Protein AF-A0A965JWW6-F1 (afdb_monomer)

Radius of gyration: 30.24 Å; Cα contacts (8 Å, |Δi|>4): 817; chains: 1; bounding box: 86×71×93 Å

Sequence (518 aa):
MTYRETTKTPTVNTSEEGRAIFPELVESARADYRGAGTWTVETGAPSRGEAWTNLDERTIRVPRRVDHAADVNGAVASIIRAHELTHVRLSPVITEADELGAICKHHGLDPALVHAVEEVRINRALKDLGFDLKDLTDGTEKDTGAKAFGDGSPERWNAVLTFFVALSGTPAQGLFARALRKSSPEWGEVLKGVEKRIKKAIKESSHNYRTSTDPAFEFTEEETFTIPYGFRWTLETSKVLQRYVMPEGATTDGMGEKQGVGKEFPQGRAEGQWTPLVFDSSVVPTVPVRGALLKRRVTPSNTGASVRYAGRMLSDPQRRVFGGSRKDVGGVVVVDVSGSMSLTEHDLVRILDAAPMATVFAYSGAMTRRKATGFTVPNAWLLSWNGKRIQDLKAVQTRWEENGGNGVDGPAVAHAVAVAGRRSSPGTVSPVEWRASKGAKGVPVVWVTDGAVTDSHDYIPPASLMGPLADLVHRAGVIITPTPESAVAVLRAPSLSRARVDHHRLASVIRKSHGGAL

Secondary structure (DSSP, 8-state):
----------------------GGGG-S--TT-----PPEEEEE-SSTTT-EEETTTTEEEEEPPPS-TTSHHHHHHHHHHHHHHHHHHHS----STTHHHHHHHHHT--HHHHHHHHHHHHHHHHHHTT--GGG---STHHHHHHH---S--HHHHHHHHHHHHHTTTSHHHHHHHHHHHHH-HHHHHHHHHHHHHHHHHHHHS-HHHHH---EEEEE-SS-EEEEETTHHHHHHHHHHHHTTSPPTT---TTSSS-S-TT----S---TT-PPPP-B-TT----EEPTT--SS-PEEEES--SSB--TTHHHH-TT---EEEEPPPP--EEEEE-STT----HHHHHHHHHH-TT-EEEEE-B----TT--SS-S--EEEEEETTEE-S-SHHHHHHHHT--B-TTHHHHHHHHHHHHHSSS-GGG--TT-TT-----TT--EEEE--S----TTSSPPPHHHHHHHHHHHHHHTPEEESSHHHHHHHHH-TTTTT----HHHHHHHHHHHS-S--

Mean predicted aligned error: 19.08 Å

Foldseek 3Di:
DDDDDDDDDDPDPDDDDADDDPLVVVQDDLQLDDDDDDAAEAAFQLDPPRWAAQLQNNYTYAHGQDVDCPDLRNLSRVLSSQLRSLCNQAPWNDHDPCPLVLLCVQLVFDSLLLVLLLLLLSLVLSVVVVRDLASVDPPCLLVCLLPLPDPQALVSQQVLLSVLSNCQNYCSNVSSLVSNCVVPVLSSVVSVVLNVLSVVLSVPDDSCQLNASNWDWDDGPVDIDTTGSNSVSSSVSRSVCRVSRDDPPDGSPCSPPPPDPDPPPPPDDDAQAFQAAAEDPVFDFDAFQPPQDLDFDFDQAPDDDDFDQCVCCPVPPSSSRDTDGDDFQEAEEEEEPAAPGDDDPVLVNLLCVLGLAYWYKYFFAQQDDPPDPDSHQHGMYGQDHSRTGTDDVVVVSVSRVNGHAQSNVQVRLLLRQVVQQDVDDSNPDDRPPSPDRQRPQPHAAEYAALPQHAHNNRHRRPCVRLVVSLVSCVRNVYAYDPHSVRSSVLSNDPCVNDPDHPVVSSCVVVCSNDVDDD

Structure (mmCIF, N/CA/C/O backbone):
data_AF-A0A965JWW6-F1
#
_entry.id   AF-A0A965JWW6-F1
#
loop_
_atom_site.group_PDB
_atom_site.id
_atom_site.type_symbol
_atom_site.label_atom_id
_atom_site.label_alt_id
_atom_site.label_comp_id
_atom_site.label_asym_id
_atom_site.label_entity_id
_atom_site.label_seq_id
_atom_site.pdbx_PDB_ins_code
_atom_site.Cartn_x
_atom_site.Cartn_y
_atom_site.Cartn_z
_atom_site.occupancy
_atom_site.B_iso_or_equiv
_atom_site.auth_seq_id
_atom_site.auth_comp_id
_atom_site.auth_asym_id
_atom_site.auth_atom_id
_atom_site.pdbx_PDB_model_num
ATOM 1 N N . MET A 1 1 ? -26.489 47.331 -39.960 1.00 35.47 1 MET A N 1
ATOM 2 C CA . MET A 1 1 ? -25.828 46.965 -38.692 1.00 35.47 1 MET A CA 1
ATOM 3 C C . MET A 1 1 ? -25.057 45.686 -38.963 1.00 35.47 1 MET A C 1
ATOM 5 O O . MET A 1 1 ? -25.647 44.691 -39.350 1.00 35.47 1 MET A O 1
ATOM 9 N N . THR A 1 2 ? -23.740 45.813 -38.966 1.00 35.75 2 THR A N 1
ATOM 10 C CA . THR A 1 2 ? -22.714 44.850 -39.392 1.00 35.75 2 THR A CA 1
ATOM 11 C C . THR A 1 2 ? -22.613 43.627 -38.485 1.00 35.75 2 THR A C 1
ATOM 13 O O . THR A 1 2 ? -22.666 43.810 -37.277 1.00 35.75 2 THR A O 1
ATOM 16 N N . TYR A 1 3 ? -22.298 42.451 -39.041 1.00 23.83 3 TYR A N 1
ATOM 17 C CA . TYR A 1 3 ? -21.084 41.709 -38.663 1.00 23.83 3 TYR A CA 1
ATOM 18 C C . TYR A 1 3 ? -20.655 40.739 -39.780 1.00 23.83 3 TYR A C 1
ATOM 20 O O . TYR A 1 3 ? -21.484 40.170 -40.479 1.00 23.83 3 TYR A O 1
ATOM 28 N N . ARG A 1 4 ? -19.335 40.673 -39.990 1.00 27.97 4 ARG A N 1
ATOM 29 C CA . ARG A 1 4 ? -18.612 40.082 -41.125 1.00 27.97 4 ARG A CA 1
ATOM 30 C C . ARG A 1 4 ? -18.588 38.549 -41.078 1.00 27.97 4 ARG A C 1
ATOM 32 O O . ARG A 1 4 ? -18.116 37.992 -40.094 1.00 27.97 4 ARG A O 1
ATOM 39 N N . GLU A 1 5 ? -18.931 37.902 -42.189 1.00 31.08 5 GLU A N 1
ATOM 40 C CA . GLU A 1 5 ? -18.381 36.594 -42.556 1.00 31.08 5 GLU A CA 1
ATOM 41 C C . GLU A 1 5 ? -17.034 36.819 -43.253 1.00 31.08 5 GLU A C 1
ATOM 43 O O . GLU A 1 5 ? -16.956 37.480 -44.288 1.00 31.08 5 GLU A O 1
ATOM 48 N N . THR A 1 6 ? -15.957 36.281 -42.687 1.00 28.25 6 THR A N 1
ATOM 49 C CA . THR A 1 6 ? -14.708 36.067 -43.422 1.00 28.25 6 THR A CA 1
ATOM 50 C C . THR A 1 6 ? -14.512 34.574 -43.596 1.00 28.25 6 THR A C 1
ATOM 52 O O . THR A 1 6 ? -14.062 33.878 -42.690 1.00 28.25 6 THR A O 1
ATOM 55 N N . THR A 1 7 ? -14.842 34.108 -44.794 1.00 35.00 7 THR A N 1
ATOM 56 C CA . THR A 1 7 ? -14.348 32.874 -45.393 1.00 35.00 7 THR A CA 1
ATOM 57 C C . THR A 1 7 ? -12.819 32.847 -45.365 1.00 35.00 7 THR A C 1
ATOM 59 O O . THR A 1 7 ? -12.170 33.697 -45.980 1.00 35.00 7 THR A O 1
ATOM 62 N N . LYS A 1 8 ? -12.236 31.843 -44.708 1.00 27.62 8 LYS A N 1
ATOM 63 C CA . LYS A 1 8 ? -10.911 31.327 -45.061 1.00 27.62 8 LYS A CA 1
ATOM 64 C C . LYS A 1 8 ? -11.051 29.852 -45.410 1.00 27.62 8 LYS A C 1
ATOM 66 O O . LYS A 1 8 ? -11.373 29.019 -44.572 1.00 27.62 8 LYS A O 1
ATOM 71 N N . THR A 1 9 ? -10.852 29.595 -46.692 1.00 26.45 9 THR A N 1
ATOM 72 C CA . THR A 1 9 ? -10.728 28.299 -47.349 1.00 26.45 9 THR A CA 1
ATOM 73 C C . THR A 1 9 ? -9.690 27.431 -46.626 1.00 26.45 9 THR A C 1
ATOM 75 O O . THR A 1 9 ? -8.640 27.957 -46.248 1.00 26.45 9 THR A O 1
ATOM 78 N N . PRO A 1 10 ? -9.936 26.123 -46.441 1.00 28.88 10 PRO A N 1
ATOM 79 C CA . PRO A 1 10 ? -8.948 25.224 -45.868 1.00 28.88 10 PRO A CA 1
ATOM 80 C C . PRO A 1 10 ? -7.790 25.073 -46.856 1.00 28.88 10 PRO A C 1
ATOM 82 O O . PRO A 1 10 ? -7.971 24.586 -47.972 1.00 28.88 10 PRO A O 1
ATOM 85 N N . THR A 1 11 ? -6.588 25.490 -46.461 1.00 26.23 11 THR A N 1
ATOM 86 C CA . THR A 1 11 ? -5.365 25.078 -47.151 1.00 26.23 11 THR A CA 1
ATOM 87 C C . THR A 1 11 ? -5.152 23.596 -46.890 1.00 26.23 11 THR A C 1
ATOM 89 O O . THR A 1 11 ? -4.624 23.187 -45.859 1.00 26.23 11 THR A O 1
ATOM 92 N N . VAL A 1 12 ? -5.615 22.801 -47.847 1.00 32.16 12 VAL A N 1
ATOM 93 C CA . VAL A 1 12 ? -5.228 21.412 -48.046 1.00 32.16 12 VAL A CA 1
ATOM 94 C C . VAL A 1 12 ? -3.749 21.407 -48.426 1.00 32.16 12 VAL A C 1
ATOM 96 O O . VAL A 1 12 ? -3.387 21.855 -49.510 1.00 32.16 12 VAL A O 1
ATOM 99 N N . ASN A 1 13 ? -2.900 20.919 -47.524 1.00 29.06 13 ASN A N 1
ATOM 100 C CA . ASN A 1 13 ? -1.547 20.494 -47.862 1.00 29.06 13 ASN A CA 1
ATOM 101 C C . ASN A 1 13 ? -1.600 18.978 -48.085 1.00 29.06 13 ASN A C 1
ATOM 103 O O . ASN A 1 13 ? -1.613 18.194 -47.139 1.00 29.06 13 ASN A O 1
ATOM 107 N N . THR A 1 14 ? -1.719 18.581 -49.349 1.00 39.16 14 THR A N 1
ATOM 108 C CA . THR A 1 14 ? -1.666 17.190 -49.815 1.00 39.16 14 THR A CA 1
ATOM 109 C C . THR A 1 14 ? -0.281 16.868 -50.358 1.00 39.16 14 THR A C 1
ATOM 111 O O . THR A 1 14 ? 0.082 17.340 -51.430 1.00 39.16 14 THR A O 1
ATOM 114 N N . SER A 1 15 ? 0.459 16.051 -49.613 1.00 32.00 15 SER A N 1
ATOM 115 C CA . SER A 1 15 ? 1.425 15.023 -50.052 1.00 32.00 15 SER A CA 1
ATOM 116 C C . SER A 1 15 ? 1.876 14.317 -48.763 1.00 32.00 15 SER A C 1
ATOM 118 O O . SER A 1 15 ? 2.089 14.998 -47.767 1.00 32.00 15 SER A O 1
ATOM 120 N N . GLU A 1 16 ? 1.973 13.009 -48.581 1.00 33.19 16 GLU A N 1
ATOM 121 C CA . GLU A 1 16 ? 1.671 11.786 -49.325 1.00 33.19 16 GLU A CA 1
ATOM 122 C C . GLU A 1 16 ? 1.379 10.710 -48.240 1.00 33.19 16 GLU A C 1
ATOM 124 O O . GLU A 1 16 ? 1.562 10.949 -47.044 1.00 33.19 16 GLU A O 1
ATOM 129 N N . GLU A 1 17 ? 0.834 9.562 -48.629 1.00 42.12 17 GLU A N 1
ATOM 130 C CA . GLU A 1 17 ? 0.224 8.527 -47.778 1.00 42.12 17 GLU A CA 1
ATOM 131 C C . GLU A 1 17 ? 1.097 8.034 -46.603 1.00 42.12 17 GLU A C 1
ATOM 133 O O . GLU A 1 17 ? 2.086 7.337 -46.781 1.00 42.12 17 GLU A O 1
ATOM 138 N N . GLY A 1 18 ? 0.673 8.334 -45.369 1.00 37.03 18 GLY A N 1
ATOM 139 C CA . GLY A 1 18 ? 1.359 7.925 -44.139 1.00 37.03 18 GLY A CA 1
ATOM 140 C C . GLY A 1 18 ? 0.470 8.112 -42.910 1.00 37.03 18 GLY A C 1
ATOM 141 O O . GLY A 1 18 ? 0.736 8.962 -42.061 1.00 37.03 18 GLY A O 1
ATOM 142 N N . ARG A 1 19 ? -0.646 7.371 -42.829 1.00 38.22 19 ARG A N 1
ATOM 143 C CA . ARG A 1 19 ? -1.597 7.469 -41.704 1.00 38.22 19 ARG A CA 1
ATOM 144 C C . ARG A 1 19 ? -0.943 7.044 -40.375 1.00 38.22 19 ARG A C 1
ATOM 146 O O . ARG A 1 19 ? -0.815 5.858 -40.083 1.00 38.22 19 ARG A O 1
ATOM 153 N N . ALA A 1 20 ? -0.499 8.089 -39.675 1.00 40.75 20 ALA A N 1
ATOM 154 C CA . ALA A 1 20 ? -0.461 8.418 -38.249 1.00 40.75 20 ALA A CA 1
ATOM 155 C C . ALA A 1 20 ? -0.278 7.299 -37.207 1.00 40.75 20 ALA A C 1
ATOM 157 O O . ALA A 1 20 ? -1.027 6.332 -37.121 1.00 40.75 20 ALA A O 1
ATOM 158 N N . ILE A 1 21 ? 0.702 7.521 -36.327 1.00 46.66 21 ILE A N 1
ATOM 159 C CA . ILE A 1 21 ? 0.676 7.051 -34.938 1.00 46.66 21 ILE A CA 1
ATOM 160 C C . ILE A 1 21 ? -0.571 7.702 -34.333 1.00 46.66 21 ILE A C 1
ATOM 162 O O . ILE A 1 21 ? -0.683 8.916 -34.447 1.00 46.66 21 ILE A O 1
ATOM 166 N N . PHE A 1 22 ? -1.497 6.929 -33.763 1.00 54.00 22 PHE A N 1
ATOM 167 C CA . PHE A 1 22 ? -2.790 7.440 -33.289 1.00 54.00 22 PHE A CA 1
ATOM 168 C C . PHE A 1 22 ? -2.825 7.585 -31.752 1.00 54.00 22 PHE A C 1
ATOM 170 O O . PHE A 1 22 ? -3.459 6.761 -31.087 1.00 54.00 22 PHE A O 1
ATOM 177 N N . PRO A 1 23 ? -2.170 8.581 -31.131 1.00 47.59 23 PRO A N 1
ATOM 178 C CA . PRO A 1 23 ? -2.424 8.895 -29.729 1.00 47.59 23 PRO A CA 1
ATOM 179 C C . PRO A 1 23 ? -3.868 9.369 -29.499 1.00 47.59 23 PRO A C 1
ATOM 181 O O . PRO A 1 23 ? -4.399 9.162 -28.415 1.00 47.59 23 PRO A O 1
ATOM 184 N N . GLU A 1 24 ? -4.565 9.858 -30.529 1.00 38.47 24 GLU A N 1
ATOM 185 C CA . GLU A 1 24 ? -6.024 10.036 -30.527 1.00 38.47 24 GLU A CA 1
ATOM 186 C C . GLU A 1 24 ? -6.835 8.727 -30.375 1.00 38.47 24 GLU A C 1
ATOM 188 O O . GLU A 1 24 ? -7.973 8.771 -29.927 1.00 38.47 24 GLU A O 1
ATOM 193 N N . LEU A 1 25 ? -6.285 7.527 -30.629 1.00 44.62 25 LEU A N 1
ATOM 194 C CA . LEU A 1 25 ? -6.952 6.269 -30.222 1.00 44.62 25 LEU A CA 1
ATOM 195 C C . LEU A 1 25 ? -6.843 6.004 -28.710 1.00 44.62 25 LEU A C 1
ATOM 197 O O . LEU A 1 25 ? -7.503 5.102 -28.193 1.00 44.62 25 LEU A O 1
ATOM 201 N N . VAL A 1 26 ? -6.051 6.800 -27.986 1.00 50.47 26 VAL A N 1
ATOM 202 C CA . VAL A 1 26 ? -6.018 6.834 -26.517 1.00 50.47 26 VAL A CA 1
ATOM 203 C C . VAL A 1 26 ? -7.060 7.826 -25.962 1.00 50.47 26 VAL A C 1
ATOM 205 O O . VAL A 1 26 ? -7.052 8.131 -24.773 1.00 50.47 26 VAL A O 1
ATOM 208 N N . GLU A 1 27 ? -8.011 8.297 -26.784 1.00 44.31 27 GLU A N 1
ATOM 209 C CA . GLU A 1 27 ? -9.081 9.224 -26.370 1.00 44.31 27 GLU A CA 1
ATOM 210 C C . GLU A 1 27 ? -10.081 8.659 -25.345 1.00 44.31 27 GLU A C 1
ATOM 212 O O . GLU A 1 27 ? -10.921 9.404 -24.844 1.00 44.31 27 GLU A O 1
ATOM 217 N N . SER A 1 28 ? -10.023 7.382 -24.961 1.00 46.69 28 SER A N 1
ATOM 218 C CA . SER A 1 28 ? -11.052 6.813 -24.083 1.00 46.69 28 SER A CA 1
ATOM 219 C C . SER A 1 28 ? -10.522 6.157 -22.806 1.00 46.69 28 SER A C 1
ATOM 221 O O . SER A 1 28 ? -9.811 5.152 -22.843 1.00 46.69 28 SER A O 1
ATOM 223 N N . ALA A 1 29 ? -11.035 6.658 -21.675 1.00 52.75 29 ALA A N 1
ATOM 224 C CA . ALA A 1 29 ? -11.263 5.923 -20.428 1.00 52.75 29 ALA A CA 1
ATOM 225 C C . ALA A 1 29 ? -10.054 5.679 -19.510 1.00 52.75 29 ALA A C 1
ATOM 227 O O . ALA A 1 29 ? -9.798 4.543 -19.099 1.00 52.75 29 ALA A O 1
ATOM 228 N N . ARG A 1 30 ? -9.312 6.727 -19.138 1.00 62.78 30 ARG A N 1
ATOM 229 C CA . ARG A 1 30 ? -8.572 6.724 -17.864 1.00 62.78 30 ARG A CA 1
ATOM 230 C C . ARG A 1 30 ? -9.452 7.355 -16.792 1.00 62.78 30 ARG A C 1
ATOM 232 O O . ARG A 1 30 ? -9.906 8.479 -16.961 1.00 62.78 30 ARG A O 1
ATOM 239 N N . ALA A 1 31 ? -9.752 6.611 -15.733 1.00 61.44 31 ALA A N 1
ATOM 240 C CA . ALA A 1 31 ? -10.671 7.062 -14.688 1.00 61.44 31 ALA A CA 1
ATOM 241 C C . ALA A 1 31 ? -10.026 8.089 -13.736 1.00 61.44 31 ALA A C 1
ATOM 243 O O . ALA A 1 31 ? -10.733 8.838 -13.064 1.00 61.44 31 ALA A O 1
ATOM 244 N N . ASP A 1 32 ? -8.695 8.142 -13.717 1.00 62.53 32 ASP A N 1
ATOM 245 C CA . ASP A 1 32 ? -7.877 9.114 -12.995 1.00 62.53 32 ASP A CA 1
ATOM 246 C C . ASP A 1 32 ? -7.606 10.406 -13.795 1.00 62.53 32 ASP A C 1
ATOM 248 O O . ASP A 1 32 ? -7.130 11.384 -13.231 1.00 62.53 32 ASP A O 1
ATOM 252 N N . TYR A 1 33 ? -7.954 10.449 -15.088 1.00 64.38 33 TYR A N 1
ATOM 253 C CA . TYR A 1 33 ? -7.662 11.574 -15.981 1.00 64.38 33 TYR A CA 1
ATOM 254 C C . TYR A 1 33 ? -8.933 12.358 -16.342 1.00 64.38 33 TYR A C 1
ATOM 256 O O . TYR A 1 33 ? -9.877 11.796 -16.897 1.00 64.38 33 TYR A O 1
ATOM 264 N N . ARG A 1 34 ? -8.981 13.664 -16.036 1.00 53.62 34 ARG A N 1
ATOM 265 C CA . ARG A 1 34 ? -10.179 14.517 -16.240 1.00 53.62 34 ARG A CA 1
ATOM 266 C C . ARG A 1 34 ? -10.073 15.555 -17.360 1.00 53.62 34 ARG A C 1
ATOM 268 O O . ARG A 1 34 ? -11.009 16.327 -17.554 1.00 53.62 34 ARG A O 1
ATOM 275 N N . GLY A 1 35 ? -8.975 15.589 -18.106 1.00 55.50 35 GLY A N 1
ATOM 276 C CA . GLY A 1 35 ? -8.803 16.554 -19.188 1.00 55.50 35 GLY A CA 1
ATOM 277 C C . GLY A 1 35 ? -9.224 15.996 -20.551 1.00 55.50 35 GLY A C 1
ATOM 278 O O . GLY A 1 35 ? -8.774 14.926 -20.949 1.00 55.50 35 GLY A O 1
ATOM 279 N N . ALA A 1 36 ? -10.032 16.753 -21.295 1.00 54.50 36 ALA A N 1
ATOM 280 C CA . ALA A 1 36 ? -10.269 16.532 -22.723 1.00 54.50 36 ALA A CA 1
ATOM 281 C C . ALA A 1 36 ? -9.240 17.317 -23.557 1.00 54.50 36 ALA A C 1
ATOM 283 O O . ALA A 1 36 ? -8.836 18.412 -23.156 1.00 54.50 36 ALA A O 1
ATOM 284 N N . GLY A 1 37 ? -8.792 16.777 -24.692 1.00 63.22 37 GLY A N 1
ATOM 285 C CA . GLY A 1 37 ? -7.981 17.501 -25.682 1.00 63.22 37 GLY A CA 1
ATOM 286 C C . GLY A 1 37 ? -6.975 16.623 -26.429 1.00 63.22 37 GLY A C 1
ATOM 287 O O . GLY A 1 37 ? -6.722 15.483 -26.055 1.00 63.22 37 GLY A O 1
ATOM 288 N N . THR A 1 38 ? -6.433 17.177 -27.508 1.00 71.38 38 THR A N 1
ATOM 289 C CA . THR A 1 38 ? -5.594 16.481 -28.490 1.00 71.38 38 THR A CA 1
ATOM 290 C C . THR A 1 38 ? -4.155 16.303 -28.012 1.00 71.38 38 THR A C 1
ATOM 292 O O . THR A 1 38 ? -3.620 17.184 -27.341 1.00 71.38 38 THR A O 1
ATOM 295 N N . TRP A 1 39 ? -3.523 15.196 -28.401 1.00 79.00 39 TRP A N 1
ATOM 296 C CA . TRP A 1 39 ? -2.090 14.960 -28.203 1.00 79.00 39 TRP A CA 1
ATOM 297 C C . TRP A 1 39 ? -1.259 15.612 -29.311 1.00 79.00 39 TRP A C 1
ATOM 299 O O . TRP A 1 39 ? -1.627 15.554 -30.485 1.00 79.00 39 TRP A O 1
ATOM 309 N N . THR A 1 40 ? -0.111 16.177 -28.945 1.00 82.75 40 THR A N 1
ATOM 310 C CA . THR A 1 40 ? 0.908 16.662 -29.882 1.00 82.75 40 THR A CA 1
ATOM 311 C C . THR A 1 40 ? 1.945 15.566 -30.106 1.00 82.75 40 THR A C 1
ATOM 313 O O . THR A 1 40 ? 2.535 15.062 -29.153 1.00 82.75 40 THR A O 1
ATOM 316 N N . VAL A 1 41 ? 2.183 15.186 -31.366 1.00 82.38 41 VAL A N 1
ATOM 317 C CA . VAL A 1 41 ? 3.165 14.148 -31.723 1.00 82.38 41 VAL A CA 1
ATOM 318 C C . VAL A 1 41 ? 4.379 14.769 -32.391 1.00 82.38 41 VAL A C 1
ATOM 320 O O . VAL A 1 41 ? 4.298 15.275 -33.512 1.00 82.38 41 VAL A O 1
ATOM 323 N N . GLU A 1 42 ? 5.526 14.659 -31.735 1.00 84.50 42 GLU A N 1
ATOM 324 C CA . GLU A 1 42 ? 6.817 15.050 -32.282 1.00 84.50 42 GLU A CA 1
ATOM 325 C C . GLU A 1 42 ? 7.552 13.850 -32.879 1.00 84.50 42 GLU A C 1
ATOM 327 O O . GLU A 1 42 ? 7.446 12.712 -32.420 1.00 84.50 42 GLU A O 1
ATOM 332 N N . THR A 1 43 ? 8.329 14.103 -33.932 1.00 82.00 43 THR A N 1
ATOM 333 C CA . THR A 1 43 ? 9.132 13.055 -34.572 1.00 82.00 43 THR A CA 1
ATOM 334 C C . THR A 1 43 ? 10.493 12.947 -33.888 1.00 82.00 43 THR A C 1
ATOM 336 O O . THR A 1 43 ? 11.267 13.902 -33.867 1.00 82.00 43 THR A O 1
ATOM 339 N N . GLY A 1 44 ? 10.779 11.775 -33.325 1.00 77.62 44 GLY A N 1
ATOM 340 C CA . GLY A 1 44 ? 12.070 11.411 -32.735 1.00 77.62 44 GLY A CA 1
ATOM 341 C C . GLY A 1 44 ? 12.881 10.453 -33.613 1.00 77.62 44 GLY A C 1
ATOM 342 O O . GLY A 1 44 ? 12.373 9.901 -34.591 1.00 77.62 44 GLY A O 1
ATOM 343 N N . ALA A 1 45 ? 14.145 10.237 -33.250 1.00 74.38 45 ALA A N 1
ATOM 344 C CA . ALA A 1 45 ? 14.962 9.165 -33.817 1.00 74.38 45 ALA A CA 1
ATOM 345 C C . ALA A 1 45 ? 14.630 7.817 -33.139 1.00 74.38 45 ALA A C 1
ATOM 347 O O . ALA A 1 45 ? 14.218 7.817 -31.978 1.00 74.38 45 ALA A O 1
ATOM 348 N N . PRO A 1 46 ? 14.803 6.663 -33.818 1.00 70.56 46 PRO A N 1
ATOM 349 C CA . PRO A 1 46 ? 14.615 5.328 -33.240 1.00 70.56 46 PRO A CA 1
ATOM 350 C C . PRO A 1 46 ? 15.780 4.934 -32.318 1.00 70.56 46 PRO A C 1
ATOM 352 O O . PRO A 1 46 ? 16.427 3.911 -32.512 1.00 70.56 46 PRO A O 1
ATOM 355 N N . SER A 1 47 ? 16.059 5.769 -31.322 1.00 68.19 47 SER A N 1
ATOM 356 C CA . SER A 1 47 ? 17.112 5.581 -30.326 1.00 68.19 47 SER A CA 1
ATOM 357 C C . SER A 1 47 ? 16.565 5.818 -28.924 1.00 68.19 47 SER A C 1
ATOM 359 O O . SER A 1 47 ? 15.630 6.599 -28.719 1.00 68.19 47 SER A O 1
ATOM 361 N N . ARG A 1 48 ? 17.145 5.135 -27.936 1.00 60.56 48 ARG A N 1
ATOM 362 C CA . ARG A 1 48 ? 16.716 5.258 -26.544 1.00 60.56 48 ARG A CA 1
ATOM 363 C C . ARG A 1 48 ? 17.127 6.632 -26.006 1.00 60.56 48 ARG A C 1
ATOM 365 O O . ARG A 1 48 ? 18.224 7.102 -26.282 1.00 60.56 48 ARG A O 1
ATOM 372 N N . GLY A 1 49 ? 16.236 7.289 -25.266 1.00 63.97 49 GLY A N 1
ATOM 373 C CA . GLY A 1 49 ? 16.456 8.645 -24.740 1.00 63.97 49 GLY A CA 1
ATOM 374 C C . GLY A 1 49 ? 16.091 9.792 -25.694 1.00 63.97 49 GLY A C 1
ATOM 375 O O . GLY A 1 49 ? 15.986 10.924 -25.239 1.00 63.97 49 GLY A O 1
ATOM 376 N N . GLU A 1 50 ? 15.839 9.522 -26.981 1.00 71.50 50 GLU A N 1
ATOM 377 C CA . GLU A 1 50 ? 15.253 10.512 -27.909 1.00 71.50 50 GLU A CA 1
ATOM 378 C C . GLU A 1 50 ? 13.720 10.497 -27.891 1.00 71.50 50 GLU A C 1
ATOM 380 O O . GLU A 1 50 ? 13.082 11.488 -28.255 1.00 71.50 50 GLU A O 1
ATOM 385 N N . ALA A 1 51 ? 13.135 9.367 -27.487 1.00 77.56 51 ALA A N 1
ATOM 386 C CA . ALA A 1 51 ? 11.705 9.230 -27.273 1.00 77.56 51 ALA A CA 1
ATOM 387 C C . ALA A 1 51 ? 11.339 9.539 -25.820 1.00 77.56 51 ALA A C 1
ATOM 389 O O . ALA A 1 51 ? 12.081 9.178 -24.905 1.00 77.56 51 ALA A O 1
ATOM 390 N N . TRP A 1 52 ? 10.214 10.225 -25.638 1.00 81.25 52 TRP A N 1
ATOM 391 C CA . TRP A 1 52 ? 9.682 10.590 -24.330 1.00 81.25 52 TRP A CA 1
ATOM 392 C C . TRP A 1 52 ? 8.195 10.928 -24.421 1.00 81.25 52 TRP A C 1
ATOM 394 O O . TRP A 1 52 ? 7.672 11.280 -25.485 1.00 81.25 52 TRP A O 1
ATOM 404 N N . THR A 1 53 ? 7.534 10.882 -23.268 1.00 83.81 53 THR A N 1
ATOM 405 C CA . THR A 1 53 ? 6.125 11.234 -23.103 1.00 83.81 53 THR A CA 1
ATOM 406 C C . THR A 1 53 ? 5.974 12.262 -21.986 1.00 83.81 53 THR A C 1
ATOM 408 O O . THR A 1 53 ? 6.344 11.997 -20.845 1.00 83.81 53 THR A O 1
ATOM 411 N N . ASN A 1 54 ? 5.381 13.415 -22.297 1.00 81.69 54 ASN A N 1
ATOM 412 C CA . ASN A 1 54 ? 4.917 14.394 -21.320 1.00 81.69 54 ASN A CA 1
ATOM 413 C C . ASN A 1 54 ? 3.389 14.298 -21.202 1.00 81.69 54 ASN A C 1
ATOM 415 O O . ASN A 1 54 ? 2.650 14.678 -22.112 1.00 81.69 54 ASN A O 1
ATOM 419 N N . LEU A 1 55 ? 2.921 13.747 -20.080 1.00 79.94 55 LEU A N 1
ATOM 420 C CA . LEU A 1 55 ? 1.499 13.500 -19.828 1.00 79.94 55 LEU A CA 1
ATOM 421 C C . LEU A 1 55 ? 0.710 14.774 -19.502 1.00 79.94 55 LEU A C 1
ATOM 423 O O . LEU A 1 55 ? -0.501 14.804 -19.735 1.00 79.94 55 LEU A O 1
ATOM 427 N N . ASP A 1 56 ? 1.387 15.789 -18.964 1.00 77.75 56 ASP A N 1
ATOM 428 C CA . ASP A 1 56 ? 0.786 17.066 -18.583 1.00 77.75 56 ASP A CA 1
ATOM 429 C C . ASP A 1 56 ? 0.529 17.926 -19.828 1.00 77.75 56 ASP A C 1
ATOM 431 O O . ASP A 1 56 ? -0.613 18.241 -20.165 1.00 77.75 56 ASP A O 1
ATOM 435 N N . GLU A 1 57 ? 1.578 18.158 -20.622 1.00 80.62 57 GLU A N 1
ATOM 436 C CA . GLU A 1 57 ? 1.492 18.913 -21.882 1.00 80.62 57 GLU A CA 1
ATOM 437 C C . GLU A 1 57 ? 0.801 18.140 -23.017 1.00 80.62 57 GLU A C 1
ATOM 439 O O . GLU A 1 57 ? 0.493 18.709 -24.065 1.00 80.62 57 GLU A O 1
ATOM 444 N N . ARG A 1 58 ? 0.565 16.835 -22.825 1.00 79.56 58 ARG A N 1
ATOM 445 C CA . ARG A 1 58 ? 0.096 15.895 -23.857 1.00 79.56 58 ARG A CA 1
ATOM 446 C C . ARG A 1 58 ? 0.977 15.877 -25.095 1.00 79.56 58 ARG A C 1
ATOM 448 O O . ARG A 1 58 ? 0.487 15.809 -26.227 1.00 79.56 58 ARG A O 1
ATOM 455 N N . THR A 1 59 ? 2.280 15.897 -24.877 1.00 82.69 59 THR A N 1
ATOM 456 C CA . THR A 1 59 ? 3.263 15.826 -25.952 1.00 82.69 59 THR A CA 1
ATOM 457 C C . THR A 1 59 ? 3.966 14.482 -25.892 1.00 82.69 59 THR A C 1
ATOM 459 O O . THR A 1 59 ? 4.394 14.035 -24.832 1.00 82.69 59 THR A O 1
ATOM 462 N N . ILE A 1 60 ? 4.073 13.811 -27.031 1.00 83.69 60 ILE A N 1
ATOM 463 C CA . ILE A 1 60 ? 4.792 12.548 -27.167 1.00 83.69 60 ILE A CA 1
ATOM 464 C C . ILE A 1 60 ? 5.782 12.675 -28.317 1.00 83.69 60 ILE A C 1
ATOM 466 O O . ILE A 1 60 ? 5.398 12.974 -29.450 1.00 83.69 60 ILE A O 1
ATOM 470 N N . ARG A 1 61 ? 7.064 12.436 -28.044 1.00 83.00 61 ARG A N 1
ATOM 471 C CA . ARG A 1 61 ? 8.108 12.392 -29.066 1.00 83.00 61 ARG A CA 1
ATOM 472 C C . ARG A 1 61 ? 8.476 10.947 -29.328 1.00 83.00 61 ARG A C 1
ATOM 474 O O . ARG A 1 61 ? 8.971 10.256 -28.447 1.00 83.00 61 ARG A O 1
ATOM 481 N N . VAL A 1 62 ? 8.230 10.479 -30.547 1.00 82.81 62 VAL A N 1
ATOM 482 C CA . VAL A 1 62 ? 8.447 9.078 -30.927 1.00 82.81 62 VAL A CA 1
ATOM 483 C C . VAL A 1 62 ? 8.915 8.943 -32.376 1.00 82.81 62 VAL A C 1
ATOM 485 O O . VAL A 1 62 ? 8.653 9.819 -33.205 1.00 82.81 62 VAL A O 1
ATOM 488 N N . PRO A 1 63 ? 9.578 7.832 -32.739 1.00 77.94 63 PRO A N 1
ATOM 489 C CA . PRO A 1 63 ? 9.977 7.581 -34.117 1.00 77.94 63 PRO A CA 1
ATOM 490 C C . PRO A 1 63 ? 8.762 7.456 -35.034 1.00 77.94 63 PRO A C 1
ATOM 492 O O . PRO A 1 63 ? 7.830 6.694 -34.741 1.00 77.94 63 PRO A O 1
ATOM 495 N N . ARG A 1 64 ? 8.785 8.141 -36.184 1.00 73.94 64 ARG A N 1
ATOM 496 C CA . ARG A 1 64 ? 7.755 7.963 -37.218 1.00 73.94 64 ARG A CA 1
ATOM 497 C C . ARG A 1 64 ? 7.723 6.519 -37.713 1.00 73.94 64 ARG A C 1
ATOM 499 O O . ARG A 1 64 ? 8.715 5.789 -37.664 1.00 73.94 64 ARG A O 1
ATOM 506 N N . ARG A 1 65 ? 6.543 6.082 -38.160 1.00 60.94 65 ARG A N 1
ATOM 507 C CA . ARG A 1 65 ? 6.397 4.786 -38.822 1.00 60.94 65 ARG A CA 1
ATOM 508 C C . ARG A 1 65 ? 7.247 4.820 -40.091 1.00 60.94 65 ARG A C 1
ATOM 510 O O . ARG A 1 65 ? 7.061 5.702 -40.917 1.00 60.94 65 ARG A O 1
ATOM 517 N N . VAL A 1 66 ? 8.195 3.896 -40.191 1.00 57.19 66 VAL A N 1
ATOM 518 C CA . VAL A 1 66 ? 8.899 3.605 -41.440 1.00 57.19 66 VAL A CA 1
ATOM 519 C C . VAL A 1 66 ? 8.112 2.472 -42.089 1.00 57.19 66 VAL A C 1
ATOM 521 O O . VAL A 1 66 ? 7.773 1.503 -41.405 1.00 57.19 66 VAL A O 1
ATOM 524 N N . ASP A 1 67 ? 7.766 2.593 -43.367 1.00 47.72 67 ASP A N 1
ATOM 525 C CA . ASP A 1 67 ? 6.758 1.750 -44.035 1.00 47.72 67 ASP A CA 1
ATOM 526 C C . ASP A 1 67 ? 7.170 0.276 -44.225 1.00 47.72 67 ASP A C 1
ATOM 528 O O . ASP A 1 67 ? 6.438 -0.537 -44.793 1.00 47.72 67 ASP A O 1
ATOM 532 N N . HIS A 1 68 ? 8.320 -0.119 -43.679 1.00 50.47 68 HIS A N 1
ATOM 533 C CA . HIS A 1 68 ? 8.847 -1.472 -43.740 1.00 50.47 68 HIS A CA 1
ATOM 534 C C . HIS A 1 68 ? 9.113 -2.011 -42.330 1.00 50.47 68 HIS A C 1
ATOM 536 O O . HIS A 1 68 ? 10.212 -1.908 -41.795 1.00 50.47 68 HIS A O 1
ATOM 542 N N . ALA A 1 69 ? 8.105 -2.669 -41.746 1.00 49.84 69 ALA A N 1
ATOM 543 C CA . ALA A 1 69 ? 8.238 -3.435 -40.498 1.00 49.84 69 ALA A CA 1
ATOM 544 C C . ALA A 1 69 ? 9.274 -4.583 -40.578 1.00 49.84 69 ALA A C 1
ATOM 546 O O . ALA A 1 69 ? 9.575 -5.203 -39.565 1.00 49.84 69 ALA A O 1
ATOM 547 N N . ALA A 1 70 ? 9.797 -4.870 -41.777 1.00 48.41 70 ALA A N 1
ATOM 548 C CA . ALA A 1 70 ? 10.849 -5.850 -42.026 1.00 48.41 70 ALA A CA 1
ATOM 549 C C . ALA A 1 70 ? 12.279 -5.297 -41.844 1.00 48.41 70 ALA A C 1
ATOM 551 O O . ALA A 1 70 ? 13.219 -6.088 -41.825 1.00 48.41 70 ALA A O 1
ATOM 552 N N . ASP A 1 71 ? 12.461 -3.976 -41.716 1.00 58.38 71 ASP A N 1
ATOM 553 C CA . ASP A 1 71 ? 13.754 -3.386 -41.349 1.00 58.38 71 ASP A CA 1
ATOM 554 C C . ASP A 1 71 ? 13.927 -3.409 -39.819 1.00 58.38 71 ASP A C 1
ATOM 556 O O . ASP A 1 71 ? 12.976 -3.163 -39.071 1.00 58.38 71 ASP A O 1
ATOM 560 N N . VAL A 1 72 ? 15.149 -3.665 -39.347 1.00 56.66 72 VAL A N 1
ATOM 561 C CA . VAL A 1 72 ? 15.526 -3.652 -37.921 1.00 56.66 72 VAL A CA 1
ATOM 562 C C . VAL A 1 72 ? 15.149 -2.310 -37.287 1.00 56.66 72 VAL A C 1
ATOM 564 O O . VAL A 1 72 ? 14.612 -2.267 -36.181 1.00 56.66 72 VAL A O 1
ATOM 567 N N . ASN A 1 73 ? 15.309 -1.212 -38.033 1.00 63.44 73 ASN A N 1
ATOM 568 C CA . ASN A 1 73 ? 14.896 0.120 -37.588 1.00 63.44 73 ASN A CA 1
ATOM 569 C C . ASN A 1 73 ? 13.370 0.257 -37.449 1.00 63.44 73 ASN A C 1
ATOM 571 O O . ASN A 1 73 ? 12.893 1.014 -36.607 1.00 63.44 73 ASN A O 1
ATOM 575 N N . GLY A 1 74 ? 12.593 -0.487 -38.242 1.00 68.69 74 GLY A N 1
ATOM 576 C CA . GLY A 1 74 ? 11.133 -0.514 -38.178 1.00 68.69 74 GLY A CA 1
ATOM 577 C C . GLY A 1 74 ? 10.609 -1.213 -36.920 1.00 68.69 74 GLY A C 1
ATOM 578 O O . GLY A 1 74 ? 9.668 -0.712 -36.294 1.00 68.69 74 GLY A O 1
ATOM 579 N N . ALA A 1 75 ? 11.240 -2.321 -36.518 1.00 73.19 75 ALA A N 1
ATOM 580 C CA . ALA A 1 75 ? 10.916 -3.049 -35.287 1.00 73.19 75 ALA A CA 1
ATOM 581 C C . ALA A 1 75 ? 11.261 -2.228 -34.032 1.00 73.19 75 ALA A C 1
ATOM 583 O O . ALA A 1 75 ? 10.395 -2.023 -33.175 1.00 73.19 75 ALA A O 1
ATOM 584 N N . VAL A 1 76 ? 12.467 -1.646 -33.989 1.00 76.62 76 VAL A N 1
ATOM 585 C CA . VAL A 1 76 ? 12.919 -0.741 -32.914 1.00 76.62 76 VAL A CA 1
ATOM 586 C C . VAL A 1 76 ? 11.999 0.482 -32.801 1.00 76.62 76 VAL A C 1
ATOM 588 O O . VAL A 1 76 ? 11.494 0.805 -31.727 1.00 76.62 76 VAL A O 1
ATOM 591 N N . ALA A 1 77 ? 11.681 1.132 -33.923 1.00 77.19 77 ALA A N 1
ATOM 592 C CA . ALA A 1 77 ? 10.746 2.253 -33.944 1.00 77.19 77 ALA A CA 1
ATOM 593 C C . ALA A 1 77 ? 9.351 1.861 -33.423 1.00 77.19 77 ALA A C 1
ATOM 595 O O . ALA A 1 77 ? 8.684 2.654 -32.758 1.00 77.19 77 ALA A O 1
ATOM 596 N N . SER A 1 78 ? 8.894 0.642 -33.724 1.00 79.62 78 SER A N 1
ATOM 597 C CA . SER A 1 78 ? 7.597 0.143 -33.269 1.00 79.62 78 SER A CA 1
ATOM 598 C C . SER A 1 78 ? 7.556 -0.119 -31.771 1.00 79.62 78 SER A C 1
ATOM 600 O O . SER A 1 78 ? 6.567 0.246 -31.135 1.00 79.62 78 SER A O 1
ATOM 602 N N . ILE A 1 79 ? 8.600 -0.726 -31.205 1.00 82.75 79 ILE A N 1
ATOM 603 C CA . ILE A 1 79 ? 8.630 -1.019 -29.772 1.00 82.75 79 ILE A CA 1
ATOM 604 C C . ILE A 1 79 ? 8.780 0.255 -28.940 1.00 82.75 79 ILE A C 1
ATOM 606 O O . ILE A 1 79 ? 8.089 0.393 -27.936 1.00 82.75 79 ILE A O 1
ATOM 610 N N . ILE A 1 80 ? 9.583 1.221 -29.404 1.00 81.75 80 ILE A N 1
ATOM 611 C CA . ILE A 1 80 ? 9.721 2.532 -28.757 1.00 81.75 80 ILE A CA 1
ATOM 612 C C . ILE A 1 80 ? 8.369 3.249 -28.729 1.00 81.75 80 ILE A C 1
ATOM 614 O O . ILE A 1 80 ? 7.928 3.699 -27.678 1.00 81.75 80 ILE A O 1
ATOM 618 N N . ARG A 1 81 ? 7.643 3.288 -29.856 1.00 82.25 81 ARG A N 1
ATOM 619 C CA . ARG A 1 81 ? 6.284 3.856 -29.880 1.00 82.25 81 ARG A CA 1
ATOM 620 C C . ARG A 1 81 ? 5.348 3.172 -28.894 1.00 82.25 81 ARG A C 1
ATOM 622 O O . ARG A 1 81 ? 4.571 3.842 -28.224 1.00 82.25 81 ARG A O 1
ATOM 629 N N . ALA A 1 82 ? 5.382 1.844 -28.845 1.00 85.25 82 ALA A N 1
ATOM 630 C CA . ALA A 1 82 ? 4.510 1.083 -27.965 1.00 85.25 82 ALA A CA 1
ATOM 631 C C . ALA A 1 82 ? 4.846 1.317 -26.482 1.00 85.25 82 ALA A C 1
ATOM 633 O O . ALA A 1 82 ? 3.929 1.397 -25.666 1.00 85.25 82 ALA A O 1
ATOM 634 N N . HIS A 1 83 ? 6.128 1.482 -26.145 1.00 87.25 83 HIS A N 1
ATOM 635 C CA . HIS A 1 83 ? 6.597 1.866 -24.810 1.00 87.25 83 HIS A CA 1
ATOM 636 C C . HIS A 1 83 ? 6.013 3.211 -24.377 1.00 87.25 83 HIS A C 1
ATOM 638 O O . HIS A 1 83 ? 5.295 3.277 -23.381 1.00 87.25 83 HIS A O 1
ATOM 644 N N . GLU A 1 84 ? 6.203 4.249 -25.189 1.00 85.81 84 GLU A N 1
ATOM 645 C CA . GLU A 1 84 ? 5.696 5.596 -24.899 1.00 85.81 84 GLU A CA 1
ATOM 646 C C . GLU A 1 84 ? 4.158 5.644 -24.833 1.00 85.81 84 GLU A C 1
ATOM 648 O O . GLU A 1 84 ? 3.572 6.190 -23.901 1.00 85.81 84 GLU A O 1
ATOM 653 N N . LEU A 1 85 ? 3.455 4.967 -25.748 1.00 84.94 85 LEU A N 1
ATOM 654 C CA . LEU A 1 85 ? 1.990 4.859 -25.679 1.00 84.94 85 LEU A CA 1
ATOM 655 C C . LEU A 1 85 ? 1.508 4.094 -24.433 1.00 84.94 85 LEU A C 1
ATOM 657 O O . LEU A 1 85 ? 0.405 4.337 -23.937 1.00 84.94 85 LEU A O 1
ATOM 661 N N . THR A 1 86 ? 2.323 3.184 -23.896 1.00 88.00 86 THR A N 1
ATOM 662 C CA . THR A 1 86 ? 2.013 2.496 -22.638 1.00 88.00 86 THR A CA 1
ATOM 663 C C . THR A 1 86 ? 2.143 3.449 -21.447 1.00 88.00 86 THR A C 1
ATOM 665 O O . THR A 1 86 ? 1.294 3.389 -20.555 1.00 88.00 86 THR A O 1
ATOM 668 N N . HIS A 1 87 ? 3.107 4.380 -21.456 1.00 87.50 87 HIS A N 1
ATOM 669 C CA . HIS A 1 87 ? 3.160 5.473 -20.475 1.00 87.50 87 HIS A CA 1
ATOM 670 C C . HIS A 1 87 ? 1.893 6.325 -20.522 1.00 87.50 87 HIS A C 1
ATOM 672 O O . HIS A 1 87 ? 1.247 6.506 -19.488 1.00 87.50 87 HIS A O 1
ATOM 678 N N . VAL A 1 88 ? 1.469 6.752 -21.719 1.00 84.69 88 VAL A N 1
ATOM 679 C CA . VAL A 1 88 ? 0.204 7.488 -21.906 1.00 84.69 88 VAL A CA 1
ATOM 680 C C . VAL A 1 88 ? -0.968 6.751 -21.252 1.00 84.69 88 VAL A C 1
ATOM 682 O O . VAL A 1 88 ? -1.820 7.353 -20.588 1.00 84.69 88 VAL A O 1
ATOM 685 N N . ARG A 1 89 ? -1.005 5.423 -21.392 1.00 84.19 89 ARG A N 1
ATOM 686 C CA . ARG A 1 89 ? -2.099 4.612 -20.865 1.00 84.19 89 ARG A CA 1
ATOM 687 C C . ARG A 1 89 ? -2.031 4.379 -19.358 1.00 84.19 89 ARG A C 1
ATOM 689 O O . ARG A 1 89 ? -3.093 4.294 -18.749 1.00 84.19 89 ARG A O 1
ATOM 696 N N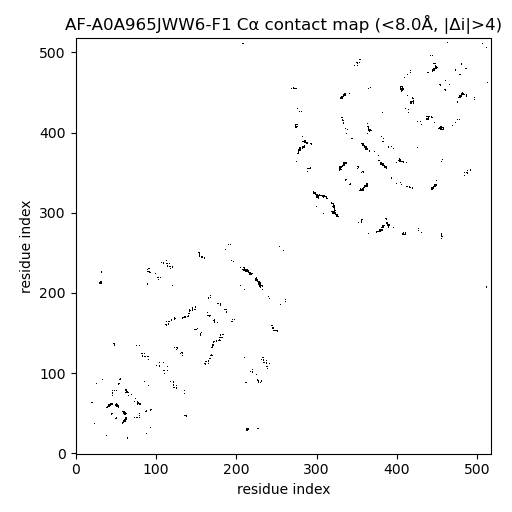 . LEU A 1 90 ? -0.845 4.221 -18.772 1.00 87.06 90 LEU A N 1
ATOM 697 C CA . LEU A 1 90 ? -0.698 3.658 -17.426 1.00 87.06 90 LEU A CA 1
ATOM 698 C C . LEU A 1 90 ? -0.033 4.583 -16.408 1.00 87.06 90 LEU A C 1
ATOM 700 O O . LEU A 1 90 ? -0.339 4.452 -15.220 1.00 87.06 90 LEU A O 1
ATOM 704 N N . SER A 1 91 ? 0.895 5.444 -16.820 1.00 88.50 91 SER A N 1
ATOM 705 C CA . SER A 1 91 ? 1.703 6.250 -15.897 1.00 88.50 91 SER A CA 1
ATOM 706 C C . SER A 1 91 ? 0.878 7.367 -15.258 1.00 88.50 91 SER A C 1
ATOM 708 O O . SER A 1 91 ? -0.023 7.895 -15.912 1.00 88.50 91 SER A O 1
ATOM 710 N N . PRO A 1 92 ? 1.113 7.706 -13.979 1.00 86.81 92 PRO A N 1
ATOM 711 C CA . PRO A 1 92 ? 0.349 8.742 -13.288 1.00 86.81 92 PRO A CA 1
ATOM 712 C C . PRO A 1 92 ? 0.492 10.082 -14.005 1.00 86.81 92 PRO A C 1
ATOM 714 O O . PRO A 1 92 ? 1.577 10.420 -14.472 1.00 86.81 92 PRO A O 1
ATOM 717 N N . VAL A 1 93 ? -0.601 10.838 -14.080 1.00 79.31 93 VAL A N 1
ATOM 718 C CA . VAL A 1 93 ? -0.531 12.231 -14.520 1.00 79.31 93 VAL A CA 1
ATOM 719 C C . VAL A 1 93 ? -0.335 13.070 -13.276 1.00 79.31 93 VAL A C 1
ATOM 721 O O . VAL A 1 93 ? -1.194 13.088 -12.402 1.00 79.31 93 VAL A O 1
ATOM 724 N N . ILE A 1 94 ? 0.837 13.676 -13.203 1.00 72.44 94 ILE A N 1
ATOM 725 C CA . ILE A 1 94 ? 1.308 14.478 -12.086 1.00 72.44 94 ILE A CA 1
ATOM 726 C C . ILE A 1 94 ? 1.456 15.873 -12.688 1.00 72.44 94 ILE A C 1
ATOM 728 O O . ILE A 1 94 ? 2.370 16.096 -13.479 1.00 72.44 94 ILE A O 1
ATOM 732 N N . THR A 1 95 ? 0.446 16.713 -12.472 1.00 59.25 95 THR A N 1
ATOM 733 C CA . THR A 1 95 ? 0.200 17.956 -13.223 1.00 59.25 95 THR A CA 1
ATOM 734 C C . THR A 1 95 ? 0.814 19.184 -12.565 1.00 59.25 95 THR A C 1
ATOM 736 O O . THR A 1 95 ? 1.111 20.156 -13.250 1.00 59.25 95 THR A O 1
ATOM 739 N N . GLU A 1 96 ? 1.032 19.162 -11.249 1.00 59.28 96 GLU A N 1
ATOM 740 C CA . GLU A 1 96 ? 1.762 20.242 -10.574 1.00 59.28 96 GLU A CA 1
ATOM 741 C C . GLU A 1 96 ? 3.241 19.862 -10.433 1.00 59.28 96 GLU A C 1
ATOM 743 O O . GLU A 1 96 ? 3.592 18.700 -10.202 1.00 59.28 96 GLU A O 1
ATOM 748 N N . ALA A 1 97 ? 4.121 20.860 -10.549 1.00 55.94 97 ALA A N 1
ATOM 749 C CA . ALA A 1 97 ? 5.573 20.684 -10.642 1.00 55.94 97 ALA A CA 1
ATOM 750 C C . ALA A 1 97 ? 6.229 19.956 -9.444 1.00 55.94 97 ALA A C 1
ATOM 752 O O . ALA A 1 97 ? 7.402 19.596 -9.539 1.00 55.94 97 ALA A O 1
ATOM 753 N N . ASP A 1 98 ? 5.500 19.718 -8.345 1.00 66.94 98 ASP A N 1
ATOM 754 C CA . ASP A 1 98 ? 6.005 19.043 -7.142 1.00 66.94 98 ASP A CA 1
ATOM 755 C C . ASP A 1 98 ? 5.060 17.965 -6.558 1.00 66.94 98 ASP A C 1
ATOM 757 O O . ASP A 1 98 ? 5.313 17.475 -5.461 1.00 66.94 98 ASP A O 1
ATOM 761 N N . GLU A 1 99 ? 3.991 17.515 -7.245 1.00 79.19 99 GLU A N 1
ATOM 762 C CA . GLU A 1 99 ? 3.105 16.483 -6.640 1.00 79.19 99 GLU A CA 1
ATOM 763 C C . GLU A 1 99 ? 3.848 15.155 -6.455 1.00 79.19 99 GLU A C 1
ATOM 765 O O . GLU A 1 99 ? 3.726 14.492 -5.424 1.00 79.19 99 GLU A O 1
ATOM 770 N N . LEU A 1 100 ? 4.678 14.765 -7.431 1.00 82.56 100 LEU A N 1
ATOM 771 C CA . LEU A 1 100 ? 5.511 13.574 -7.290 1.00 82.56 100 LEU A CA 1
ATOM 772 C C . LEU A 1 100 ? 6.522 13.754 -6.160 1.00 82.56 100 LEU A C 1
ATOM 774 O O . LEU A 1 100 ? 6.772 12.801 -5.424 1.00 82.56 100 LEU A O 1
ATOM 778 N N . GLY A 1 101 ? 7.085 14.954 -6.010 1.00 84.12 101 GLY A N 1
ATOM 779 C CA . GLY A 1 101 ? 8.000 15.283 -4.924 1.00 84.12 101 GLY A CA 1
ATOM 780 C C . GLY A 1 101 ? 7.318 15.185 -3.562 1.00 84.12 101 GLY A C 1
ATOM 781 O O . GLY A 1 101 ? 7.865 14.548 -2.665 1.00 84.12 101 GLY A O 1
ATOM 782 N N . ALA A 1 102 ? 6.089 15.684 -3.425 1.00 84.62 102 ALA A N 1
ATOM 783 C CA . ALA A 1 102 ? 5.280 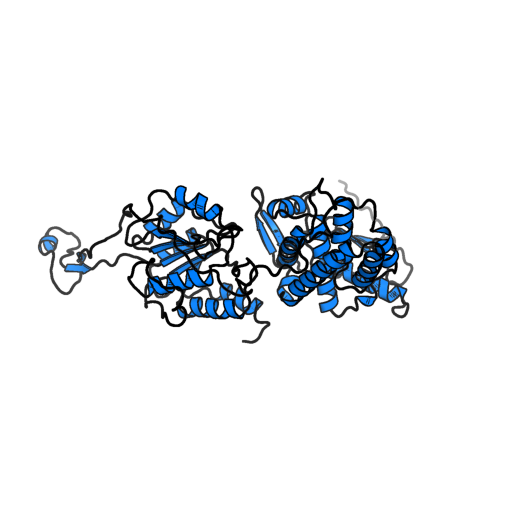15.569 -2.214 1.00 84.62 102 ALA A CA 1
ATOM 784 C C . ALA A 1 102 ? 4.943 14.109 -1.869 1.00 84.62 102 ALA A C 1
ATOM 786 O O . ALA A 1 102 ? 5.129 13.685 -0.724 1.00 84.62 102 ALA A O 1
ATOM 787 N N . ILE A 1 103 ? 4.517 13.310 -2.856 1.00 85.44 103 ILE A N 1
ATOM 788 C CA . ILE A 1 103 ? 4.268 11.869 -2.684 1.00 85.44 103 ILE A CA 1
ATOM 789 C C . ILE A 1 103 ? 5.563 11.157 -2.275 1.00 85.44 103 ILE A C 1
ATOM 791 O O . ILE A 1 103 ? 5.581 10.393 -1.310 1.00 85.44 103 ILE A O 1
ATOM 795 N N . CYS A 1 104 ? 6.670 11.423 -2.971 1.00 87.44 104 CYS A N 1
ATOM 796 C CA . CYS A 1 104 ? 7.961 10.817 -2.664 1.00 87.44 104 CYS A CA 1
ATOM 797 C C . CYS A 1 104 ? 8.442 11.204 -1.263 1.00 87.44 104 CYS A C 1
ATOM 799 O O . CYS A 1 104 ? 8.828 10.326 -0.497 1.00 87.44 104 CYS A O 1
ATOM 801 N N . LYS A 1 105 ? 8.345 12.481 -0.885 1.00 84.12 105 LYS A N 1
ATOM 802 C CA . LYS A 1 105 ? 8.693 12.991 0.446 1.00 84.12 105 LYS A CA 1
ATOM 803 C C . LYS A 1 105 ? 7.879 12.302 1.538 1.00 84.12 105 LYS A C 1
ATOM 805 O O . LYS A 1 105 ? 8.463 11.858 2.523 1.00 84.12 105 LYS A O 1
ATOM 810 N N . HIS A 1 106 ? 6.567 12.160 1.346 1.00 84.62 106 HIS A N 1
ATOM 811 C CA . HIS A 1 106 ? 5.692 11.461 2.288 1.00 84.62 106 HIS A CA 1
ATOM 812 C C . HIS A 1 106 ? 6.113 9.998 2.497 1.00 84.62 106 HIS A C 1
ATOM 814 O O . HIS A 1 106 ? 6.145 9.516 3.626 1.00 84.62 106 HIS A O 1
ATOM 820 N N . HIS A 1 107 ? 6.510 9.306 1.426 1.00 79.94 107 HIS A N 1
ATOM 821 C CA . HIS A 1 107 ? 6.968 7.913 1.496 1.00 79.94 107 HIS A CA 1
ATOM 822 C C . HIS A 1 107 ? 8.466 7.748 1.803 1.00 79.94 107 HIS A C 1
ATOM 824 O O . HIS A 1 107 ? 8.945 6.615 1.881 1.00 79.94 107 HIS A O 1
ATOM 830 N N . GLY A 1 108 ? 9.222 8.840 1.956 1.00 85.25 108 GLY A N 1
ATOM 831 C CA . GLY A 1 108 ? 10.680 8.801 2.118 1.00 85.25 108 GLY A CA 1
ATOM 832 C C . GLY A 1 108 ? 11.415 8.200 0.911 1.00 85.25 108 GLY A C 1
ATOM 833 O O . GLY A 1 108 ? 12.388 7.463 1.084 1.00 85.25 108 GLY A O 1
ATOM 834 N N . LEU A 1 109 ? 10.923 8.461 -0.301 1.00 88.69 109 LEU A N 1
ATOM 835 C CA . LEU A 1 109 ? 11.424 7.908 -1.557 1.00 88.69 109 LEU A CA 1
ATOM 836 C C . LEU A 1 109 ? 12.243 8.920 -2.357 1.00 88.69 109 LEU A C 1
ATOM 838 O O . LEU A 1 109 ? 11.973 10.117 -2.346 1.00 88.69 109 LEU A O 1
ATOM 842 N N . ASP A 1 110 ? 13.212 8.402 -3.106 1.00 86.00 110 ASP A N 1
ATOM 843 C CA . ASP A 1 110 ? 13.928 9.143 -4.138 1.00 86.00 110 ASP A CA 1
ATOM 844 C C . ASP A 1 110 ? 13.073 9.214 -5.424 1.00 86.00 110 ASP A C 1
ATOM 846 O O . ASP A 1 110 ? 12.689 8.162 -5.956 1.00 86.00 110 ASP A O 1
ATOM 850 N N . PRO A 1 111 ? 12.765 10.415 -5.953 1.00 89.12 111 PRO A N 1
ATOM 851 C CA . PRO A 1 111 ? 11.930 10.552 -7.147 1.00 89.12 111 PRO A CA 1
ATOM 852 C C . PRO A 1 111 ? 12.503 9.856 -8.387 1.00 89.12 111 PRO A C 1
ATOM 854 O O . PRO A 1 111 ? 11.756 9.237 -9.149 1.00 89.12 111 PRO A O 1
ATOM 857 N N . ALA A 1 112 ? 13.825 9.889 -8.587 1.00 85.94 112 ALA A N 1
ATOM 858 C CA . ALA A 1 112 ? 14.460 9.250 -9.736 1.00 85.94 112 ALA A CA 1
ATOM 859 C C . ALA A 1 112 ? 14.358 7.719 -9.655 1.00 85.94 112 ALA A C 1
ATOM 861 O O . ALA A 1 112 ? 14.196 7.051 -10.681 1.00 85.94 112 ALA A O 1
ATOM 862 N N . LEU A 1 113 ? 14.383 7.147 -8.446 1.00 93.94 113 LEU A N 1
ATOM 863 C CA . LEU A 1 113 ? 14.076 5.732 -8.246 1.00 93.94 113 LEU A CA 1
ATOM 864 C C . LEU A 1 113 ? 12.616 5.412 -8.578 1.00 93.94 113 LEU A C 1
ATOM 866 O O . LEU A 1 113 ? 12.366 4.405 -9.238 1.00 93.94 113 LEU A O 1
ATOM 870 N N . VAL A 1 114 ? 11.661 6.251 -8.166 1.00 94.44 114 VAL A N 1
ATOM 871 C CA . VAL A 1 114 ? 10.238 6.043 -8.485 1.00 94.44 114 VAL A CA 1
ATOM 872 C C . VAL A 1 114 ? 10.005 6.047 -9.995 1.00 94.44 114 VAL A C 1
ATOM 874 O O . VAL A 1 114 ? 9.364 5.126 -10.504 1.00 94.44 114 VAL A O 1
ATOM 877 N N . HIS A 1 115 ? 10.598 6.996 -10.724 1.00 90.56 115 HIS A N 1
ATOM 878 C CA . HIS A 1 115 ? 10.588 6.993 -12.189 1.00 90.56 115 HIS A CA 1
ATOM 879 C C . HIS A 1 115 ? 11.217 5.723 -12.770 1.00 90.56 115 HIS A C 1
ATOM 881 O O . HIS A 1 115 ? 10.638 5.081 -13.642 1.00 90.56 115 HIS A O 1
ATOM 887 N N . ALA A 1 116 ? 12.372 5.298 -12.258 1.00 93.75 116 ALA A N 1
ATOM 888 C CA . ALA A 1 116 ? 13.026 4.091 -12.747 1.00 93.75 116 ALA A CA 1
ATOM 889 C C . ALA A 1 116 ? 12.190 2.822 -12.520 1.00 93.75 116 ALA A C 1
ATOM 891 O O . ALA A 1 116 ? 12.178 1.927 -13.363 1.00 93.75 116 ALA A O 1
ATOM 892 N N . VAL A 1 117 ? 11.491 2.715 -11.389 1.00 96.75 117 VAL A N 1
ATOM 893 C CA . VAL A 1 117 ? 10.584 1.593 -11.113 1.00 96.75 117 VAL A CA 1
ATOM 894 C C . VAL A 1 117 ? 9.340 1.660 -12.000 1.00 96.75 117 VAL A C 1
ATOM 896 O O . VAL A 1 117 ? 8.830 0.616 -12.417 1.00 96.75 117 VAL A O 1
ATOM 899 N N . GLU A 1 118 ? 8.879 2.860 -12.345 1.00 94.62 118 GLU A N 1
ATOM 900 C CA . GLU A 1 118 ? 7.777 3.042 -13.284 1.00 94.62 118 GLU A CA 1
ATOM 901 C C . GLU A 1 118 ? 8.123 2.468 -14.664 1.00 94.62 118 GLU A C 1
ATOM 903 O O . GLU A 1 118 ? 7.335 1.695 -15.208 1.00 94.62 118 GLU A O 1
ATOM 908 N N . GLU A 1 119 ? 9.341 2.693 -15.166 1.00 92.31 119 GLU A N 1
ATOM 909 C CA . GLU A 1 119 ? 9.835 2.046 -16.394 1.00 92.31 119 GLU A CA 1
ATOM 910 C C . GLU A 1 119 ? 9.752 0.513 -16.319 1.00 92.31 119 GLU A C 1
ATOM 912 O O . GLU A 1 119 ? 9.393 -0.155 -17.290 1.00 92.31 119 GLU A O 1
ATOM 917 N N . VAL A 1 120 ? 10.018 -0.082 -15.149 1.00 96.00 120 VAL A N 1
ATOM 918 C CA . VAL A 1 120 ? 9.875 -1.535 -14.951 1.00 96.00 120 VAL A CA 1
ATOM 919 C C . VAL A 1 120 ? 8.424 -1.975 -15.115 1.00 96.00 120 VAL A C 1
ATOM 921 O O . VAL A 1 120 ? 8.155 -3.014 -15.733 1.00 96.00 120 VAL A O 1
ATOM 924 N N . ARG A 1 121 ? 7.482 -1.201 -14.564 1.00 95.44 121 ARG A N 1
ATOM 925 C CA . ARG A 1 121 ? 6.047 -1.477 -14.688 1.00 95.44 121 ARG A CA 1
ATOM 926 C C . ARG A 1 121 ? 5.617 -1.425 -16.149 1.00 95.44 121 ARG A C 1
ATOM 928 O O . ARG A 1 121 ? 4.913 -2.335 -16.596 1.00 95.44 121 ARG A O 1
ATOM 935 N N . ILE A 1 122 ? 6.083 -0.415 -16.880 1.00 94.00 122 ILE A N 1
ATOM 936 C CA . ILE A 1 122 ? 5.776 -0.186 -18.294 1.00 94.00 122 ILE A CA 1
ATOM 937 C C . ILE A 1 122 ? 6.374 -1.276 -19.178 1.00 94.00 122 ILE A C 1
ATOM 939 O O . ILE A 1 122 ? 5.625 -1.938 -19.897 1.00 94.00 122 ILE A O 1
ATOM 943 N N . ASN A 1 123 ? 7.666 -1.583 -19.029 1.00 94.12 123 ASN A N 1
ATOM 944 C CA . ASN A 1 123 ? 8.316 -2.701 -19.718 1.00 94.12 123 ASN A CA 1
ATOM 945 C C . ASN A 1 123 ? 7.538 -4.002 -19.496 1.00 94.12 123 ASN A C 1
ATOM 947 O O . ASN A 1 123 ? 7.270 -4.773 -20.422 1.00 94.12 123 ASN A O 1
ATOM 951 N N . ARG A 1 124 ? 7.129 -4.268 -18.251 1.00 94.12 124 ARG A N 1
ATOM 952 C CA . ARG A 1 124 ? 6.381 -5.484 -17.943 1.00 94.12 124 ARG A CA 1
ATOM 953 C C . ARG A 1 124 ? 4.979 -5.481 -18.561 1.00 94.12 124 ARG A C 1
ATOM 955 O O . ARG A 1 124 ? 4.562 -6.531 -19.046 1.00 94.12 124 ARG A O 1
ATOM 962 N N . ALA A 1 125 ? 4.263 -4.359 -18.542 1.00 91.19 125 ALA A N 1
ATOM 963 C CA . ALA A 1 125 ? 2.957 -4.235 -19.186 1.00 91.19 125 ALA A CA 1
ATOM 964 C C . ALA A 1 125 ? 3.063 -4.449 -20.703 1.00 91.19 125 ALA A C 1
ATOM 966 O O . ALA A 1 125 ? 2.297 -5.226 -21.267 1.00 91.19 125 ALA A O 1
ATOM 967 N N . LEU A 1 126 ? 4.078 -3.861 -21.336 1.00 89.81 126 LEU A N 1
ATOM 968 C CA . LEU A 1 126 ? 4.360 -4.016 -22.759 1.00 89.81 126 LEU A CA 1
ATOM 969 C C . LEU A 1 126 ? 4.646 -5.483 -23.127 1.00 89.81 126 LEU A C 1
ATOM 971 O O . LEU A 1 126 ? 4.103 -6.012 -24.096 1.00 89.81 126 LEU A O 1
ATOM 975 N N . LYS A 1 127 ? 5.413 -6.190 -22.289 1.00 90.31 127 LYS A N 1
ATOM 976 C CA . LYS A 1 127 ? 5.631 -7.637 -22.434 1.00 90.31 127 LYS A CA 1
ATOM 977 C C . LYS A 1 127 ? 4.349 -8.456 -22.266 1.00 90.31 127 LYS A C 1
ATOM 979 O O . LYS A 1 127 ? 4.156 -9.427 -22.993 1.00 90.31 127 LYS A O 1
ATOM 984 N N . ASP A 1 128 ? 3.492 -8.099 -21.308 1.00 87.00 128 ASP A N 1
ATOM 985 C CA . ASP A 1 128 ? 2.199 -8.769 -21.096 1.00 87.00 128 ASP A CA 1
ATOM 986 C C . ASP A 1 128 ? 1.258 -8.573 -22.309 1.00 87.00 128 ASP A C 1
ATOM 988 O O . ASP A 1 128 ? 0.443 -9.449 -22.590 1.00 87.00 128 ASP A O 1
ATOM 992 N N . LEU A 1 129 ? 1.418 -7.480 -23.069 1.00 85.12 129 LEU A N 1
ATOM 993 C CA . LEU A 1 129 ? 0.718 -7.215 -24.337 1.00 85.12 129 LEU A CA 1
ATOM 994 C C . LEU A 1 129 ? 1.296 -7.982 -25.545 1.00 85.12 129 LEU A C 1
ATOM 996 O O . LEU A 1 129 ? 0.781 -7.853 -26.653 1.00 85.12 129 LEU A O 1
ATOM 1000 N N . GLY A 1 130 ? 2.343 -8.790 -25.349 1.00 86.06 130 GLY A N 1
ATOM 1001 C CA . GLY A 1 130 ? 2.919 -9.651 -26.388 1.00 86.06 130 GLY A CA 1
ATOM 1002 C C . GLY A 1 130 ? 4.015 -9.006 -27.237 1.00 86.06 130 GLY A C 1
ATOM 1003 O O . GLY A 1 130 ? 4.464 -9.618 -28.205 1.00 86.06 130 GLY A O 1
ATOM 1004 N N . PHE A 1 131 ? 4.478 -7.808 -26.883 1.00 86.44 131 PHE A N 1
ATOM 1005 C CA . PHE A 1 131 ? 5.600 -7.174 -27.567 1.00 86.44 131 PHE A CA 1
ATOM 1006 C C . PHE A 1 131 ? 6.944 -7.828 -27.199 1.00 86.44 131 PHE A C 1
ATOM 1008 O O . PHE A 1 131 ? 7.192 -8.172 -26.037 1.00 86.44 131 PHE A O 1
ATOM 1015 N N . ASP A 1 132 ? 7.840 -7.967 -28.183 1.00 85.81 132 ASP A N 1
ATOM 1016 C CA . ASP A 1 132 ? 9.208 -8.436 -27.949 1.00 85.81 132 ASP A CA 1
ATOM 1017 C C . ASP A 1 132 ? 10.103 -7.263 -27.528 1.00 85.81 132 ASP A C 1
ATOM 1019 O O . ASP A 1 132 ? 10.435 -6.385 -28.319 1.00 85.81 132 ASP A O 1
ATOM 1023 N N . LEU A 1 133 ? 10.512 -7.252 -26.259 1.00 88.12 133 LEU A N 1
ATOM 1024 C CA . LEU A 1 133 ? 11.376 -6.205 -25.703 1.00 88.12 133 LEU A CA 1
ATOM 1025 C C . LEU A 1 133 ? 12.848 -6.357 -26.108 1.00 88.12 133 LEU A C 1
ATOM 1027 O O . LEU A 1 133 ? 13.694 -5.619 -25.600 1.00 88.12 133 LEU A O 1
ATOM 1031 N N . LYS A 1 134 ? 13.194 -7.338 -26.951 1.00 85.00 134 LYS A N 1
ATOM 1032 C CA . LYS A 1 134 ? 14.579 -7.522 -27.403 1.00 85.00 134 LYS A CA 1
ATOM 1033 C C . LYS A 1 134 ? 15.133 -6.312 -28.140 1.00 85.00 134 LYS A C 1
ATOM 1035 O O . LYS A 1 134 ? 16.323 -6.050 -28.018 1.00 85.00 134 LYS A O 1
ATOM 1040 N N . ASP A 1 135 ? 14.258 -5.586 -28.823 1.00 78.25 135 ASP A N 1
ATOM 1041 C CA . ASP A 1 135 ? 14.614 -4.433 -29.644 1.00 78.25 135 ASP A CA 1
ATOM 1042 C C . ASP A 1 135 ? 14.678 -3.125 -28.832 1.00 78.25 135 ASP A C 1
ATOM 1044 O O . ASP A 1 135 ? 15.083 -2.093 -29.357 1.00 78.25 135 ASP A O 1
ATOM 1048 N N . LEU A 1 136 ? 14.357 -3.153 -27.527 1.00 76.31 136 LEU A N 1
ATOM 1049 C CA . LEU A 1 136 ? 14.630 -2.051 -26.586 1.00 76.31 136 LEU A CA 1
ATOM 1050 C C . LEU A 1 136 ? 16.084 -2.089 -26.096 1.00 76.31 136 LEU A C 1
ATOM 1052 O O . LEU A 1 136 ? 16.363 -2.038 -24.895 1.00 76.31 136 LEU A O 1
ATOM 1056 N N . THR A 1 137 ? 17.012 -2.220 -27.037 1.00 74.88 137 THR A N 1
ATOM 1057 C CA . THR A 1 137 ? 18.445 -2.060 -26.804 1.00 74.88 137 THR A CA 1
ATOM 1058 C C . THR A 1 137 ? 19.029 -1.274 -27.966 1.00 74.88 137 THR A C 1
ATOM 1060 O O . THR A 1 137 ? 18.851 -1.691 -29.109 1.00 74.88 137 THR A O 1
ATOM 1063 N N . ASP A 1 138 ? 19.732 -0.178 -27.704 1.00 68.19 138 ASP A N 1
ATOM 1064 C CA . ASP A 1 138 ? 20.381 0.616 -28.762 1.00 68.19 138 ASP A CA 1
ATOM 1065 C C . ASP A 1 138 ? 21.892 0.347 -28.868 1.00 68.19 138 ASP A C 1
ATOM 1067 O O . ASP A 1 138 ? 22.579 0.893 -29.731 1.00 68.19 138 ASP A O 1
ATOM 1071 N N . GLY A 1 139 ? 22.417 -0.535 -28.011 1.00 70.00 139 GLY A N 1
ATOM 1072 C CA . GLY A 1 139 ? 23.811 -0.967 -28.006 1.00 70.00 139 GLY A CA 1
ATOM 1073 C C . GLY A 1 139 ? 24.733 -0.065 -27.188 1.00 70.00 139 GLY A C 1
ATOM 1074 O O . GLY A 1 139 ? 25.861 -0.476 -26.890 1.00 70.00 139 GLY A O 1
ATOM 1075 N N . THR A 1 140 ? 24.264 1.110 -26.758 1.00 71.38 140 THR A N 1
ATOM 1076 C CA . THR A 1 140 ? 25.047 2.053 -25.949 1.00 71.38 140 THR A CA 1
ATOM 1077 C C . THR A 1 140 ? 25.226 1.575 -24.510 1.00 71.38 140 THR A C 1
ATOM 1079 O O . THR A 1 140 ? 26.118 2.035 -23.800 1.00 71.38 140 THR A O 1
ATOM 1082 N N . GLU A 1 141 ? 24.443 0.597 -24.051 1.00 78.69 141 GLU A N 1
ATOM 1083 C CA . GLU A 1 141 ? 24.371 0.226 -22.636 1.00 78.69 141 GLU A CA 1
ATOM 1084 C C . GLU A 1 141 ? 25.651 -0.441 -22.134 1.00 78.69 141 GLU A C 1
ATOM 1086 O O . GLU A 1 141 ? 25.969 -0.372 -20.944 1.00 78.69 141 GLU A O 1
ATOM 1091 N N . LYS A 1 142 ? 26.429 -1.046 -23.039 1.00 77.81 142 LYS A N 1
ATOM 1092 C CA . LYS A 1 142 ? 27.775 -1.538 -22.721 1.00 77.81 142 LYS A CA 1
ATOM 1093 C C . LYS A 1 142 ? 28.729 -0.387 -22.421 1.00 77.81 142 LYS A C 1
ATOM 1095 O O . LYS A 1 142 ? 29.453 -0.456 -21.432 1.00 77.81 142 LYS A O 1
ATOM 1100 N N . ASP A 1 143 ? 28.714 0.653 -23.245 1.00 72.69 143 ASP A N 1
ATOM 1101 C CA . ASP A 1 143 ? 29.598 1.808 -23.091 1.00 72.69 143 ASP A CA 1
ATOM 1102 C C . ASP A 1 143 ? 29.187 2.639 -21.880 1.00 72.69 143 ASP A C 1
ATOM 1104 O O . ASP A 1 143 ? 30.037 3.026 -21.077 1.00 72.69 143 ASP A O 1
ATOM 1108 N N . THR A 1 144 ? 27.881 2.831 -21.690 1.00 75.38 144 THR A N 1
ATOM 1109 C CA . THR A 1 144 ? 27.310 3.472 -20.504 1.00 75.38 144 THR A CA 1
ATOM 1110 C C . THR A 1 144 ? 27.670 2.690 -19.246 1.00 75.38 144 THR A C 1
ATOM 1112 O O . THR A 1 144 ? 28.118 3.293 -18.281 1.00 75.38 144 THR A O 1
ATOM 1115 N N . GLY A 1 145 ? 27.578 1.355 -19.250 1.00 70.94 145 GLY A N 1
ATOM 1116 C CA . GLY A 1 145 ? 27.990 0.518 -18.116 1.00 70.94 145 GLY A CA 1
ATOM 1117 C C . GLY A 1 145 ? 29.501 0.517 -17.859 1.00 70.94 145 GLY A C 1
ATOM 1118 O O . GLY A 1 145 ? 29.928 0.467 -16.709 1.00 70.94 145 GLY A O 1
ATOM 1119 N N . ALA A 1 146 ? 30.327 0.622 -18.902 1.00 71.50 146 ALA A N 1
ATOM 1120 C CA . ALA A 1 146 ? 31.779 0.720 -18.758 1.00 71.50 146 ALA A CA 1
ATOM 1121 C C . ALA A 1 146 ? 32.212 2.081 -18.183 1.00 71.50 146 ALA A C 1
ATOM 1123 O O . ALA A 1 146 ? 33.088 2.128 -17.324 1.00 71.50 146 ALA A O 1
ATOM 1124 N N . LYS A 1 147 ? 31.564 3.171 -18.619 1.00 72.56 147 LYS A N 1
ATOM 1125 C CA . LYS A 1 147 ? 31.810 4.557 -18.170 1.00 72.56 147 LYS A CA 1
ATOM 1126 C C . LYS A 1 147 ? 31.014 4.943 -16.916 1.00 72.56 147 LYS A C 1
ATOM 1128 O O . LYS A 1 147 ? 31.200 6.026 -16.366 1.00 72.56 147 LYS A O 1
ATOM 1133 N N . ALA A 1 148 ? 30.093 4.088 -16.476 1.00 71.50 148 ALA A N 1
ATOM 1134 C CA . ALA A 1 148 ? 29.268 4.287 -15.287 1.00 71.50 148 ALA A CA 1
ATOM 1135 C C . ALA A 1 148 ? 30.118 4.382 -14.016 1.00 71.50 148 ALA A C 1
ATOM 1137 O O . ALA A 1 148 ? 29.772 5.135 -13.109 1.00 71.50 148 ALA A O 1
ATOM 1138 N N . PHE A 1 149 ? 31.255 3.685 -13.984 1.00 65.56 149 PHE A N 1
ATOM 1139 C CA . PHE A 1 149 ? 32.239 3.835 -12.921 1.00 65.56 149 PHE A CA 1
ATOM 1140 C C . PHE A 1 149 ? 32.968 5.176 -13.083 1.00 65.56 149 PHE A C 1
ATOM 1142 O O . PHE A 1 149 ? 33.878 5.309 -13.899 1.00 65.56 149 PHE A O 1
ATOM 1149 N N . GLY A 1 150 ? 32.466 6.190 -12.378 1.00 63.88 150 GLY A N 1
ATOM 1150 C CA . GLY A 1 150 ? 33.063 7.521 -12.299 1.00 63.88 150 GLY A CA 1
ATOM 1151 C C . GLY A 1 150 ? 33.982 7.651 -11.086 1.00 63.88 150 GLY A C 1
ATOM 1152 O O . GLY A 1 150 ? 34.724 6.734 -10.753 1.00 63.88 150 GLY A O 1
ATOM 1153 N N . ASP A 1 151 ? 33.873 8.777 -10.392 1.00 68.12 151 ASP A N 1
ATOM 1154 C CA . ASP A 1 151 ? 34.570 9.102 -9.138 1.00 68.12 151 ASP A CA 1
ATOM 1155 C C . ASP A 1 151 ? 34.130 8.268 -7.918 1.00 68.12 151 ASP A C 1
ATOM 1157 O O . ASP A 1 151 ? 34.627 8.478 -6.815 1.00 68.12 151 ASP A O 1
ATOM 1161 N N . GLY A 1 152 ? 33.198 7.328 -8.100 1.00 68.25 152 GLY A N 1
ATOM 1162 C CA . GLY A 1 152 ? 32.641 6.537 -7.008 1.00 68.25 152 GLY A CA 1
ATOM 1163 C C . GLY A 1 152 ? 31.803 7.370 -6.040 1.00 68.25 152 GLY A C 1
ATOM 1164 O O . GLY A 1 152 ? 31.680 6.977 -4.888 1.00 68.25 152 GLY A O 1
ATOM 1165 N N . SER A 1 153 ? 31.243 8.502 -6.465 1.00 73.31 153 SER A N 1
ATOM 1166 C CA . SER A 1 153 ? 30.356 9.321 -5.634 1.00 73.31 153 SER A CA 1
ATOM 1167 C C . SER A 1 153 ? 28.982 8.661 -5.391 1.00 73.31 153 SER A C 1
ATOM 1169 O O . SER A 1 153 ? 28.521 7.862 -6.221 1.00 73.31 153 SER A O 1
ATOM 1171 N N . PRO A 1 154 ? 28.294 8.983 -4.276 1.00 73.00 154 PRO A N 1
ATOM 1172 C CA . PRO A 1 154 ? 26.899 8.595 -4.034 1.00 73.00 154 PRO A CA 1
ATOM 1173 C C . PRO A 1 154 ? 25.960 8.970 -5.177 1.00 73.00 154 PRO A C 1
ATOM 1175 O O . PRO A 1 154 ? 25.108 8.176 -5.574 1.00 73.00 154 PRO A O 1
ATOM 1178 N N . GLU A 1 155 ? 26.148 10.154 -5.751 1.00 77.44 155 GLU A N 1
ATOM 1179 C CA . GLU A 1 155 ? 25.354 10.676 -6.858 1.00 77.44 155 GLU A CA 1
ATOM 1180 C C . GLU A 1 155 ? 25.542 9.792 -8.092 1.00 77.44 155 GLU A C 1
ATOM 1182 O O . GLU A 1 155 ? 24.577 9.410 -8.763 1.00 77.44 155 GLU A O 1
ATOM 1187 N N . ARG A 1 156 ? 26.788 9.378 -8.358 1.00 82.44 156 ARG A N 1
ATOM 1188 C CA . ARG A 1 156 ? 27.084 8.459 -9.454 1.00 82.44 156 ARG A CA 1
ATOM 1189 C C . ARG A 1 156 ? 26.490 7.077 -9.216 1.00 82.44 156 ARG A C 1
ATOM 1191 O O . ARG A 1 156 ? 25.958 6.488 -10.157 1.00 82.44 156 ARG A O 1
ATOM 1198 N N . TRP A 1 157 ? 26.556 6.564 -7.989 1.00 85.44 157 TRP A N 1
ATOM 1199 C CA . TRP A 1 157 ? 25.912 5.301 -7.628 1.00 85.44 157 TRP A CA 1
ATOM 1200 C C . TRP A 1 157 ? 24.397 5.364 -7.833 1.00 85.44 157 TRP A C 1
ATOM 1202 O O . TRP A 1 157 ? 23.841 4.487 -8.494 1.00 85.44 157 TRP A O 1
ATOM 1212 N N . ASN A 1 158 ? 23.739 6.411 -7.334 1.00 85.12 158 ASN A N 1
ATOM 1213 C CA . ASN A 1 158 ? 22.295 6.581 -7.470 1.00 85.12 158 ASN A CA 1
ATOM 1214 C C . ASN A 1 158 ? 21.889 6.650 -8.946 1.00 85.12 158 ASN A C 1
ATOM 1216 O O . ASN A 1 158 ? 20.969 5.942 -9.347 1.00 85.12 158 ASN A O 1
ATOM 1220 N N . ALA A 1 159 ? 22.631 7.384 -9.782 1.00 82.50 159 ALA A N 1
ATOM 1221 C CA . ALA A 1 159 ? 22.406 7.415 -11.229 1.00 82.50 159 ALA A CA 1
ATOM 1222 C C . ALA A 1 159 ? 22.567 6.031 -11.892 1.00 82.50 159 ALA A C 1
ATOM 1224 O O . ALA A 1 159 ? 21.816 5.669 -12.797 1.00 82.50 159 ALA A O 1
ATOM 1225 N N . VAL A 1 160 ? 23.536 5.229 -11.443 1.00 86.88 160 VAL A N 1
ATOM 1226 C CA . VAL A 1 160 ? 23.741 3.858 -11.936 1.00 86.88 160 VAL A CA 1
ATOM 1227 C C . VAL A 1 160 ? 22.621 2.924 -11.492 1.00 86.88 160 VAL A C 1
ATOM 1229 O O . VAL A 1 160 ? 22.152 2.112 -12.292 1.00 86.88 160 VAL A O 1
ATOM 1232 N N . LEU A 1 161 ? 22.186 3.035 -10.239 1.00 91.38 161 LEU A N 1
ATOM 1233 C CA . LEU A 1 161 ? 21.088 2.259 -9.683 1.00 91.38 161 LEU A CA 1
ATOM 1234 C C . LEU A 1 161 ? 19.788 2.555 -10.432 1.00 91.38 161 LEU A C 1
ATOM 1236 O O . LEU A 1 161 ? 19.155 1.619 -10.917 1.00 91.38 161 LEU A O 1
ATOM 1240 N N . THR A 1 162 ? 19.403 3.825 -10.560 1.00 90.25 162 THR A N 1
ATOM 1241 C CA . THR A 1 162 ? 18.162 4.224 -11.237 1.00 90.25 162 THR A CA 1
ATOM 1242 C C . THR A 1 162 ? 18.187 3.814 -12.705 1.00 90.25 162 THR A C 1
ATOM 1244 O O . THR A 1 162 ? 17.245 3.177 -13.175 1.00 90.25 162 THR A O 1
ATOM 1247 N N . PHE A 1 163 ? 19.301 4.027 -13.411 1.00 85.94 163 PHE A N 1
ATOM 1248 C CA . PHE A 1 163 ? 19.441 3.564 -14.791 1.00 85.94 163 PHE A CA 1
ATOM 1249 C C . PHE A 1 163 ? 19.327 2.036 -14.902 1.00 85.94 163 PHE A C 1
ATOM 1251 O O . PHE A 1 163 ? 18.580 1.527 -15.737 1.00 85.94 163 PHE A O 1
ATOM 1258 N N . PHE A 1 164 ? 20.000 1.276 -14.032 1.00 93.44 164 PHE A N 1
ATOM 1259 C CA . PHE A 1 164 ? 19.904 -0.186 -14.014 1.00 93.44 164 PHE A CA 1
ATOM 1260 C C . PHE A 1 164 ? 18.482 -0.688 -13.737 1.00 93.44 164 PHE A C 1
ATOM 1262 O O . PHE A 1 164 ? 18.039 -1.659 -14.359 1.00 93.44 164 PHE A O 1
ATOM 1269 N N . VAL A 1 165 ? 17.776 -0.049 -12.801 1.00 95.94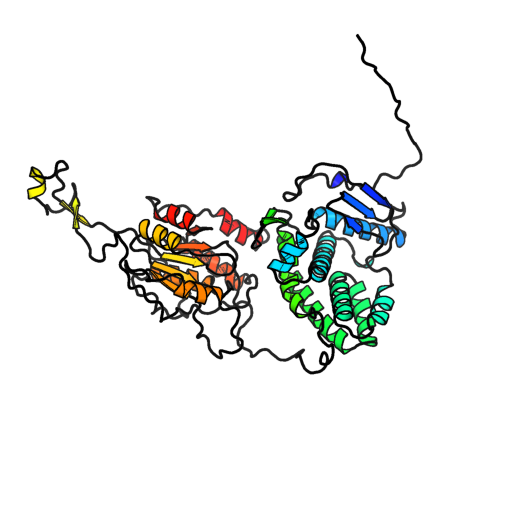 165 VAL A N 1
ATOM 1270 C CA . VAL A 1 165 ? 16.386 -0.372 -12.469 1.00 95.94 165 VAL A CA 1
ATOM 1271 C C . VAL A 1 165 ? 15.498 -0.105 -13.682 1.00 95.94 165 VAL A C 1
ATOM 1273 O O . VAL A 1 165 ? 14.792 -1.026 -14.087 1.00 95.94 165 VAL A O 1
ATOM 1276 N N . ALA A 1 166 ? 15.623 1.055 -14.333 1.00 89.06 166 ALA A N 1
ATOM 1277 C CA . ALA A 1 166 ? 14.841 1.430 -15.514 1.00 89.06 166 ALA A CA 1
ATOM 1278 C C . ALA A 1 166 ? 15.014 0.469 -16.705 1.00 89.06 166 ALA A C 1
ATOM 1280 O O . ALA A 1 166 ? 14.110 0.284 -17.518 1.00 89.06 166 ALA A O 1
ATOM 1281 N N . LEU A 1 167 ? 16.169 -0.195 -16.808 1.00 89.94 167 LEU A N 1
ATOM 1282 C CA . LEU A 1 167 ? 16.421 -1.218 -17.825 1.00 89.94 167 LEU A CA 1
ATOM 1283 C C . LEU A 1 167 ? 15.695 -2.549 -17.564 1.00 89.94 167 LEU A C 1
ATOM 1285 O O . LEU A 1 167 ? 15.692 -3.429 -18.432 1.00 89.94 167 LEU A O 1
ATOM 1289 N N . SER A 1 168 ? 15.123 -2.755 -16.377 1.00 94.25 168 SER A N 1
ATOM 1290 C CA . SER A 1 168 ? 14.627 -4.071 -15.970 1.00 94.25 168 SER A CA 1
ATOM 1291 C C . SER A 1 168 ? 13.513 -4.583 -16.873 1.00 94.25 168 SER A C 1
ATOM 1293 O O . SER A 1 168 ? 12.548 -3.887 -17.174 1.00 94.25 168 SER A O 1
ATOM 1295 N N . GLY A 1 169 ? 13.632 -5.853 -17.265 1.00 89.19 169 GLY A N 1
ATOM 1296 C CA . GLY A 1 169 ? 12.703 -6.502 -18.194 1.00 89.19 169 GLY A CA 1
ATOM 1297 C C . GLY A 1 169 ? 13.171 -6.502 -19.652 1.00 89.19 169 GLY A C 1
ATOM 1298 O O . GLY A 1 169 ? 12.640 -7.292 -20.433 1.00 89.19 169 GLY A O 1
ATOM 1299 N N . THR A 1 170 ? 14.205 -5.726 -19.989 1.00 90.75 170 THR A N 1
ATOM 1300 C CA . THR A 1 170 ? 14.839 -5.682 -21.319 1.00 90.75 170 THR A CA 1
ATOM 1301 C C . THR A 1 170 ? 16.198 -6.410 -21.320 1.00 90.75 170 THR A C 1
ATOM 1303 O O . THR A 1 170 ? 16.797 -6.612 -20.254 1.00 90.75 170 THR A O 1
ATOM 1306 N N . PRO A 1 171 ? 16.751 -6.811 -22.483 1.00 89.25 171 PRO A N 1
ATOM 1307 C CA . PRO A 1 171 ? 18.105 -7.370 -22.538 1.00 89.25 171 PRO A CA 1
ATOM 1308 C C . PRO A 1 171 ? 19.206 -6.361 -22.177 1.00 89.25 171 PRO A C 1
ATOM 1310 O O . PRO A 1 171 ? 20.287 -6.774 -21.734 1.00 89.25 171 PRO A O 1
ATOM 1313 N N . ALA A 1 172 ? 18.936 -5.059 -22.325 1.00 87.31 172 ALA A N 1
ATOM 1314 C CA . ALA A 1 172 ? 19.867 -3.978 -22.021 1.00 87.31 172 ALA A CA 1
ATOM 1315 C C . ALA A 1 172 ? 20.336 -4.000 -20.559 1.00 87.31 172 ALA A C 1
ATOM 1317 O O . ALA A 1 172 ? 21.520 -3.783 -20.298 1.00 87.31 172 ALA A O 1
ATOM 1318 N N . GLN A 1 173 ? 19.471 -4.392 -19.614 1.00 92.88 173 GLN A N 1
ATOM 1319 C CA . GLN A 1 173 ? 19.843 -4.550 -18.201 1.00 92.88 173 GLN A CA 1
ATOM 1320 C C . GLN A 1 173 ? 21.046 -5.484 -18.021 1.00 92.88 173 GLN A C 1
ATOM 1322 O O . GLN A 1 173 ? 21.999 -5.180 -17.300 1.00 92.88 173 GLN A O 1
ATOM 1327 N N . GLY A 1 174 ? 21.015 -6.635 -18.698 1.00 90.06 174 GLY A N 1
ATOM 1328 C CA . GLY A 1 174 ? 22.085 -7.621 -18.622 1.00 90.06 174 GLY A CA 1
ATOM 1329 C C . GLY A 1 174 ? 23.367 -7.144 -19.302 1.00 90.06 174 GLY A C 1
ATOM 1330 O O . GLY A 1 174 ? 24.458 -7.471 -18.836 1.00 90.06 174 GLY A O 1
ATOM 1331 N N . LEU A 1 175 ? 23.255 -6.385 -20.398 1.00 89.38 175 LEU A N 1
ATOM 1332 C CA . LEU A 1 175 ? 24.406 -5.800 -21.094 1.00 89.38 175 LEU A CA 1
ATOM 1333 C C . LEU A 1 175 ? 25.101 -4.757 -20.216 1.00 89.38 175 LEU A C 1
ATOM 1335 O O . LEU A 1 175 ? 26.312 -4.863 -20.010 1.00 89.38 175 LEU A O 1
ATOM 1339 N N . PHE A 1 176 ? 24.323 -3.845 -19.634 1.00 87.56 176 PHE A N 1
ATOM 1340 C CA . PHE A 1 176 ? 24.797 -2.825 -18.706 1.00 87.56 176 PHE A CA 1
ATOM 1341 C C . PHE A 1 176 ? 25.478 -3.442 -17.479 1.00 87.56 176 PHE A C 1
ATOM 1343 O O . PHE A 1 176 ? 26.639 -3.149 -17.203 1.00 87.56 176 PHE A O 1
ATOM 1350 N N . ALA A 1 177 ? 24.816 -4.374 -16.781 1.00 89.12 177 ALA A N 1
ATOM 1351 C CA . ALA A 1 177 ? 25.383 -4.991 -15.580 1.00 89.12 177 ALA A CA 1
ATOM 1352 C C . ALA A 1 177 ? 26.641 -5.821 -15.857 1.00 89.12 177 ALA A C 1
ATOM 1354 O O . ALA A 1 177 ? 27.553 -5.848 -15.032 1.00 89.12 177 ALA A O 1
ATOM 1355 N N . ARG A 1 178 ? 26.723 -6.499 -17.011 1.00 90.00 178 ARG A N 1
ATOM 1356 C CA . ARG A 1 178 ? 27.950 -7.208 -17.409 1.00 90.00 178 ARG A CA 1
ATOM 1357 C C . ARG A 1 178 ? 29.099 -6.245 -17.679 1.00 90.00 178 ARG A C 1
ATOM 1359 O O . ARG A 1 178 ? 30.228 -6.585 -17.342 1.00 90.00 178 ARG A O 1
ATOM 1366 N N . ALA A 1 179 ? 28.832 -5.095 -18.298 1.00 85.31 179 ALA A N 1
ATOM 1367 C CA . ALA A 1 179 ? 29.848 -4.077 -18.531 1.00 85.31 179 ALA A CA 1
ATOM 1368 C C . ALA A 1 179 ? 30.309 -3.444 -17.211 1.00 85.31 179 ALA A C 1
ATOM 1370 O O . ALA A 1 179 ? 31.508 -3.426 -16.948 1.00 85.31 179 ALA A O 1
ATOM 1371 N N . LEU A 1 180 ? 29.371 -3.062 -16.339 1.00 85.00 180 LEU A N 1
ATOM 1372 C CA . LEU A 1 180 ? 29.685 -2.501 -15.026 1.00 85.00 180 LEU A CA 1
ATOM 1373 C C . LEU A 1 180 ? 30.464 -3.485 -14.151 1.00 85.00 180 LEU A C 1
ATOM 1375 O O . LEU A 1 180 ? 31.432 -3.099 -13.519 1.00 85.00 180 LEU A O 1
ATOM 1379 N N . ARG A 1 181 ? 30.117 -4.778 -14.141 1.00 87.19 181 ARG A N 1
ATOM 1380 C CA . ARG A 1 181 ? 30.850 -5.775 -13.338 1.00 87.19 181 ARG A CA 1
ATOM 1381 C C . ARG A 1 181 ? 32.322 -5.906 -13.749 1.00 87.19 181 ARG A C 1
ATOM 1383 O O . ARG A 1 181 ? 33.132 -6.329 -12.932 1.00 87.19 181 ARG A O 1
ATOM 1390 N N . LYS A 1 182 ? 32.676 -5.573 -14.997 1.00 85.81 182 LYS A N 1
ATOM 1391 C CA . LYS A 1 182 ? 34.078 -5.574 -15.444 1.00 85.81 182 LYS A CA 1
ATOM 1392 C C . LYS A 1 182 ? 34.871 -4.411 -14.851 1.00 85.81 182 LYS A C 1
ATOM 1394 O O . LYS A 1 182 ? 36.043 -4.605 -14.558 1.00 85.81 182 LYS A O 1
ATOM 1399 N N . SER A 1 183 ? 34.256 -3.236 -14.706 1.00 82.62 183 SER A N 1
ATOM 1400 C CA . SER A 1 183 ? 34.899 -2.051 -14.123 1.00 82.62 183 SER A CA 1
ATOM 1401 C C . SER A 1 183 ? 34.780 -2.009 -12.596 1.00 82.62 183 SER A C 1
ATOM 1403 O O . SER A 1 183 ? 35.727 -1.614 -11.929 1.00 82.62 183 SER A O 1
ATOM 1405 N N . SER A 1 184 ? 33.659 -2.473 -12.039 1.00 81.75 184 SER A N 1
ATOM 1406 C CA . SER A 1 184 ? 33.377 -2.558 -10.603 1.00 81.75 184 SER A CA 1
ATOM 1407 C C . SER A 1 184 ? 32.611 -3.846 -10.251 1.00 81.75 184 SER A C 1
ATOM 1409 O O . SER A 1 184 ? 31.374 -3.902 -10.319 1.00 81.75 184 SER A O 1
ATOM 1411 N N . PRO A 1 185 ? 33.329 -4.920 -9.868 1.00 83.25 185 PRO A N 1
ATOM 1412 C CA . PRO A 1 185 ? 32.714 -6.181 -9.459 1.00 83.25 185 PRO A CA 1
ATOM 1413 C C . PRO A 1 185 ? 31.781 -6.048 -8.248 1.00 83.25 185 PRO A C 1
ATOM 1415 O O . PRO A 1 185 ? 30.739 -6.704 -8.212 1.00 83.25 185 PRO A O 1
ATOM 1418 N N . GLU A 1 186 ? 32.126 -5.181 -7.291 1.00 80.31 186 GLU A N 1
ATOM 1419 C CA . GLU A 1 186 ? 31.361 -4.961 -6.056 1.00 80.31 186 GLU A CA 1
ATOM 1420 C C . GLU A 1 186 ? 29.964 -4.406 -6.353 1.00 80.31 186 GLU A C 1
ATOM 1422 O O . GLU A 1 186 ? 28.956 -4.978 -5.930 1.00 80.31 186 GLU A O 1
ATOM 1427 N N . TRP A 1 187 ? 29.886 -3.364 -7.187 1.00 83.56 187 TRP A N 1
ATOM 1428 C CA . TRP A 1 187 ? 28.616 -2.780 -7.629 1.00 83.56 187 TRP A CA 1
ATOM 1429 C C . TRP A 1 187 ? 27.789 -3.811 -8.402 1.00 83.56 187 TRP A C 1
ATOM 1431 O O . TRP A 1 187 ? 26.576 -3.933 -8.217 1.00 83.56 187 TRP A O 1
ATOM 1441 N N . GLY A 1 188 ? 28.457 -4.624 -9.226 1.00 85.06 188 GLY A N 1
ATOM 1442 C CA . GLY A 1 188 ? 27.828 -5.696 -9.990 1.00 85.06 188 GLY A CA 1
ATOM 1443 C C . GLY A 1 188 ? 27.154 -6.786 -9.142 1.00 85.06 188 GLY A C 1
ATOM 1444 O O . GLY A 1 188 ? 26.189 -7.396 -9.617 1.00 85.06 188 GLY A O 1
ATOM 1445 N N . GLU A 1 189 ? 27.622 -7.053 -7.918 1.00 84.44 189 GLU A N 1
ATOM 1446 C CA . GLU A 1 189 ? 26.954 -7.986 -6.995 1.00 84.44 189 GLU A CA 1
ATOM 1447 C C . GLU A 1 189 ? 25.781 -7.330 -6.255 1.00 84.44 189 GLU A C 1
ATOM 1449 O O . GLU A 1 189 ? 24.741 -7.974 -6.081 1.00 84.44 189 GLU A O 1
ATOM 1454 N N . VAL A 1 190 ? 25.876 -6.041 -5.909 1.00 84.50 190 VAL A N 1
ATOM 1455 C CA . VAL A 1 190 ? 24.740 -5.291 -5.343 1.00 84.50 190 VAL A CA 1
ATOM 1456 C C . VAL A 1 190 ? 23.583 -5.234 -6.347 1.00 84.50 190 VAL A C 1
ATOM 1458 O O . VAL A 1 190 ? 22.454 -5.605 -6.009 1.00 84.50 190 VAL A O 1
ATOM 1461 N N . LEU A 1 191 ? 23.858 -4.882 -7.610 1.00 88.56 191 LEU A N 1
ATOM 1462 C CA . LEU A 1 191 ? 22.838 -4.811 -8.666 1.00 88.56 191 LEU A CA 1
ATOM 1463 C C . LEU A 1 191 ? 22.182 -6.166 -8.962 1.00 88.56 191 LEU A C 1
ATOM 1465 O O . LEU A 1 191 ? 20.991 -6.237 -9.249 1.00 88.56 191 LEU A O 1
ATOM 1469 N N . LYS A 1 192 ? 22.910 -7.275 -8.818 1.00 89.31 192 LYS A N 1
ATOM 1470 C CA . LYS A 1 192 ? 22.333 -8.628 -8.913 1.00 89.31 192 LYS A CA 1
ATOM 1471 C C . LYS A 1 192 ? 21.339 -8.905 -7.779 1.00 89.31 192 LYS A C 1
ATOM 1473 O O . LYS A 1 192 ? 20.354 -9.618 -7.974 1.00 89.31 192 LYS A O 1
ATOM 1478 N N . GLY A 1 193 ? 21.580 -8.351 -6.590 1.00 87.12 193 GLY A N 1
ATOM 1479 C CA . GLY A 1 193 ? 20.618 -8.345 -5.488 1.00 87.12 193 GLY A CA 1
ATOM 1480 C C . GLY A 1 193 ? 19.360 -7.539 -5.823 1.00 87.12 193 GLY A C 1
ATOM 1481 O O . GLY A 1 193 ? 18.249 -8.029 -5.608 1.00 87.12 193 GLY A O 1
ATOM 1482 N N . VAL A 1 194 ? 19.532 -6.351 -6.407 1.00 91.19 194 VAL A N 1
ATOM 1483 C CA . VAL A 1 194 ? 18.437 -5.493 -6.896 1.00 91.19 194 VAL A CA 1
ATOM 1484 C C . VAL A 1 194 ? 17.600 -6.225 -7.953 1.00 91.19 194 VAL A C 1
ATOM 1486 O O . VAL A 1 194 ? 16.384 -6.338 -7.806 1.00 91.19 194 VAL A O 1
ATOM 1489 N N . GLU A 1 195 ? 18.243 -6.835 -8.951 1.00 94.00 195 GLU A N 1
ATOM 1490 C CA . GLU A 1 195 ? 17.588 -7.603 -10.018 1.00 94.00 195 GLU A CA 1
ATOM 1491 C C . GLU A 1 195 ? 16.695 -8.722 -9.464 1.00 94.00 195 GLU A C 1
ATOM 1493 O O . GLU A 1 195 ? 15.552 -8.900 -9.891 1.00 94.00 195 GLU A O 1
ATOM 1498 N N . LYS A 1 196 ? 17.200 -9.480 -8.479 1.00 91.94 196 LYS A N 1
ATOM 1499 C CA . LYS A 1 196 ? 16.433 -10.548 -7.823 1.00 91.94 196 LYS A CA 1
ATOM 1500 C C . LYS A 1 196 ? 15.175 -10.009 -7.149 1.00 91.94 196 LYS A C 1
ATOM 1502 O O . LYS A 1 196 ? 14.131 -10.654 -7.228 1.00 91.94 196 LYS A O 1
ATOM 1507 N N . ARG A 1 197 ? 15.260 -8.845 -6.500 1.00 90.69 197 ARG A N 1
ATOM 1508 C CA . ARG A 1 197 ? 14.115 -8.218 -5.827 1.00 90.69 197 ARG A CA 1
ATOM 1509 C C . ARG A 1 197 ? 13.080 -7.710 -6.818 1.00 90.69 197 ARG A C 1
ATOM 1511 O O . ARG A 1 197 ? 11.904 -7.978 -6.616 1.00 90.69 197 ARG A O 1
ATOM 1518 N N . ILE A 1 198 ? 13.510 -7.093 -7.916 1.00 93.69 198 ILE A N 1
ATOM 1519 C CA . ILE A 1 198 ? 12.608 -6.675 -8.997 1.00 93.69 198 ILE A CA 1
ATOM 1520 C C . ILE A 1 198 ? 11.880 -7.888 -9.586 1.00 93.69 198 ILE A C 1
ATOM 1522 O O . ILE A 1 198 ? 10.657 -7.893 -9.705 1.00 93.69 198 ILE A O 1
ATOM 1526 N N . LYS A 1 199 ? 12.610 -8.968 -9.890 1.00 92.62 199 LYS A N 1
ATOM 1527 C CA . LYS A 1 199 ? 12.013 -10.218 -10.388 1.00 92.62 199 LYS A CA 1
ATOM 1528 C C . LYS A 1 199 ? 11.008 -10.818 -9.404 1.00 92.62 199 LYS A C 1
ATOM 1530 O O . LYS A 1 199 ? 9.969 -11.313 -9.841 1.00 92.62 199 LYS A O 1
ATOM 1535 N N . LYS A 1 200 ? 11.304 -10.770 -8.100 1.00 89.88 200 LYS A N 1
ATOM 1536 C CA . LYS A 1 200 ? 10.386 -11.203 -7.036 1.00 89.88 200 LYS A CA 1
ATOM 1537 C C . LYS A 1 200 ? 9.115 -10.342 -7.028 1.00 89.88 200 LYS A C 1
ATOM 1539 O O . LYS A 1 200 ? 8.033 -10.900 -7.174 1.00 89.88 200 LYS A O 1
ATOM 1544 N N . ALA A 1 201 ? 9.250 -9.014 -7.008 1.00 87.44 201 ALA A N 1
ATOM 1545 C CA . ALA A 1 201 ? 8.125 -8.072 -7.021 1.00 87.44 201 ALA A CA 1
ATOM 1546 C C . ALA A 1 201 ? 7.220 -8.235 -8.257 1.00 87.44 201 ALA A C 1
ATOM 1548 O O . ALA A 1 201 ? 5.994 -8.224 -8.145 1.00 87.44 201 ALA A O 1
ATOM 1549 N N . ILE A 1 202 ? 7.804 -8.460 -9.441 1.00 89.00 202 ILE A N 1
ATOM 1550 C CA . ILE A 1 202 ? 7.040 -8.759 -10.662 1.00 89.00 202 ILE A CA 1
ATOM 1551 C C . ILE A 1 202 ? 6.265 -10.072 -10.507 1.00 89.00 202 ILE A C 1
ATOM 1553 O O . ILE A 1 202 ? 5.086 -10.125 -10.850 1.00 89.00 202 ILE A O 1
ATOM 1557 N N . LYS A 1 203 ? 6.914 -11.130 -10.004 1.00 88.56 203 LYS A N 1
ATOM 1558 C CA . LYS A 1 203 ? 6.305 -12.460 -9.853 1.00 88.56 203 LYS A CA 1
ATOM 1559 C C . LYS A 1 203 ? 5.148 -12.468 -8.850 1.00 88.56 203 LYS A C 1
ATOM 1561 O O . LYS A 1 203 ? 4.189 -13.204 -9.051 1.00 88.56 203 LYS A O 1
ATOM 1566 N N . GLU A 1 204 ? 5.261 -11.692 -7.779 1.00 83.81 204 GLU A N 1
ATOM 1567 C CA . GLU A 1 204 ? 4.263 -11.621 -6.703 1.00 83.81 204 GLU A CA 1
ATOM 1568 C C . GLU A 1 204 ? 3.085 -10.699 -7.046 1.00 83.81 204 GLU A C 1
ATOM 1570 O O . GLU A 1 204 ? 2.008 -10.822 -6.469 1.00 83.81 204 GLU A O 1
ATOM 1575 N N . SER A 1 205 ? 3.256 -9.811 -8.025 1.00 81.25 205 SER A N 1
ATOM 1576 C CA . SER A 1 205 ? 2.197 -8.917 -8.490 1.00 81.25 205 SER A CA 1
ATOM 1577 C C . SER A 1 205 ? 1.232 -9.585 -9.476 1.00 81.25 205 SER A C 1
ATOM 1579 O O . SER A 1 205 ? 1.644 -10.278 -10.410 1.00 81.25 205 SER A O 1
ATOM 1581 N N . SER A 1 206 ? -0.069 -9.313 -9.336 1.00 79.06 206 SER A N 1
ATOM 1582 C CA . SER A 1 206 ? -1.053 -9.679 -10.360 1.00 79.06 206 SER A CA 1
ATOM 1583 C C . SER A 1 206 ? -1.010 -8.698 -11.541 1.00 79.06 206 SER A C 1
ATOM 1585 O O . SER A 1 206 ? -0.697 -7.517 -11.379 1.00 79.06 206 SER A O 1
ATOM 1587 N N . HIS A 1 207 ? -1.340 -9.173 -12.748 1.00 76.25 207 HIS A N 1
ATOM 1588 C CA . HIS A 1 207 ? -1.402 -8.319 -13.943 1.00 76.25 207 HIS A CA 1
ATOM 1589 C C . HIS A 1 207 ? -2.386 -7.153 -13.752 1.00 76.25 207 HIS A C 1
ATOM 1591 O O . HIS A 1 207 ? -2.012 -6.002 -13.953 1.00 76.25 207 HIS A O 1
ATOM 1597 N N . ASN A 1 208 ? -3.595 -7.453 -13.261 1.00 74.00 208 ASN A N 1
ATOM 1598 C CA . ASN A 1 208 ? -4.650 -6.465 -13.016 1.00 74.00 208 ASN A CA 1
ATOM 1599 C C . ASN A 1 208 ? -4.233 -5.376 -12.027 1.00 74.00 208 ASN A C 1
ATOM 1601 O O . ASN A 1 208 ? -4.714 -4.254 -12.127 1.00 74.00 208 ASN A O 1
ATOM 1605 N N . TYR A 1 209 ? -3.366 -5.697 -11.062 1.00 75.19 209 TYR A N 1
ATOM 1606 C CA . TYR A 1 209 ? -2.838 -4.687 -10.155 1.00 75.19 209 TYR A CA 1
ATOM 1607 C C . TYR A 1 209 ? -1.970 -3.691 -10.924 1.00 75.19 209 TYR A C 1
ATOM 1609 O O . TYR A 1 209 ? -2.252 -2.500 -10.915 1.00 75.19 209 TYR A O 1
ATOM 1617 N N . ARG A 1 210 ? -0.973 -4.183 -11.668 1.00 82.31 210 ARG A N 1
ATOM 1618 C CA . ARG A 1 210 ? 0.015 -3.342 -12.360 1.00 82.31 210 ARG A CA 1
ATOM 1619 C C . ARG A 1 210 ? -0.561 -2.482 -13.482 1.00 82.31 210 ARG A C 1
ATOM 1621 O O . ARG A 1 210 ? 0.009 -1.434 -13.767 1.00 82.31 210 ARG A O 1
ATOM 1628 N N . THR A 1 211 ? -1.640 -2.912 -14.131 1.00 84.75 211 THR A N 1
ATOM 1629 C CA . THR A 1 211 ? -2.244 -2.199 -15.272 1.00 84.75 211 THR A CA 1
ATOM 1630 C C . THR A 1 211 ? -3.502 -1.408 -14.909 1.00 84.75 211 THR A C 1
ATOM 1632 O O . THR A 1 211 ? -4.094 -0.781 -15.784 1.00 84.75 211 THR A O 1
ATOM 1635 N N . SER A 1 212 ? -3.923 -1.403 -13.638 1.00 83.00 212 SER A N 1
ATOM 1636 C CA . SER A 1 212 ? -5.112 -0.658 -13.214 1.00 83.00 212 SER A CA 1
ATOM 1637 C C . SER A 1 212 ? -4.884 0.854 -13.256 1.00 83.00 212 SER A C 1
ATOM 1639 O O . SER A 1 212 ? -3.937 1.377 -12.665 1.00 83.00 212 SER A O 1
ATOM 1641 N N . THR A 1 213 ? -5.816 1.546 -13.906 1.00 83.75 213 THR A N 1
ATOM 1642 C CA . THR A 1 213 ? -5.944 3.010 -13.925 1.00 83.75 213 THR A CA 1
ATOM 1643 C C . THR A 1 213 ? -7.174 3.475 -13.143 1.00 83.75 213 THR A C 1
ATOM 1645 O O . THR A 1 213 ? -7.692 4.563 -13.387 1.00 83.75 213 THR A O 1
ATOM 1648 N N . ASP A 1 214 ? -7.706 2.624 -12.258 1.00 81.06 214 ASP A N 1
ATOM 1649 C CA . ASP A 1 214 ? -8.765 3.040 -11.340 1.00 81.06 214 ASP A CA 1
ATOM 1650 C C . ASP A 1 214 ? -8.191 4.123 -10.415 1.00 81.06 214 ASP A C 1
ATOM 1652 O O . ASP A 1 214 ? -7.054 3.968 -9.959 1.00 81.06 214 ASP A O 1
ATOM 1656 N N . PRO A 1 215 ? -8.933 5.200 -10.117 1.00 79.19 215 PRO A N 1
ATOM 1657 C CA . PRO A 1 215 ? -8.444 6.243 -9.233 1.00 79.19 215 PRO A CA 1
ATOM 1658 C C . PRO A 1 215 ? -8.229 5.672 -7.830 1.00 79.19 215 PRO A C 1
ATOM 1660 O O . PRO A 1 215 ? -9.111 5.032 -7.249 1.00 79.19 215 PRO A O 1
ATOM 1663 N N . ALA A 1 216 ? -7.048 5.926 -7.286 1.00 78.94 216 ALA A N 1
ATOM 1664 C CA . ALA A 1 216 ? -6.677 5.671 -5.909 1.00 78.94 216 ALA A CA 1
ATOM 1665 C C . ALA A 1 216 ? -6.239 6.988 -5.269 1.00 78.94 216 ALA A C 1
ATOM 1667 O O . ALA A 1 216 ? -5.624 7.827 -5.923 1.00 78.94 216 ALA A O 1
ATOM 1668 N N . PHE A 1 217 ? -6.567 7.165 -3.995 1.00 78.81 217 PHE A N 1
ATOM 1669 C CA . PHE A 1 217 ? -6.181 8.358 -3.252 1.00 78.81 217 PHE A CA 1
ATOM 1670 C C . PHE A 1 217 ? -4.884 8.093 -2.501 1.00 78.81 217 PHE A C 1
ATOM 1672 O O . PHE A 1 217 ? -4.757 7.057 -1.840 1.00 78.81 217 PHE A O 1
ATOM 1679 N N . GLU A 1 218 ? -3.951 9.025 -2.627 1.00 77.25 218 GLU A N 1
ATOM 1680 C CA . GLU A 1 218 ? -2.710 9.069 -1.875 1.00 77.25 218 GLU A CA 1
ATOM 1681 C C . GLU A 1 218 ? -2.749 10.295 -0.971 1.00 77.25 218 GLU A C 1
ATOM 1683 O O . GLU A 1 218 ? -3.016 11.402 -1.433 1.00 77.25 218 GLU A O 1
ATOM 1688 N N . PHE A 1 219 ? -2.549 10.089 0.324 1.00 72.88 219 PHE A N 1
ATOM 1689 C CA . PHE A 1 219 ? -2.706 11.136 1.326 1.00 72.88 219 PHE A CA 1
ATOM 1690 C C . PHE A 1 219 ? -1.331 11.519 1.846 1.00 72.88 219 PHE A C 1
ATOM 1692 O O . PHE A 1 219 ? -0.613 10.660 2.347 1.00 72.88 219 PHE A O 1
ATOM 1699 N N . THR A 1 220 ? -0.975 12.792 1.738 1.00 71.06 220 THR A N 1
ATOM 1700 C CA . THR A 1 220 ? 0.166 13.366 2.451 1.00 71.06 220 THR A CA 1
ATOM 1701 C C . THR A 1 220 ? -0.345 14.176 3.643 1.00 71.06 220 THR A C 1
ATOM 1703 O O . THR A 1 220 ? -1.551 14.274 3.870 1.00 71.06 220 THR A O 1
ATOM 1706 N N . GLU A 1 221 ? 0.560 14.733 4.452 1.00 62.59 221 GLU A N 1
ATOM 1707 C CA . GLU A 1 221 ? 0.172 15.562 5.605 1.00 62.59 221 GLU A CA 1
ATOM 1708 C C . GLU A 1 221 ? -0.590 16.833 5.192 1.00 62.59 221 GLU A C 1
ATOM 1710 O O . GLU A 1 221 ? -1.396 17.348 5.966 1.00 62.59 221 GLU A O 1
ATOM 1715 N N . GLU A 1 222 ? -0.346 17.324 3.975 1.00 67.88 222 GLU A N 1
ATOM 1716 C CA . GLU A 1 222 ? -0.835 18.617 3.490 1.00 67.88 222 GLU A CA 1
ATOM 1717 C C . GLU A 1 222 ? -1.908 18.464 2.400 1.00 67.88 222 GLU A C 1
ATOM 1719 O O . GLU A 1 222 ? -2.820 19.288 2.320 1.00 67.88 222 GLU A O 1
ATOM 1724 N N . GLU A 1 223 ? -1.849 17.400 1.587 1.00 74.44 223 GLU A N 1
ATOM 1725 C CA . GLU A 1 223 ? -2.653 17.273 0.369 1.00 74.44 223 GLU A CA 1
ATOM 1726 C C . GLU A 1 223 ? -3.147 15.840 0.109 1.00 74.44 223 GLU A C 1
ATOM 1728 O O . GLU A 1 223 ? -2.675 14.851 0.670 1.00 74.44 223 GLU A O 1
ATOM 1733 N N . THR A 1 224 ? -4.159 15.717 -0.752 1.00 76.88 224 THR A N 1
ATOM 1734 C CA . THR A 1 224 ? -4.656 14.426 -1.247 1.00 76.88 224 THR A CA 1
ATOM 1735 C C . THR A 1 224 ? -4.484 14.373 -2.755 1.00 76.88 224 THR A C 1
ATOM 1737 O O . THR A 1 224 ? -5.131 15.126 -3.481 1.00 76.88 224 THR A O 1
ATOM 1740 N N . PHE A 1 225 ? -3.671 13.433 -3.223 1.00 79.19 225 PHE A N 1
ATOM 1741 C CA . PHE A 1 225 ? -3.406 13.203 -4.636 1.00 79.19 225 PHE A CA 1
ATOM 1742 C C . PHE A 1 225 ? -4.277 12.069 -5.170 1.00 79.19 225 PHE A C 1
ATOM 1744 O O . PHE A 1 225 ? -4.573 11.097 -4.471 1.00 79.19 225 PHE A O 1
ATOM 1751 N N . THR A 1 226 ? -4.689 12.171 -6.432 1.00 81.25 226 THR A N 1
ATOM 1752 C CA . THR A 1 226 ? -5.345 11.064 -7.139 1.00 81.25 226 THR A CA 1
ATOM 1753 C C . THR A 1 226 ? -4.333 10.423 -8.076 1.00 81.25 226 THR A C 1
ATOM 1755 O O . THR A 1 226 ? -3.869 11.063 -9.010 1.00 81.25 226 THR A O 1
ATOM 1758 N N . ILE A 1 227 ? -4.010 9.154 -7.843 1.00 85.75 227 ILE A N 1
ATOM 1759 C CA . ILE A 1 227 ? -3.067 8.377 -8.654 1.00 85.75 227 ILE A CA 1
ATOM 1760 C C . ILE A 1 227 ? -3.759 7.147 -9.266 1.00 85.75 227 ILE A C 1
ATOM 1762 O O . ILE A 1 227 ? -4.754 6.661 -8.721 1.00 85.75 227 ILE A O 1
ATOM 1766 N N . PRO A 1 228 ? -3.240 6.575 -10.367 1.00 86.25 228 PRO A N 1
ATOM 1767 C CA . PRO A 1 228 ? -3.660 5.258 -10.833 1.00 86.25 228 PRO A CA 1
ATOM 1768 C C . PRO A 1 228 ? -3.404 4.202 -9.754 1.00 86.25 228 PRO A C 1
ATOM 1770 O O . PRO A 1 228 ? -2.302 4.125 -9.211 1.00 86.25 228 PRO A O 1
ATOM 1773 N N . TYR A 1 229 ? -4.360 3.311 -9.493 1.00 85.44 229 TYR A N 1
ATOM 1774 C CA . TYR A 1 229 ? -4.180 2.229 -8.518 1.00 85.44 229 TYR A CA 1
ATOM 1775 C C . TYR A 1 229 ? -2.949 1.359 -8.819 1.00 85.44 229 TYR A C 1
ATOM 1777 O O . TYR A 1 229 ? -2.245 0.945 -7.899 1.00 85.44 229 TYR A O 1
ATOM 1785 N N . GLY A 1 230 ? -2.629 1.131 -10.098 1.00 88.00 230 GLY A N 1
ATOM 1786 C CA . GLY A 1 230 ? -1.427 0.400 -10.495 1.00 88.00 230 GLY A CA 1
ATOM 1787 C C . GLY A 1 230 ? -0.113 1.120 -10.199 1.00 88.00 230 GLY A C 1
ATOM 1788 O O . GLY A 1 230 ? 0.910 0.452 -10.063 1.00 88.00 230 GLY A O 1
ATOM 1789 N N . PHE A 1 231 ? -0.128 2.444 -10.015 1.00 91.62 231 PHE A N 1
ATOM 1790 C CA . PHE A 1 231 ? 1.049 3.208 -9.597 1.00 91.62 231 PHE A CA 1
ATOM 1791 C C . PHE A 1 231 ? 1.459 2.903 -8.148 1.00 91.62 231 PHE A C 1
ATOM 1793 O O . PHE A 1 231 ? 2.631 3.021 -7.802 1.00 91.62 231 PHE A O 1
ATOM 1800 N N . ARG A 1 232 ? 0.553 2.371 -7.312 1.00 88.81 232 ARG A N 1
ATOM 1801 C CA . ARG A 1 232 ? 0.937 1.848 -5.990 1.00 88.81 232 ARG A CA 1
ATOM 1802 C C . ARG A 1 232 ? 1.940 0.704 -6.091 1.00 88.81 232 ARG A C 1
ATOM 1804 O O . ARG A 1 232 ? 2.809 0.588 -5.239 1.00 88.81 232 ARG A O 1
ATOM 1811 N N . TRP A 1 233 ? 1.896 -0.113 -7.150 1.00 93.06 233 TRP A N 1
ATOM 1812 C CA . TRP A 1 233 ? 2.930 -1.133 -7.364 1.00 93.06 233 TRP A CA 1
ATOM 1813 C C . TRP A 1 233 ? 4.313 -0.497 -7.526 1.00 93.06 233 TRP A C 1
ATOM 1815 O O . TRP A 1 233 ? 5.294 -1.018 -6.990 1.00 93.06 233 TRP A O 1
ATOM 1825 N N . THR A 1 234 ? 4.371 0.625 -8.246 1.00 94.88 234 THR A N 1
ATOM 1826 C CA . THR A 1 234 ? 5.589 1.409 -8.436 1.00 94.88 234 THR A CA 1
ATOM 1827 C C . THR A 1 234 ? 6.082 1.940 -7.093 1.00 94.88 234 THR A C 1
ATOM 1829 O O . THR A 1 234 ? 7.223 1.674 -6.732 1.00 94.88 234 THR A O 1
ATOM 1832 N N . LEU A 1 235 ? 5.219 2.585 -6.301 1.00 90.81 235 LEU A N 1
ATOM 1833 C CA . LEU A 1 235 ? 5.582 3.103 -4.975 1.00 90.81 235 LEU A CA 1
ATOM 1834 C C . LEU A 1 235 ? 6.074 1.998 -4.023 1.00 90.81 235 LEU A C 1
ATOM 1836 O O . LEU A 1 235 ? 7.146 2.122 -3.436 1.00 90.81 235 LEU A O 1
ATOM 1840 N N . GLU A 1 236 ? 5.352 0.881 -3.920 1.00 86.88 236 GLU A N 1
ATOM 1841 C CA . GLU A 1 236 ? 5.727 -0.235 -3.040 1.00 86.88 236 GLU A CA 1
ATOM 1842 C C . GLU A 1 236 ? 7.041 -0.901 -3.462 1.00 86.88 236 GLU A C 1
ATOM 1844 O O . GLU A 1 236 ? 7.896 -1.230 -2.635 1.00 86.88 236 GLU A O 1
ATOM 1849 N N . THR A 1 237 ? 7.255 -1.061 -4.768 1.00 91.25 237 THR A N 1
ATOM 1850 C CA . THR A 1 237 ? 8.518 -1.607 -5.273 1.00 91.25 237 THR A CA 1
ATOM 1851 C C . THR A 1 237 ? 9.669 -0.628 -5.025 1.00 91.25 237 THR A C 1
ATOM 1853 O O . THR A 1 237 ? 10.755 -1.057 -4.624 1.00 91.25 237 THR A O 1
ATOM 1856 N N . SER A 1 238 ? 9.431 0.679 -5.163 1.00 93.69 238 SER A N 1
ATOM 1857 C CA . SER A 1 238 ? 10.401 1.723 -4.818 1.00 93.69 238 SER A CA 1
ATOM 1858 C C . SER A 1 238 ? 10.778 1.687 -3.341 1.00 93.69 238 SER A C 1
ATOM 1860 O O . SER A 1 238 ? 11.968 1.690 -3.050 1.00 93.69 238 SER A O 1
ATOM 1862 N N . LYS A 1 239 ? 9.834 1.507 -2.405 1.00 89.19 239 LYS A N 1
ATOM 1863 C CA . LYS A 1 239 ? 10.139 1.340 -0.964 1.00 89.19 239 LYS A CA 1
ATOM 1864 C C . LYS A 1 239 ? 11.114 0.190 -0.703 1.00 89.19 239 LYS A C 1
ATOM 1866 O O . LYS A 1 239 ? 12.072 0.319 0.061 1.00 89.19 239 LYS A O 1
ATOM 1871 N N . VAL A 1 240 ? 10.931 -0.938 -1.391 1.00 86.94 240 VAL A N 1
ATOM 1872 C CA . VAL A 1 240 ? 11.826 -2.104 -1.274 1.00 86.94 240 VAL A CA 1
ATOM 1873 C C . VAL A 1 240 ? 13.230 -1.814 -1.816 1.00 86.94 240 VAL A C 1
ATOM 1875 O O . VAL A 1 240 ? 14.211 -2.407 -1.334 1.00 86.94 240 VAL A O 1
ATOM 1878 N N . LEU A 1 241 ? 13.335 -0.950 -2.826 1.00 91.38 241 LEU A N 1
ATOM 1879 C CA . LEU A 1 241 ? 14.592 -0.585 -3.471 1.00 91.38 241 LEU A CA 1
ATOM 1880 C C . LEU A 1 241 ? 15.262 0.655 -2.859 1.00 91.38 241 LEU A C 1
ATOM 1882 O O . LEU A 1 241 ? 16.477 0.778 -2.982 1.00 91.38 241 LEU A O 1
ATOM 1886 N N . GLN A 1 242 ? 14.531 1.494 -2.123 1.00 92.38 242 GLN A N 1
ATOM 1887 C CA . GLN A 1 242 ? 15.017 2.747 -1.535 1.00 92.38 242 GLN A CA 1
ATOM 1888 C C . GLN A 1 242 ? 16.243 2.540 -0.644 1.00 92.38 242 GLN A C 1
ATOM 1890 O O . GLN A 1 242 ? 17.153 3.355 -0.631 1.00 92.38 242 GLN A O 1
ATOM 1895 N N . ARG A 1 243 ? 16.336 1.396 0.044 1.00 85.19 243 ARG A N 1
ATOM 1896 C CA . ARG A 1 243 ? 17.512 1.037 0.860 1.00 85.19 243 ARG A CA 1
ATOM 1897 C C . ARG A 1 243 ? 18.833 0.928 0.085 1.00 85.19 243 ARG A C 1
ATOM 1899 O O . ARG A 1 243 ? 19.871 0.758 0.713 1.00 85.19 243 ARG A O 1
ATOM 1906 N N . TYR A 1 244 ? 18.779 0.871 -1.246 1.00 87.31 244 TYR A N 1
ATOM 1907 C CA . TYR A 1 244 ? 19.959 0.854 -2.104 1.00 87.31 244 TYR A CA 1
ATOM 1908 C C . TYR A 1 244 ? 20.352 2.258 -2.551 1.00 87.31 244 TYR A C 1
ATOM 1910 O O . TYR A 1 244 ? 21.450 2.409 -3.064 1.00 87.31 244 TYR A O 1
ATOM 1918 N N . VAL A 1 245 ? 19.496 3.262 -2.364 1.00 85.44 245 VAL A N 1
ATOM 1919 C CA . VAL A 1 245 ? 19.823 4.664 -2.628 1.00 85.44 245 VAL A CA 1
ATOM 1920 C C . VAL A 1 245 ? 20.759 5.153 -1.529 1.00 85.44 245 VAL A C 1
ATOM 1922 O O . VAL A 1 245 ? 20.526 4.911 -0.342 1.00 85.44 245 VAL A O 1
ATOM 1925 N N . MET A 1 246 ? 21.838 5.818 -1.927 1.00 81.06 246 MET A N 1
ATOM 1926 C CA . MET A 1 246 ? 22.759 6.456 -0.998 1.00 81.06 246 MET A CA 1
ATOM 1927 C C . MET A 1 246 ? 22.282 7.873 -0.676 1.00 81.06 246 MET A C 1
ATOM 1929 O O . MET A 1 246 ? 21.940 8.609 -1.602 1.00 81.06 246 MET A O 1
ATOM 1933 N N . PRO A 1 247 ? 22.259 8.271 0.607 1.00 72.56 247 PRO A N 1
ATOM 1934 C CA . PRO A 1 247 ? 21.968 9.649 0.974 1.00 72.56 247 PRO A CA 1
ATOM 1935 C C . PRO A 1 247 ? 23.105 10.577 0.528 1.00 72.56 247 PRO A C 1
ATOM 1937 O O . PRO A 1 247 ? 24.262 10.153 0.434 1.00 72.56 247 PRO A O 1
ATOM 1940 N N . GLU A 1 248 ? 22.773 11.845 0.289 1.00 63.97 248 GLU A N 1
ATOM 1941 C CA . GLU A 1 248 ? 23.755 12.882 -0.040 1.00 63.97 248 GLU A CA 1
ATOM 1942 C C . GLU A 1 248 ? 24.863 12.947 1.026 1.00 63.97 248 GLU A C 1
ATOM 1944 O O . GLU A 1 248 ? 24.599 12.913 2.231 1.00 63.97 248 GLU A O 1
ATOM 1949 N N . GLY A 1 249 ? 26.122 13.006 0.580 1.00 57.50 249 GLY A N 1
ATOM 1950 C CA . GLY A 1 249 ? 27.293 13.074 1.462 1.00 57.50 249 GLY A CA 1
ATOM 1951 C C . GLY A 1 249 ? 27.746 11.746 2.088 1.00 57.50 249 GLY A C 1
ATOM 1952 O O . GLY A 1 249 ? 28.672 11.750 2.901 1.00 57.50 249 GLY A O 1
ATOM 1953 N N . ALA A 1 250 ? 27.138 10.609 1.730 1.00 61.94 250 ALA A N 1
ATOM 1954 C CA . ALA A 1 250 ? 27.676 9.292 2.078 1.00 61.94 250 ALA A CA 1
ATOM 1955 C C . ALA A 1 250 ? 29.024 9.022 1.377 1.00 61.94 250 ALA A C 1
ATOM 1957 O O . ALA A 1 250 ? 29.356 9.640 0.370 1.00 61.94 250 ALA A O 1
ATOM 1958 N N . THR A 1 251 ? 29.812 8.072 1.879 1.00 58.34 251 THR A N 1
ATOM 1959 C CA . THR A 1 251 ? 30.986 7.560 1.155 1.00 58.34 251 THR A CA 1
ATOM 1960 C C . THR A 1 251 ? 30.677 6.185 0.575 1.00 58.34 251 THR A C 1
ATOM 1962 O O . THR A 1 251 ? 29.842 5.440 1.094 1.00 58.34 251 THR A O 1
ATOM 1965 N N . THR A 1 252 ? 31.347 5.835 -0.521 1.00 57.31 252 THR A N 1
ATOM 1966 C CA . THR A 1 252 ? 31.255 4.494 -1.121 1.00 57.31 252 THR A CA 1
ATOM 1967 C C . THR A 1 252 ? 32.246 3.499 -0.514 1.00 57.31 252 THR A C 1
ATOM 1969 O O . THR A 1 252 ? 32.165 2.298 -0.792 1.00 57.31 252 THR A O 1
ATOM 1972 N N . ASP A 1 253 ? 33.118 3.973 0.382 1.00 47.31 253 ASP A N 1
ATOM 1973 C CA . ASP A 1 253 ? 34.032 3.157 1.176 1.00 47.31 253 ASP A CA 1
ATOM 1974 C C . ASP A 1 253 ? 33.246 2.170 2.052 1.00 47.31 253 ASP A C 1
ATOM 1976 O O . ASP A 1 253 ? 32.499 2.551 2.954 1.00 47.31 253 ASP A O 1
ATOM 1980 N N . GLY A 1 254 ? 33.403 0.874 1.771 1.00 48.09 254 GLY A N 1
ATOM 1981 C CA . GLY A 1 254 ? 32.718 -0.207 2.488 1.00 48.09 254 GLY A CA 1
ATOM 1982 C C . GLY A 1 254 ? 31.600 -0.908 1.711 1.00 48.09 254 GLY A C 1
ATOM 1983 O O . GLY A 1 254 ? 30.978 -1.818 2.262 1.00 48.09 254 GLY A O 1
ATOM 1984 N N . MET A 1 255 ? 31.374 -0.581 0.429 1.00 50.59 255 MET A N 1
ATOM 1985 C CA . MET A 1 255 ? 30.483 -1.379 -0.435 1.00 50.59 255 MET A CA 1
ATOM 1986 C C . MET A 1 255 ? 30.931 -2.855 -0.550 1.00 50.59 255 MET A C 1
ATOM 1988 O O . MET A 1 255 ? 30.080 -3.744 -0.633 1.00 50.59 255 MET A O 1
ATOM 1992 N N . GLY A 1 256 ? 32.242 -3.128 -0.481 1.00 40.50 256 GLY A N 1
ATOM 1993 C CA . GLY A 1 256 ? 32.829 -4.475 -0.439 1.00 40.50 256 GLY A CA 1
ATOM 1994 C C . GLY A 1 256 ? 32.995 -5.084 0.963 1.00 40.50 256 GLY A C 1
ATOM 1995 O O . GLY A 1 256 ? 33.089 -6.307 1.107 1.00 40.50 256 GLY A O 1
ATOM 1996 N N . GLU A 1 257 ? 32.975 -4.278 2.031 1.00 35.41 257 GLU A N 1
ATOM 1997 C CA . GLU A 1 257 ? 33.247 -4.751 3.392 1.00 35.41 257 GLU A CA 1
ATOM 1998 C C . GLU A 1 257 ? 31.951 -5.119 4.132 1.00 35.41 257 GLU A C 1
ATOM 2000 O O . GLU A 1 257 ? 31.446 -4.428 5.011 1.00 35.41 257 GLU A O 1
ATOM 2005 N N . LYS A 1 258 ? 31.388 -6.275 3.763 1.00 38.25 258 LYS A N 1
ATOM 2006 C CA . LYS A 1 258 ? 30.384 -7.016 4.553 1.00 38.25 258 LYS A CA 1
ATOM 2007 C C . LYS A 1 258 ? 29.175 -6.202 5.063 1.00 38.25 258 LYS A C 1
ATOM 2009 O O . LYS A 1 258 ? 28.612 -6.553 6.108 1.00 38.25 258 LYS A O 1
ATOM 2014 N N . GLN A 1 259 ? 28.631 -5.264 4.284 1.00 35.22 259 GLN A N 1
ATOM 2015 C CA . GLN A 1 259 ? 27.175 -5.062 4.304 1.00 35.22 259 GLN A CA 1
ATOM 2016 C C . GLN A 1 259 ? 26.529 -6.265 3.600 1.00 35.22 259 GLN A C 1
ATOM 2018 O O . GLN A 1 259 ? 26.262 -6.270 2.406 1.00 35.22 259 GLN A O 1
ATOM 2023 N N . GLY A 1 260 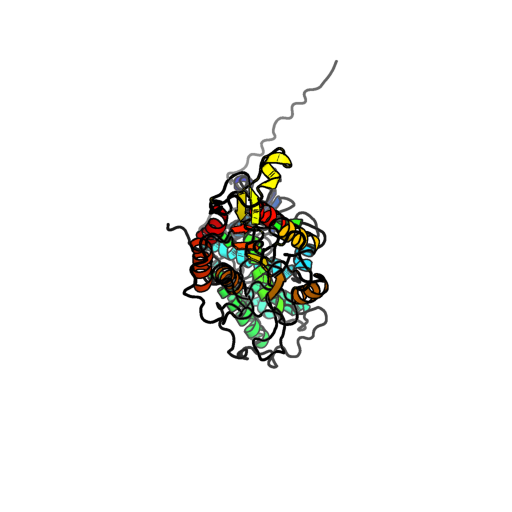? 26.422 -7.362 4.355 1.00 32.12 260 GLY A N 1
ATOM 2024 C CA . GLY A 1 260 ? 26.296 -8.731 3.865 1.00 32.12 260 GLY A CA 1
ATOM 2025 C C . GLY A 1 260 ? 25.297 -8.960 2.730 1.00 32.12 260 GLY A C 1
ATOM 2026 O O . GLY A 1 260 ? 24.120 -9.230 2.966 1.00 32.12 260 GLY A O 1
ATOM 2027 N N . VAL A 1 261 ? 25.830 -9.081 1.515 1.00 34.88 261 VAL A N 1
ATOM 2028 C CA . VAL A 1 261 ? 25.401 -10.114 0.569 1.00 34.88 261 VAL A CA 1
ATOM 2029 C C . VAL A 1 261 ? 25.690 -11.459 1.253 1.00 34.88 261 VAL A C 1
ATOM 2031 O O . VAL A 1 261 ? 26.801 -11.969 1.198 1.00 34.88 261 VAL A O 1
ATOM 2034 N N . GLY A 1 262 ? 24.722 -11.984 2.011 1.00 28.47 262 GLY A N 1
ATOM 2035 C CA . GLY A 1 262 ? 24.853 -13.281 2.690 1.00 28.47 262 GLY A CA 1
ATOM 2036 C C . GLY A 1 262 ? 25.112 -13.261 4.200 1.00 28.47 262 GLY A C 1
ATOM 2037 O O . GLY A 1 262 ? 25.577 -14.265 4.729 1.00 28.47 262 GLY A O 1
ATOM 2038 N N . LYS A 1 263 ? 24.752 -12.199 4.937 1.00 26.83 263 LYS A N 1
ATOM 2039 C CA . LYS A 1 263 ? 24.278 -12.466 6.304 1.00 26.83 263 LYS A CA 1
ATOM 2040 C C . LYS A 1 263 ? 22.838 -12.923 6.167 1.00 26.83 263 LYS A C 1
ATOM 2042 O O . LYS A 1 263 ? 21.952 -12.112 5.909 1.00 26.83 263 LYS A O 1
ATOM 2047 N N . GLU A 1 264 ? 22.637 -14.232 6.297 1.00 30.16 264 GLU A N 1
ATOM 2048 C CA . GLU A 1 264 ? 21.385 -14.753 6.823 1.00 30.16 264 GLU A CA 1
ATOM 2049 C C . GLU A 1 264 ? 20.995 -13.836 7.985 1.00 30.16 264 GLU A C 1
ATOM 2051 O O . GLU A 1 264 ? 21.675 -13.765 9.013 1.00 30.16 264 GLU A O 1
ATOM 2056 N N . PHE A 1 265 ? 19.943 -13.044 7.774 1.00 29.58 265 PHE A N 1
ATOM 2057 C CA . PHE A 1 265 ? 19.194 -12.500 8.893 1.00 29.58 265 PHE A CA 1
ATOM 2058 C C . PHE A 1 265 ? 18.877 -13.692 9.797 1.00 29.58 265 PHE A C 1
ATOM 2060 O O . PHE A 1 265 ? 18.604 -14.766 9.250 1.00 29.58 265 PHE A O 1
ATOM 2067 N N . PRO A 1 266 ? 18.962 -13.551 11.133 1.00 27.14 266 PRO A N 1
ATOM 2068 C CA . PRO A 1 266 ? 18.724 -14.667 12.036 1.00 27.14 266 PRO A CA 1
ATOM 2069 C C . PRO A 1 266 ? 17.446 -15.369 11.587 1.00 27.14 266 PRO A C 1
ATOM 2071 O O . PRO A 1 266 ? 16.389 -14.738 11.527 1.00 27.14 266 PRO A O 1
ATOM 2074 N N . GLN A 1 267 ? 17.583 -16.634 11.173 1.00 30.48 267 GLN A N 1
ATOM 2075 C CA . GLN A 1 267 ? 16.456 -17.488 10.832 1.00 30.48 267 GLN A CA 1
ATOM 2076 C C . GLN A 1 267 ? 15.481 -17.402 12.006 1.00 30.48 267 GLN A C 1
ATOM 2078 O O . GLN A 1 267 ? 15.785 -17.844 13.112 1.00 30.48 267 GLN A O 1
ATOM 2083 N N . GLY A 1 268 ? 14.359 -16.716 11.796 1.00 33.56 268 GLY A N 1
ATOM 2084 C CA . GLY A 1 268 ? 13.503 -16.339 12.913 1.00 33.56 268 GLY A CA 1
ATOM 2085 C C . GLY A 1 268 ? 12.153 -15.730 12.568 1.00 33.56 268 GLY A C 1
ATOM 2086 O O . GLY A 1 268 ? 11.321 -15.648 13.466 1.00 33.56 268 GLY A O 1
ATOM 2087 N N . ARG A 1 269 ? 11.879 -15.342 11.316 1.00 42.25 269 ARG A N 1
ATOM 2088 C CA . ARG A 1 269 ? 10.508 -15.086 10.843 1.00 42.25 269 ARG A CA 1
ATOM 2089 C C . ARG A 1 269 ? 10.399 -15.562 9.403 1.00 42.25 269 ARG A C 1
ATOM 2091 O O . ARG A 1 269 ? 11.116 -15.063 8.543 1.00 42.25 269 ARG A O 1
ATOM 2098 N N . ALA A 1 270 ? 9.578 -16.579 9.152 1.00 39.09 270 ALA A N 1
ATOM 2099 C CA . ALA A 1 270 ? 9.337 -17.011 7.783 1.00 39.09 270 ALA A CA 1
ATOM 2100 C C . ALA A 1 270 ? 8.493 -15.937 7.080 1.00 39.09 270 ALA A C 1
ATOM 2102 O O . ALA A 1 270 ? 7.512 -15.460 7.650 1.00 39.09 270 ALA A O 1
ATOM 2103 N N . GLU A 1 271 ? 8.879 -15.542 5.865 1.00 45.88 271 GLU A N 1
ATOM 2104 C CA . GLU A 1 271 ? 8.014 -14.759 4.973 1.00 45.88 271 GLU A CA 1
ATOM 2105 C C . GLU A 1 271 ? 6.644 -15.462 4.856 1.00 45.88 271 GLU A C 1
ATOM 2107 O O . GLU A 1 271 ? 6.584 -16.696 4.811 1.00 45.88 271 GLU A O 1
ATOM 2112 N N . GLY A 1 272 ? 5.536 -14.710 4.850 1.00 59.38 272 GLY A N 1
ATOM 2113 C CA . GLY A 1 272 ? 4.200 -15.310 4.833 1.00 59.38 272 GLY A CA 1
ATOM 2114 C C . GLY A 1 272 ? 3.725 -15.865 6.180 1.00 59.38 272 GLY A C 1
ATOM 2115 O O . GLY A 1 272 ? 2.983 -16.850 6.212 1.00 59.38 272 GLY A O 1
ATOM 2116 N N . GLN A 1 273 ? 4.117 -15.236 7.291 1.00 71.75 273 GLN A N 1
ATOM 2117 C CA . GLN A 1 273 ? 3.545 -15.477 8.620 1.00 71.75 273 GLN A CA 1
ATOM 2118 C C . GLN A 1 273 ? 2.967 -14.191 9.218 1.00 71.75 273 GLN A C 1
ATOM 2120 O O . GLN A 1 273 ? 3.403 -13.085 8.909 1.00 71.75 273 GLN A O 1
ATOM 2125 N N . TRP A 1 274 ? 1.984 -14.348 10.102 1.00 77.25 274 TRP A N 1
ATOM 2126 C CA . TRP A 1 274 ? 1.508 -13.256 10.943 1.00 77.25 274 TRP A CA 1
ATOM 2127 C C . TRP A 1 274 ? 2.448 -13.043 12.131 1.00 77.25 274 TRP A C 1
ATOM 2129 O O . TRP A 1 274 ? 2.930 -14.006 12.733 1.00 77.25 274 TRP A O 1
ATOM 2139 N N . THR A 1 275 ? 2.646 -11.792 12.531 1.00 80.38 275 THR A N 1
ATOM 2140 C CA . THR A 1 275 ? 3.236 -11.464 13.829 1.00 80.38 275 THR A CA 1
ATOM 2141 C C . THR A 1 275 ? 2.248 -11.856 14.934 1.00 80.38 275 THR A C 1
ATOM 2143 O O . THR A 1 275 ? 1.059 -11.560 14.814 1.00 80.38 275 THR A O 1
ATOM 2146 N N . PRO A 1 276 ? 2.686 -12.507 16.028 1.00 80.88 276 PRO A N 1
ATOM 2147 C CA . PRO A 1 276 ? 1.798 -12.807 17.147 1.00 80.88 276 PRO A CA 1
ATOM 2148 C C . PRO A 1 276 ? 1.168 -11.540 17.732 1.00 80.88 276 PRO A C 1
ATOM 2150 O O . PRO A 1 276 ? 1.858 -10.539 17.917 1.00 80.88 276 PRO A O 1
ATOM 2153 N N . LEU A 1 277 ? -0.122 -11.599 18.065 1.00 84.75 277 LEU A N 1
ATOM 2154 C CA . LEU A 1 277 ? -0.809 -10.526 18.782 1.00 84.75 277 LEU A CA 1
ATOM 2155 C C . LEU A 1 277 ? -0.378 -10.529 20.256 1.00 84.75 277 LEU A C 1
ATOM 2157 O O . LEU A 1 277 ? -0.525 -11.540 20.945 1.00 84.75 277 LEU A O 1
ATOM 2161 N N . VAL A 1 278 ? 0.131 -9.402 20.742 1.00 86.00 278 VAL A N 1
ATOM 2162 C CA . VAL A 1 278 ? 0.653 -9.209 22.096 1.00 86.00 278 VAL A CA 1
ATOM 2163 C C . VAL A 1 278 ? 0.013 -7.958 22.683 1.00 86.00 278 VAL A C 1
ATOM 2165 O O . VAL A 1 278 ? 0.287 -6.840 22.249 1.00 86.00 278 VAL A O 1
ATOM 2168 N N . PHE A 1 279 ? -0.841 -8.149 23.687 1.00 86.19 279 PHE A N 1
ATOM 2169 C CA . PHE A 1 279 ? -1.474 -7.039 24.392 1.00 86.19 279 PHE A CA 1
ATOM 2170 C C . PHE A 1 279 ? -0.503 -6.353 25.353 1.00 86.19 279 PHE A C 1
ATOM 2172 O O . PHE A 1 279 ? 0.236 -7.016 26.082 1.00 86.19 279 PHE A O 1
ATOM 2179 N N . ASP A 1 280 ? -0.564 -5.025 25.411 1.00 85.12 280 ASP A N 1
ATOM 2180 C CA . ASP A 1 280 ? 0.118 -4.247 26.440 1.00 85.12 280 ASP A CA 1
ATOM 2181 C C . ASP A 1 280 ? -0.569 -4.466 27.793 1.00 85.12 280 ASP A C 1
ATOM 2183 O O . ASP A 1 280 ? -1.649 -3.936 28.062 1.00 85.12 280 ASP A O 1
ATOM 2187 N N . SER A 1 281 ? 0.067 -5.244 28.670 1.00 82.00 281 SER A N 1
ATOM 2188 C CA . SER A 1 281 ? -0.457 -5.532 30.007 1.00 82.00 281 SER A CA 1
ATOM 2189 C C . SER A 1 281 ? -0.519 -4.305 30.921 1.00 82.00 281 SER A C 1
ATOM 2191 O O . SER A 1 281 ? -1.184 -4.360 31.953 1.00 82.00 281 SER A O 1
ATOM 2193 N N . SER A 1 282 ? 0.175 -3.212 30.580 1.00 81.50 282 SER A N 1
ATOM 2194 C CA . SER A 1 282 ? 0.114 -1.962 31.345 1.00 81.50 282 SER A CA 1
ATOM 2195 C C . SER A 1 282 ? -1.132 -1.126 31.029 1.00 81.50 282 SER A C 1
ATOM 2197 O O . SER A 1 282 ? -1.488 -0.244 31.810 1.00 81.50 282 SER A O 1
ATOM 2199 N N . VAL A 1 283 ? -1.828 -1.413 29.922 1.00 83.75 283 VAL A N 1
ATOM 2200 C CA . VAL A 1 283 ? -3.050 -0.706 29.528 1.00 83.75 283 VAL A CA 1
ATOM 2201 C C . VAL A 1 283 ? -4.269 -1.456 30.053 1.00 83.75 283 VAL A C 1
ATOM 2203 O O . VAL A 1 283 ? -4.669 -2.496 29.531 1.00 83.75 283 VAL A O 1
ATOM 2206 N N . VAL A 1 284 ? -4.876 -0.910 31.109 1.00 85.12 284 VAL A N 1
ATOM 2207 C CA . VAL A 1 284 ? -6.033 -1.513 31.781 1.00 85.12 284 VAL A CA 1
ATOM 2208 C C . VAL A 1 284 ? -7.203 -0.523 31.812 1.00 85.12 284 VAL A C 1
ATOM 2210 O O . VAL A 1 284 ? -7.061 0.572 32.358 1.00 85.12 284 VAL A O 1
ATOM 2213 N N . PRO A 1 285 ? -8.389 -0.891 31.289 1.00 88.19 285 PRO A N 1
ATOM 2214 C CA . PRO A 1 285 ? -9.589 -0.068 31.409 1.00 88.19 285 PRO A CA 1
ATOM 2215 C C . PRO A 1 285 ? -10.058 0.082 32.867 1.00 88.19 285 PRO A C 1
ATOM 2217 O O . PRO A 1 285 ? -10.480 -0.887 33.507 1.00 88.19 285 PRO A O 1
ATOM 2220 N N . THR A 1 286 ? -10.034 1.305 33.395 1.00 89.19 286 THR A N 1
ATOM 2221 C CA . THR A 1 286 ? -10.391 1.615 34.793 1.00 89.19 286 THR A CA 1
ATOM 2222 C C . THR A 1 286 ? -11.595 2.546 34.925 1.00 89.19 286 THR A C 1
ATOM 2224 O O . THR A 1 286 ? -12.338 2.435 35.903 1.00 89.19 286 THR A O 1
ATOM 2227 N N . VAL A 1 287 ? -11.837 3.415 33.942 1.00 89.81 287 VAL A N 1
ATOM 2228 C CA . VAL A 1 287 ? -12.861 4.466 33.989 1.00 89.81 287 VAL A CA 1
ATOM 2229 C C . VAL A 1 287 ? -14.225 3.905 33.579 1.00 89.81 287 VAL A C 1
ATOM 2231 O O . VAL A 1 287 ? -14.340 3.358 32.485 1.00 89.81 287 VAL A O 1
ATOM 2234 N N . PRO A 1 288 ? -15.286 4.032 34.394 1.00 88.69 288 PRO A N 1
ATOM 2235 C CA . PRO A 1 288 ? -16.620 3.569 34.017 1.00 88.69 288 PRO A CA 1
ATOM 2236 C C . PRO A 1 288 ? -17.160 4.275 32.766 1.00 88.69 288 PRO A C 1
ATOM 2238 O O . PRO A 1 288 ? -17.081 5.497 32.641 1.00 88.69 288 PRO A O 1
ATOM 2241 N N . VAL A 1 289 ? -17.766 3.507 31.864 1.00 88.31 289 VAL A N 1
ATOM 2242 C CA . VAL A 1 289 ? -18.462 4.026 30.683 1.00 88.31 289 VAL A CA 1
ATOM 2243 C C . VAL A 1 289 ? -19.876 4.450 31.071 1.00 88.31 289 VAL A C 1
ATOM 2245 O O . VAL A 1 289 ? -20.612 3.720 31.744 1.00 88.31 289 VAL A O 1
ATOM 2248 N N . ARG A 1 290 ? -20.282 5.647 30.639 1.00 81.94 290 ARG A N 1
ATOM 2249 C CA . ARG A 1 290 ? -21.628 6.163 30.897 1.00 81.94 290 ARG A CA 1
ATOM 2250 C C . ARG A 1 290 ? -22.664 5.258 30.226 1.00 81.94 290 ARG A C 1
ATOM 2252 O O . ARG A 1 290 ? -22.588 4.979 29.040 1.00 81.94 290 ARG A O 1
ATOM 2259 N N . GLY A 1 291 ? -23.657 4.814 30.994 1.00 76.25 291 GLY A N 1
ATOM 2260 C CA . GLY A 1 291 ? -24.730 3.956 30.482 1.00 76.25 291 GLY A CA 1
ATOM 2261 C C . GLY A 1 291 ? -24.425 2.455 30.492 1.00 76.25 291 GLY A C 1
ATOM 2262 O O . GLY A 1 291 ? -25.340 1.684 30.221 1.00 76.25 291 GLY A O 1
ATOM 2263 N N . ALA A 1 292 ? -23.214 2.032 30.872 1.00 74.31 292 ALA A N 1
ATOM 2264 C CA . ALA A 1 292 ? -22.883 0.620 31.040 1.00 74.31 292 ALA A CA 1
ATOM 2265 C C . ALA A 1 292 ? -23.554 0.019 32.291 1.00 74.31 292 ALA A C 1
ATOM 2267 O O . ALA A 1 292 ? -23.338 0.469 33.422 1.00 74.31 292 ALA A O 1
ATOM 2268 N N . LEU A 1 293 ? -24.363 -1.029 32.119 1.00 67.94 293 LEU A N 1
ATOM 2269 C CA . LEU A 1 293 ? -24.999 -1.773 33.205 1.00 67.94 293 LEU A CA 1
ATOM 2270 C C . LEU A 1 293 ? -24.162 -3.005 33.557 1.00 67.94 293 LEU A C 1
ATOM 2272 O O . LEU A 1 293 ? -24.413 -4.124 33.114 1.00 67.94 293 LEU A O 1
ATOM 2276 N N . LEU A 1 294 ? -23.214 -2.808 34.472 1.00 60.12 294 LEU A N 1
ATOM 2277 C CA . LEU A 1 294 ? -22.353 -3.869 35.017 1.00 60.12 294 LEU A CA 1
ATOM 2278 C C . LEU A 1 294 ? -23.126 -4.986 35.750 1.00 60.12 294 LEU A C 1
ATOM 2280 O O . LEU A 1 294 ? -22.595 -6.071 35.979 1.00 60.12 294 LEU A O 1
ATOM 2284 N N . LYS A 1 295 ? -24.382 -4.735 36.146 1.00 59.34 295 LYS A N 1
ATOM 2285 C CA . LYS A 1 295 ? -25.274 -5.715 36.783 1.00 59.34 295 LYS A CA 1
ATOM 2286 C C . LYS A 1 295 ? -26.558 -5.843 35.977 1.00 59.34 295 LYS A C 1
ATOM 2288 O O . LYS A 1 295 ? -27.116 -4.840 35.537 1.00 59.34 295 LYS A O 1
ATOM 2293 N N . ARG A 1 296 ? -27.072 -7.074 35.860 1.00 57.03 296 ARG A N 1
ATOM 2294 C CA . ARG A 1 296 ? -28.368 -7.378 35.232 1.00 57.03 296 ARG A CA 1
ATOM 2295 C C . ARG A 1 296 ? -29.470 -6.585 35.939 1.00 57.03 296 ARG A C 1
ATOM 2297 O O . ARG A 1 296 ? -29.974 -7.002 36.980 1.00 57.03 296 ARG A O 1
ATOM 2304 N N . ARG A 1 297 ? -29.830 -5.428 35.385 1.00 62.66 297 ARG A N 1
ATOM 2305 C CA . ARG A 1 297 ? -30.857 -4.558 35.951 1.00 62.66 297 ARG A CA 1
ATOM 2306 C C . ARG A 1 297 ? -32.198 -4.949 35.358 1.00 62.66 297 ARG A C 1
ATOM 2308 O O . ARG A 1 297 ? -32.378 -5.010 34.143 1.00 62.66 297 ARG A O 1
ATOM 2315 N N . VAL A 1 298 ? -33.131 -5.258 36.241 1.00 69.94 298 VAL A N 1
ATOM 2316 C CA . VAL A 1 298 ? -34.514 -5.496 35.853 1.00 69.94 298 VAL A CA 1
ATOM 2317 C C . VAL A 1 298 ? -35.153 -4.123 35.721 1.00 69.94 298 VAL A C 1
ATOM 2319 O O . VAL A 1 298 ? -35.106 -3.328 36.658 1.00 69.94 298 VAL A O 1
ATOM 2322 N N . THR A 1 299 ? -35.663 -3.815 34.537 1.00 76.56 299 THR A N 1
ATOM 2323 C CA . THR A 1 299 ? -36.327 -2.547 34.245 1.00 76.56 299 THR A CA 1
ATOM 2324 C C . THR A 1 299 ? -37.838 -2.750 34.210 1.00 76.56 299 THR A C 1
ATOM 2326 O O . THR A 1 299 ? -38.291 -3.798 33.739 1.00 76.56 299 THR A O 1
ATOM 2329 N N . PRO A 1 300 ? -38.630 -1.767 34.667 1.00 85.19 300 PRO A N 1
ATOM 2330 C CA . PRO A 1 300 ? -40.079 -1.795 34.516 1.00 85.19 300 PRO A CA 1
ATOM 2331 C C . PRO A 1 300 ? -40.476 -1.980 33.048 1.00 85.19 300 PRO A C 1
ATOM 2333 O O . PRO A 1 300 ? -40.012 -1.248 32.175 1.00 85.19 300 PRO A O 1
ATOM 2336 N N . SER A 1 301 ? -41.329 -2.961 32.785 1.00 83.31 301 SER A N 1
ATOM 2337 C CA . SER A 1 301 ? -41.883 -3.280 31.472 1.00 83.31 301 SER A CA 1
ATOM 2338 C C . SER A 1 301 ? -43.398 -3.442 31.575 1.00 83.31 301 SER A C 1
ATOM 2340 O O . SER A 1 301 ? -43.938 -3.785 32.626 1.00 83.31 301 SER A O 1
ATOM 2342 N N . ASN A 1 302 ? -44.090 -3.174 30.475 1.00 84.81 302 ASN A N 1
ATOM 2343 C CA . ASN A 1 302 ? -45.521 -3.415 30.299 1.00 84.81 302 ASN A CA 1
ATOM 2344 C C . ASN A 1 302 ? -45.847 -4.895 30.025 1.00 84.81 302 ASN A C 1
ATOM 2346 O O . ASN A 1 302 ? -47.015 -5.264 30.032 1.00 84.81 302 ASN A O 1
ATOM 2350 N N . THR A 1 303 ? -44.836 -5.748 29.838 1.00 80.19 303 THR A N 1
ATOM 2351 C CA . THR A 1 303 ? -45.001 -7.185 29.576 1.00 80.19 303 THR A CA 1
ATOM 2352 C C . THR A 1 303 ? -43.995 -8.015 30.371 1.00 80.19 303 THR A C 1
ATOM 2354 O O . THR A 1 303 ? -42.839 -7.617 30.521 1.00 80.19 303 THR A O 1
ATOM 2357 N N . GLY A 1 304 ? -44.392 -9.193 30.851 1.00 81.50 304 GLY A N 1
ATOM 2358 C CA . GLY A 1 304 ? -43.489 -10.153 31.488 1.00 81.50 304 GLY A CA 1
ATOM 2359 C C . GLY A 1 304 ? -44.238 -11.270 32.212 1.00 81.50 304 GLY A C 1
ATOM 2360 O O . GLY A 1 304 ? -45.448 -11.200 32.383 1.00 81.50 304 GLY A O 1
ATOM 2361 N N . ALA A 1 305 ? -43.515 -12.307 32.638 1.00 77.94 305 ALA A N 1
ATOM 2362 C CA . ALA A 1 305 ? -44.118 -13.482 33.275 1.00 77.94 305 ALA A CA 1
ATOM 2363 C C . ALA A 1 305 ? -44.540 -13.246 34.739 1.00 77.94 305 ALA A C 1
ATOM 2365 O O . ALA A 1 305 ? -45.408 -13.946 35.246 1.00 77.94 305 ALA A O 1
ATOM 2366 N N . SER A 1 306 ? -43.933 -12.273 35.429 1.00 79.00 306 SER A N 1
ATOM 2367 C CA . SER A 1 306 ? -44.256 -11.950 36.821 1.00 79.00 306 SER A CA 1
ATOM 2368 C C . SER A 1 306 ? -44.303 -10.443 37.073 1.00 79.00 306 SER A C 1
ATOM 2370 O O . SER A 1 306 ? -43.441 -9.675 36.624 1.00 79.00 306 SER A O 1
ATOM 2372 N N . VAL A 1 307 ? -45.343 -10.018 37.793 1.00 85.50 307 VAL A N 1
ATOM 2373 C CA . VAL A 1 307 ? -45.523 -8.635 38.242 1.00 85.50 307 VAL A CA 1
ATOM 2374 C C . VAL A 1 307 ? -44.471 -8.339 39.307 1.00 85.50 307 VAL A C 1
ATOM 2376 O O . VAL A 1 307 ? -44.384 -9.032 40.316 1.00 85.50 307 VAL A O 1
ATOM 2379 N N . ARG A 1 308 ? -43.649 -7.315 39.070 1.00 84.44 308 ARG A N 1
ATOM 2380 C CA . ARG A 1 308 ? -42.492 -6.978 39.915 1.00 84.44 308 ARG A CA 1
ATOM 2381 C C . ARG A 1 308 ? -42.565 -5.573 40.506 1.00 84.44 308 ARG A C 1
ATOM 2383 O O . ARG A 1 308 ? -41.940 -5.303 41.523 1.00 84.44 308 ARG A O 1
ATOM 2390 N N . TYR A 1 309 ? -43.339 -4.691 39.878 1.00 87.31 309 TYR A N 1
ATOM 2391 C CA . TYR A 1 309 ? -43.516 -3.295 40.267 1.00 87.31 309 TYR A CA 1
ATOM 2392 C C . TYR A 1 309 ? -45.009 -2.963 40.374 1.00 87.31 309 TYR A C 1
ATOM 2394 O O . TYR A 1 309 ? -45.496 -2.077 39.678 1.00 87.31 309 TYR A O 1
ATOM 2402 N N . ALA A 1 310 ? -45.754 -3.677 41.224 1.00 88.81 310 ALA A N 1
ATOM 2403 C CA . ALA A 1 310 ? -47.212 -3.534 41.331 1.00 88.81 310 ALA A CA 1
ATOM 2404 C C . ALA A 1 310 ? -47.669 -2.076 41.564 1.00 88.81 310 ALA A C 1
ATOM 2406 O O . ALA A 1 310 ? -48.626 -1.624 40.941 1.00 88.81 310 ALA A O 1
ATOM 2407 N N . GLY A 1 311 ? -46.922 -1.295 42.357 1.00 87.06 311 GLY A N 1
ATOM 2408 C CA . GLY A 1 311 ? -47.209 0.127 42.608 1.00 87.06 311 GLY A CA 1
ATOM 2409 C C . GLY A 1 311 ? -47.172 1.029 41.362 1.00 87.06 311 GLY A C 1
ATOM 2410 O O . GLY A 1 311 ? -47.759 2.112 41.363 1.00 87.06 311 GLY A O 1
ATOM 2411 N N . ARG A 1 312 ? -46.550 0.583 40.261 1.00 88.50 312 ARG A N 1
ATOM 2412 C CA . ARG A 1 312 ? -46.577 1.284 38.965 1.00 88.50 312 ARG A CA 1
ATOM 2413 C C . ARG A 1 312 ? -47.911 1.166 38.238 1.00 88.50 312 ARG A C 1
ATOM 2415 O O . ARG A 1 312 ? -48.138 1.933 37.314 1.00 88.50 312 ARG A O 1
ATOM 2422 N N . MET A 1 313 ? -48.810 0.278 38.664 1.00 87.44 313 MET A N 1
ATOM 2423 C CA . MET A 1 313 ? -50.170 0.226 38.116 1.00 87.44 313 MET A CA 1
ATOM 2424 C C . MET A 1 313 ? -50.922 1.543 38.356 1.00 87.44 313 MET A C 1
ATOM 2426 O O . MET A 1 313 ? -51.737 1.948 37.533 1.00 87.44 313 MET A O 1
ATOM 2430 N N . LEU A 1 314 ? -50.620 2.199 39.482 1.00 89.06 314 LEU A N 1
ATOM 2431 C CA . LEU A 1 314 ? -51.266 3.432 39.928 1.00 89.06 314 LEU A CA 1
ATOM 2432 C C . LEU A 1 314 ? -50.428 4.683 39.630 1.00 89.06 314 LEU A C 1
ATOM 2434 O O . LEU A 1 314 ? -50.990 5.750 39.424 1.00 89.06 314 LEU A O 1
ATOM 2438 N N . SER A 1 315 ? -49.096 4.561 39.620 1.00 88.62 315 SER A N 1
ATOM 2439 C CA . SER A 1 315 ? -48.180 5.712 39.536 1.00 88.62 315 SER A CA 1
ATOM 2440 C C . SER A 1 315 ? -47.509 5.913 38.174 1.00 88.62 315 SER A C 1
ATOM 2442 O O . SER A 1 315 ? -47.038 7.010 37.889 1.00 88.62 315 SER A O 1
ATOM 2444 N N . ASP A 1 316 ? -47.433 4.883 37.325 1.00 82.44 316 ASP A N 1
ATOM 2445 C CA . ASP A 1 316 ? -46.797 4.964 36.006 1.00 82.44 316 ASP A CA 1
ATOM 2446 C C . ASP A 1 316 ? -47.890 5.064 34.927 1.00 82.44 316 ASP A C 1
ATOM 2448 O O . ASP A 1 316 ? -48.643 4.101 34.764 1.00 82.44 316 ASP A O 1
ATOM 2452 N N . PRO A 1 317 ? -47.985 6.163 34.149 1.00 87.19 317 PRO A N 1
ATOM 2453 C CA . PRO A 1 317 ? -48.994 6.307 33.092 1.00 87.19 317 PRO A CA 1
ATOM 2454 C C . PRO A 1 317 ? -48.962 5.173 32.058 1.00 87.19 317 PRO A C 1
ATOM 2456 O O . PRO A 1 317 ? -49.982 4.836 31.466 1.00 87.19 317 PRO A O 1
ATOM 2459 N N . GLN A 1 318 ? -47.796 4.542 31.871 1.00 87.44 318 GLN A N 1
ATOM 2460 C CA . GLN A 1 318 ? -47.612 3.400 30.971 1.00 87.44 318 GLN A CA 1
ATOM 2461 C C . GLN A 1 318 ? -47.838 2.035 31.652 1.00 87.44 318 GLN A C 1
ATOM 2463 O O . GLN A 1 318 ? -47.626 1.001 31.020 1.00 87.44 318 GLN A O 1
ATOM 2468 N N . ARG A 1 319 ? -48.215 2.011 32.941 1.00 89.12 319 ARG A N 1
ATOM 2469 C CA . ARG A 1 319 ? -48.512 0.815 33.758 1.00 89.12 319 ARG A CA 1
ATOM 2470 C C . ARG A 1 319 ? -47.468 -0.301 33.628 1.00 89.12 319 ARG A C 1
ATOM 2472 O O . ARG A 1 319 ? -47.788 -1.484 33.522 1.00 89.12 319 ARG A O 1
ATOM 2479 N N . ARG A 1 320 ? -46.184 0.068 33.640 1.00 90.25 320 ARG A N 1
ATOM 2480 C CA . ARG A 1 320 ? -45.054 -0.866 33.504 1.00 90.25 320 ARG A CA 1
ATO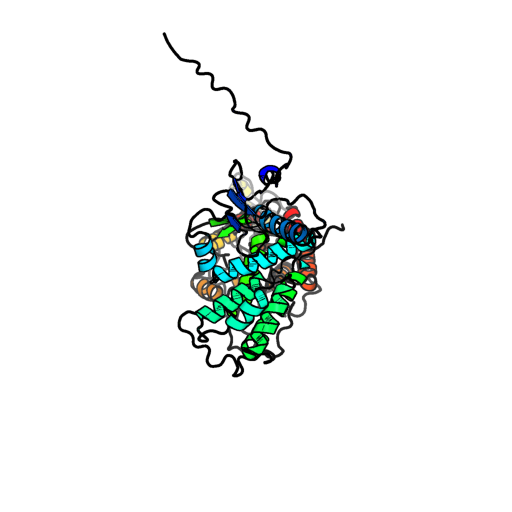M 2481 C C . ARG A 1 320 ? -44.838 -1.661 34.796 1.00 90.25 320 ARG A C 1
ATOM 2483 O O . ARG A 1 320 ? -43.964 -1.339 35.599 1.00 90.25 320 ARG A O 1
ATOM 2490 N N . VAL A 1 321 ? -45.671 -2.676 35.019 1.00 91.19 321 VAL A N 1
ATOM 2491 C CA . VAL A 1 321 ? -45.725 -3.454 36.270 1.00 91.19 321 VAL A CA 1
ATOM 2492 C C . VAL A 1 321 ? -44.856 -4.715 36.271 1.00 91.19 321 VAL A C 1
ATOM 2494 O O . VAL A 1 321 ? -44.578 -5.270 37.336 1.00 91.19 321 VAL A O 1
ATOM 2497 N N . PHE A 1 322 ? -44.378 -5.166 35.113 1.00 88.75 322 PHE A N 1
ATOM 2498 C CA . PHE A 1 322 ? -43.541 -6.358 34.977 1.00 88.75 322 PHE A CA 1
ATOM 2499 C C . PHE A 1 322 ? -42.049 -6.015 35.014 1.00 88.75 322 PHE A C 1
ATOM 2501 O O . PHE A 1 322 ? -41.642 -4.873 34.806 1.00 88.75 322 PHE A O 1
ATOM 2508 N N . GLY A 1 323 ? -41.208 -7.013 35.284 1.00 78.56 323 GLY A N 1
ATOM 2509 C CA . GLY A 1 323 ? -39.756 -6.873 35.193 1.00 78.56 323 GLY A CA 1
ATOM 2510 C C . GLY A 1 323 ? -39.208 -7.396 33.867 1.00 78.56 323 GLY A C 1
ATOM 2511 O O . GLY A 1 323 ? -39.164 -8.605 33.666 1.00 78.56 323 GLY A O 1
ATOM 2512 N N . GLY A 1 324 ? -38.719 -6.510 33.000 1.00 69.00 324 GLY A N 1
ATOM 2513 C CA . GLY A 1 324 ? -37.954 -6.883 31.808 1.00 69.00 324 GLY A CA 1
ATOM 2514 C C . GLY A 1 324 ? -36.455 -6.926 32.109 1.00 69.00 324 GLY A C 1
ATOM 2515 O O . GLY A 1 324 ? -35.934 -6.044 32.790 1.00 69.00 324 GLY A O 1
ATOM 2516 N N . SER A 1 325 ? -35.727 -7.932 31.615 1.00 63.09 325 SER A N 1
ATOM 2517 C CA . SER A 1 325 ? -34.261 -7.857 31.630 1.00 63.09 325 SER A CA 1
ATOM 2518 C C . SER A 1 325 ? -33.794 -6.985 30.472 1.00 63.09 325 SER A C 1
ATOM 2520 O O . SER A 1 325 ? -33.932 -7.395 29.318 1.00 63.09 325 SER A O 1
ATOM 2522 N N . ARG A 1 326 ? -33.213 -5.819 30.764 1.00 61.78 326 ARG A N 1
ATOM 2523 C CA . ARG A 1 326 ? -32.511 -5.036 29.747 1.00 61.78 326 ARG A CA 1
ATOM 2524 C C . ARG A 1 326 ? -31.182 -5.732 29.447 1.00 61.78 326 ARG A C 1
ATOM 2526 O O . ARG A 1 326 ? -30.396 -5.978 30.360 1.00 61.78 326 ARG A O 1
ATOM 2533 N N . LYS A 1 327 ? -30.970 -6.118 28.188 1.00 59.41 327 LYS A N 1
ATOM 2534 C CA . LYS A 1 327 ? -29.643 -6.491 27.688 1.00 59.41 327 LYS A CA 1
ATOM 2535 C C . LYS A 1 327 ? -29.013 -5.206 27.171 1.00 59.41 327 LYS A C 1
ATOM 2537 O O . LYS A 1 327 ? -29.640 -4.528 26.361 1.00 59.41 327 LYS A O 1
ATOM 2542 N N . ASP A 1 328 ? -27.835 -4.863 27.666 1.00 63.19 328 ASP A N 1
ATOM 2543 C CA . ASP A 1 328 ? -27.076 -3.778 27.058 1.00 63.19 328 ASP A CA 1
ATOM 2544 C C . ASP A 1 328 ? -26.541 -4.199 25.697 1.00 63.19 328 ASP A C 1
ATOM 2546 O O . ASP A 1 328 ? -26.277 -5.380 25.444 1.00 63.19 328 ASP A O 1
ATOM 2550 N N . VAL A 1 329 ? -26.408 -3.201 24.828 1.00 68.75 329 VAL A N 1
ATOM 2551 C CA . VAL A 1 329 ? -25.788 -3.345 23.519 1.00 68.75 329 VAL A CA 1
ATOM 2552 C C . VAL A 1 329 ? -24.280 -3.438 23.742 1.00 68.75 329 VAL A C 1
ATOM 2554 O O . VAL A 1 329 ? -23.666 -2.561 24.350 1.00 68.75 329 VAL A O 1
ATOM 2557 N N . GLY A 1 330 ? -23.709 -4.553 23.303 1.00 77.06 330 GLY A N 1
ATOM 2558 C CA . GLY A 1 330 ? -22.275 -4.812 23.322 1.00 77.06 330 GLY A CA 1
ATOM 2559 C C . GLY A 1 330 ? -21.806 -5.271 21.947 1.00 77.06 330 GLY A C 1
ATOM 2560 O O . GLY A 1 330 ? -22.570 -5.284 20.984 1.00 77.06 330 GLY A O 1
ATOM 2561 N N . GLY A 1 331 ? -20.548 -5.675 21.869 1.00 85.62 331 GLY A N 1
ATOM 2562 C CA . GLY A 1 331 ? -19.889 -6.070 20.631 1.00 85.62 331 GLY A CA 1
ATOM 2563 C C . GLY A 1 331 ? -18.387 -6.134 20.845 1.00 85.62 331 GLY A C 1
ATOM 2564 O O . GLY A 1 331 ? -17.900 -5.769 21.918 1.00 85.62 331 GLY A O 1
ATOM 2565 N N . VAL A 1 332 ? -17.660 -6.593 19.838 1.00 90.56 332 VAL A N 1
ATOM 2566 C CA . VAL A 1 332 ? -16.205 -6.462 19.793 1.00 90.56 332 VAL A CA 1
ATOM 2567 C C . VAL A 1 332 ? -15.863 -5.521 18.653 1.00 90.56 332 VAL A C 1
ATOM 2569 O O . VAL A 1 332 ? -16.271 -5.763 17.522 1.00 90.56 332 VAL A O 1
ATOM 2572 N N . VAL A 1 333 ? -15.148 -4.446 18.957 1.00 93.88 333 VAL A N 1
ATOM 2573 C CA . VAL A 1 333 ? -14.627 -3.504 17.969 1.00 93.88 333 VAL A CA 1
ATOM 2574 C C . VAL A 1 333 ? -13.114 -3.628 17.988 1.00 93.88 333 VAL A C 1
ATOM 2576 O O . VAL A 1 333 ? -12.479 -3.371 19.011 1.00 93.88 333 VAL A O 1
ATOM 2579 N N . VAL A 1 334 ? -12.554 -4.063 16.869 1.00 94.69 334 VAL A N 1
ATOM 2580 C CA . VAL A 1 334 ? -11.113 -4.103 16.646 1.00 94.69 334 VAL A CA 1
ATOM 2581 C C . VAL A 1 334 ? -10.757 -2.985 15.678 1.00 94.69 334 VAL A C 1
ATOM 2583 O O . VAL A 1 334 ? -11.372 -2.873 14.618 1.00 94.69 334 VAL A O 1
ATOM 2586 N N . VAL A 1 335 ? -9.822 -2.128 16.077 1.00 94.50 335 VAL A N 1
ATOM 2587 C CA . VAL A 1 335 ? -9.433 -0.940 15.313 1.00 94.50 335 VAL A CA 1
ATOM 2588 C C . VAL A 1 335 ? -7.994 -1.092 14.851 1.00 94.50 335 VAL A C 1
ATOM 2590 O O . VAL A 1 335 ? -7.089 -1.223 15.672 1.00 94.50 335 VAL A O 1
ATOM 2593 N N . ASP A 1 336 ? -7.810 -1.081 13.541 1.00 91.56 336 ASP A N 1
ATOM 2594 C CA . ASP A 1 336 ? -6.515 -0.869 12.915 1.00 91.56 336 ASP A CA 1
ATOM 2595 C C . ASP A 1 336 ? -6.074 0.573 13.190 1.00 91.56 336 ASP A C 1
ATOM 2597 O O . ASP A 1 336 ? -6.797 1.516 12.861 1.00 91.56 336 ASP A O 1
ATOM 2601 N N . VAL A 1 337 ? -4.942 0.732 13.871 1.00 89.06 337 VAL A N 1
ATOM 2602 C CA . VAL A 1 337 ? -4.284 2.027 14.108 1.00 89.06 337 VAL A CA 1
ATOM 2603 C C . VAL A 1 337 ? -2.856 2.009 13.559 1.00 89.06 337 VAL A C 1
ATOM 2605 O O . VAL A 1 337 ? -1.982 2.709 14.069 1.00 89.06 337 VAL A O 1
ATOM 2608 N N . SER A 1 338 ? -2.594 1.154 12.567 1.00 76.75 338 SER A N 1
ATOM 2609 C CA . SER A 1 338 ? -1.336 1.163 11.823 1.00 76.75 338 SER A CA 1
ATOM 2610 C C . SER A 1 338 ? -1.390 2.158 10.659 1.00 76.75 338 SER A C 1
ATOM 2612 O O . SER A 1 338 ? -2.445 2.418 10.076 1.00 76.75 338 SER A O 1
ATOM 2614 N N . GLY A 1 339 ? -0.229 2.717 10.306 1.00 70.00 339 GLY A N 1
ATOM 2615 C CA . GLY A 1 339 ? -0.098 3.632 9.174 1.00 70.00 339 GLY A CA 1
ATOM 2616 C C . GLY A 1 339 ? -0.928 4.911 9.332 1.00 70.00 339 GLY A C 1
ATOM 2617 O O . GLY A 1 339 ? -0.781 5.641 10.308 1.00 70.00 339 GLY A O 1
ATOM 2618 N N . SER A 1 340 ? -1.784 5.190 8.344 1.00 62.12 340 SER A N 1
ATOM 2619 C CA . SER A 1 340 ? -2.618 6.400 8.261 1.00 62.12 340 SER A CA 1
ATOM 2620 C C . SER A 1 340 ? -3.925 6.318 9.061 1.00 62.12 340 SER A C 1
ATOM 2622 O O . SER A 1 340 ? -4.659 7.306 9.153 1.00 62.12 340 SER A O 1
ATOM 2624 N N . MET A 1 341 ? -4.232 5.160 9.654 1.00 76.56 341 MET A N 1
ATOM 2625 C CA . MET A 1 341 ? -5.415 4.986 10.487 1.00 76.56 341 MET A CA 1
ATOM 2626 C C . MET A 1 341 ? -5.157 5.514 11.897 1.00 76.56 341 MET A C 1
ATOM 2628 O O . MET A 1 341 ? -4.210 5.121 12.573 1.00 76.56 341 MET A O 1
ATOM 2632 N N . SER A 1 342 ? -6.043 6.384 12.376 1.00 78.50 342 SER A N 1
ATOM 2633 C CA . SER A 1 342 ? -5.985 6.902 13.741 1.00 78.50 342 SER A CA 1
ATOM 2634 C C . SER A 1 342 ? -7.316 6.711 14.457 1.00 78.50 342 SER A C 1
ATOM 2636 O O . SER A 1 342 ? -8.389 6.684 13.851 1.00 78.50 342 SER A O 1
ATOM 2638 N N . LEU A 1 343 ? -7.240 6.560 15.777 1.00 89.75 343 LEU A N 1
ATOM 2639 C CA . LEU A 1 343 ? -8.399 6.512 16.656 1.00 89.75 343 LEU A CA 1
ATOM 2640 C C . LEU A 1 343 ? -8.280 7.644 17.666 1.00 89.75 343 LEU A C 1
ATOM 2642 O O . LEU A 1 343 ? -7.361 7.651 18.484 1.00 89.75 343 LEU A O 1
ATOM 2646 N N . THR A 1 344 ? -9.224 8.582 17.639 1.00 90.88 344 THR A N 1
ATOM 2647 C CA . THR A 1 344 ? -9.244 9.686 18.603 1.00 90.88 344 THR A CA 1
ATOM 2648 C C . THR A 1 344 ? -10.040 9.326 19.858 1.00 90.88 344 THR A C 1
ATOM 2650 O O . THR A 1 344 ? -10.850 8.393 19.878 1.00 90.88 344 THR A O 1
ATOM 2653 N N . GLU A 1 345 ? -9.861 10.097 20.938 1.00 91.19 345 GLU A N 1
ATOM 2654 C CA . GLU A 1 345 ? -10.666 9.903 22.152 1.00 91.19 345 GLU A CA 1
ATOM 2655 C C . GLU A 1 345 ? -12.157 10.130 21.872 1.00 91.19 345 GLU A C 1
ATOM 2657 O O . GLU A 1 345 ? -13.010 9.409 22.393 1.00 91.19 345 GLU A O 1
ATOM 2662 N N . HIS A 1 346 ? -12.470 11.094 21.007 1.00 91.38 346 HIS A N 1
ATOM 2663 C CA . HIS A 1 346 ? -13.835 11.378 20.592 1.00 91.38 346 HIS A CA 1
ATOM 2664 C C . HIS A 1 346 ? -14.478 10.172 19.887 1.00 91.38 346 HIS A C 1
ATOM 2666 O O . HIS A 1 346 ? -15.637 9.846 20.156 1.00 91.38 346 HIS A O 1
ATOM 2672 N N . ASP A 1 347 ? -13.721 9.453 19.060 1.00 93.81 347 ASP A N 1
ATOM 2673 C CA . ASP A 1 347 ? -14.207 8.255 18.371 1.00 93.81 347 ASP A CA 1
ATOM 2674 C C . ASP A 1 347 ? -14.452 7.102 19.337 1.00 93.81 347 ASP A C 1
ATOM 2676 O O . ASP A 1 347 ? -15.511 6.470 19.294 1.00 93.81 347 ASP A O 1
ATOM 2680 N N . LEU A 1 348 ? -13.522 6.877 20.272 1.00 94.06 348 LEU A N 1
ATOM 2681 C CA . LEU A 1 348 ? -13.697 5.888 21.333 1.00 94.06 348 LEU A CA 1
ATOM 2682 C C . LEU A 1 348 ? -14.959 6.180 22.158 1.00 94.06 348 LEU A C 1
ATOM 2684 O O . LEU A 1 348 ? -15.745 5.271 22.426 1.00 94.06 348 LEU A O 1
ATOM 2688 N N . VAL A 1 349 ? -15.193 7.443 22.529 1.00 93.06 349 VAL A N 1
ATOM 2689 C CA . VAL A 1 349 ? -16.407 7.850 23.251 1.00 93.06 349 VAL A CA 1
ATOM 2690 C C . VAL A 1 349 ? -17.658 7.588 22.413 1.00 93.06 349 VAL A C 1
ATOM 2692 O O . VAL A 1 349 ? -18.606 7.003 22.927 1.00 93.06 349 VAL A O 1
ATOM 2695 N N . ARG A 1 350 ? -17.664 7.922 21.118 1.00 94.00 350 ARG A N 1
ATOM 2696 C CA . ARG A 1 350 ? -18.821 7.680 20.237 1.00 94.00 350 ARG A CA 1
ATOM 2697 C C . ARG A 1 350 ? -19.138 6.197 20.057 1.00 94.00 350 ARG A C 1
ATOM 2699 O O . ARG A 1 350 ? -20.318 5.832 20.027 1.00 94.00 350 ARG A O 1
ATOM 2706 N N . ILE A 1 351 ? -18.114 5.347 19.954 1.00 93.25 351 ILE A N 1
ATOM 2707 C CA . ILE A 1 351 ? -18.262 3.884 19.917 1.00 93.25 351 ILE A CA 1
ATOM 2708 C C . ILE A 1 351 ? -18.923 3.399 21.211 1.00 93.25 351 ILE A C 1
ATOM 2710 O O . ILE A 1 351 ? -19.891 2.637 21.169 1.00 93.25 351 ILE A O 1
ATOM 2714 N N . LEU A 1 352 ? -18.444 3.878 22.359 1.00 92.62 352 LEU A N 1
ATOM 2715 C CA . LEU A 1 352 ? -18.948 3.480 23.672 1.00 92.62 352 LEU A CA 1
ATOM 2716 C C . LEU A 1 352 ? -20.330 4.066 23.993 1.00 92.62 352 LEU A C 1
ATOM 2718 O O . LEU A 1 352 ? -21.120 3.412 24.666 1.00 92.62 352 LEU A O 1
ATOM 2722 N N . ASP A 1 353 ? -20.683 5.231 23.457 1.00 90.62 353 ASP A N 1
ATOM 2723 C CA . ASP A 1 353 ? -22.042 5.773 23.539 1.00 90.62 353 ASP A CA 1
ATOM 2724 C C . ASP A 1 353 ? -23.037 4.934 22.722 1.00 90.62 353 ASP A C 1
ATOM 2726 O O . ASP A 1 353 ? -24.203 4.796 23.099 1.00 90.62 353 ASP A O 1
ATOM 2730 N N . ALA A 1 354 ? -22.594 4.361 21.596 1.00 89.19 354 ALA A N 1
ATOM 2731 C CA . ALA A 1 354 ? -23.408 3.458 20.784 1.00 89.19 354 ALA A CA 1
ATOM 2732 C C . ALA A 1 354 ? -23.545 2.063 21.416 1.00 89.19 354 ALA A C 1
ATOM 2734 O O . ALA A 1 354 ? -24.633 1.484 21.405 1.00 89.19 354 ALA A O 1
ATOM 2735 N N . ALA A 1 355 ? -22.459 1.532 21.980 1.00 88.56 355 ALA A N 1
ATOM 2736 C CA . ALA A 1 355 ? -22.415 0.224 22.621 1.00 88.56 355 ALA A CA 1
ATOM 2737 C C . ALA A 1 355 ? -21.622 0.290 23.945 1.00 88.56 355 ALA A C 1
ATOM 2739 O O . ALA A 1 355 ? -20.433 -0.034 23.970 1.00 88.56 355 ALA A O 1
ATOM 2740 N N . PRO A 1 356 ? -22.272 0.646 25.072 1.00 87.88 356 PRO A N 1
ATOM 2741 C CA . PRO A 1 356 ? -21.596 0.862 26.361 1.00 87.88 356 PRO A CA 1
ATOM 2742 C C . PRO A 1 356 ? -20.874 -0.360 26.933 1.00 87.88 356 PRO A C 1
ATOM 2744 O O . PRO A 1 356 ? -20.016 -0.226 27.803 1.00 87.88 356 PRO A O 1
ATOM 2747 N N . MET A 1 357 ? -21.232 -1.558 26.463 1.00 84.75 357 MET A N 1
ATOM 2748 C CA . MET A 1 357 ? -20.610 -2.823 26.860 1.00 84.75 357 MET A CA 1
ATOM 2749 C C . MET A 1 357 ? -19.668 -3.386 25.786 1.00 84.75 357 MET A C 1
ATOM 2751 O O . MET A 1 357 ? -19.296 -4.560 25.864 1.00 84.75 357 MET A O 1
ATOM 2755 N N . ALA A 1 358 ? -19.309 -2.599 24.767 1.00 89.00 358 ALA A N 1
ATOM 2756 C CA . ALA A 1 358 ? -18.372 -3.033 23.740 1.00 89.00 358 ALA A CA 1
ATOM 2757 C C . ALA A 1 358 ? -16.986 -3.312 24.335 1.00 89.00 358 ALA A C 1
ATOM 2759 O O . ALA A 1 358 ? -16.494 -2.587 25.197 1.00 89.00 358 ALA A O 1
ATOM 2760 N N . THR A 1 359 ? -16.356 -4.383 23.858 1.00 91.62 359 THR A N 1
ATOM 2761 C CA . THR A 1 359 ? -14.914 -4.565 24.013 1.00 91.62 359 THR A CA 1
ATOM 276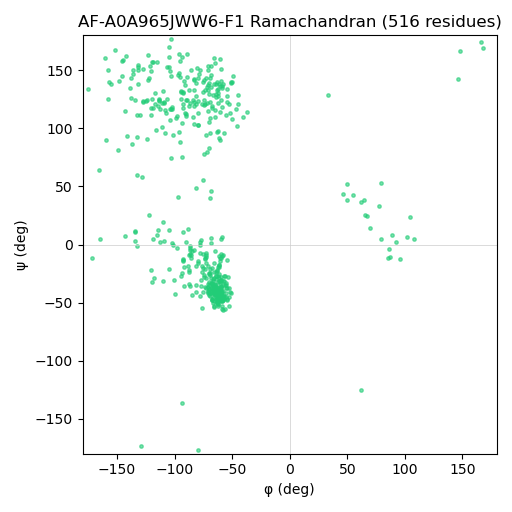2 C C . THR A 1 359 ? -14.250 -3.867 22.844 1.00 91.62 359 THR A C 1
ATOM 2764 O O . THR A 1 359 ? -14.549 -4.199 21.700 1.00 91.62 359 THR A O 1
ATOM 2767 N N . VAL A 1 360 ? -13.382 -2.904 23.129 1.00 94.00 360 VAL A N 1
ATOM 2768 C CA . VAL A 1 360 ? -12.666 -2.138 22.108 1.00 94.00 360 VAL A CA 1
ATOM 2769 C C . VAL A 1 360 ? -11.181 -2.356 22.317 1.00 94.00 360 VAL A C 1
ATOM 2771 O O . VAL A 1 360 ? -10.678 -2.114 23.416 1.00 94.00 360 VAL A O 1
ATOM 2774 N N . PHE A 1 361 ? -10.480 -2.800 21.283 1.00 94.25 361 PHE A N 1
ATOM 2775 C CA . PHE A 1 361 ? -9.024 -2.811 21.281 1.00 94.25 361 PHE A CA 1
ATOM 2776 C C . PHE A 1 361 ? -8.486 -2.312 19.947 1.00 94.25 361 PHE A C 1
ATOM 2778 O O . PHE A 1 361 ? -9.107 -2.512 18.904 1.00 94.25 361 PHE A O 1
ATOM 2785 N N . ALA A 1 362 ? -7.342 -1.646 20.013 1.00 93.94 362 ALA A N 1
ATOM 2786 C CA . ALA A 1 362 ? -6.613 -1.176 18.847 1.00 93.94 362 ALA A CA 1
ATOM 2787 C C . ALA A 1 362 ? -5.369 -2.041 18.631 1.00 93.94 362 ALA A C 1
ATOM 2789 O O . ALA A 1 362 ? -4.851 -2.606 19.601 1.00 93.94 362 ALA A O 1
ATOM 2790 N N . TYR A 1 363 ? -4.899 -2.156 17.394 1.00 92.06 363 TYR A N 1
ATOM 2791 C CA . TYR A 1 363 ? -3.659 -2.855 17.066 1.00 92.06 363 TYR A CA 1
ATOM 2792 C C . TYR A 1 363 ? -2.823 -2.070 16.057 1.00 92.06 363 TYR A C 1
ATOM 2794 O O . TYR A 1 363 ? -3.355 -1.345 15.226 1.00 92.06 363 TYR A O 1
ATOM 2802 N N . SER A 1 364 ? -1.509 -2.243 16.144 1.00 88.38 364 SER A N 1
ATOM 2803 C CA . SER A 1 364 ? -0.532 -1.736 15.181 1.00 88.38 364 SER A CA 1
ATOM 2804 C C . SER A 1 364 ? 0.725 -2.586 15.320 1.00 88.38 364 SER A C 1
ATOM 2806 O O . SER A 1 364 ? 1.250 -2.778 16.424 1.00 88.38 364 SER A O 1
ATOM 2808 N N . GLY A 1 365 ? 1.183 -3.163 14.217 1.00 78.25 365 GLY A N 1
ATOM 2809 C CA . GLY A 1 365 ? 2.340 -4.047 14.162 1.00 78.25 365 GLY A CA 1
ATOM 2810 C C . GLY A 1 365 ? 3.650 -3.287 14.348 1.00 78.25 365 GLY A C 1
ATOM 2811 O O . GLY A 1 365 ? 3.887 -2.237 13.755 1.00 78.25 365 GLY A O 1
ATOM 2812 N N . ALA A 1 366 ? 4.540 -3.834 15.174 1.00 67.12 366 ALA A N 1
ATOM 2813 C CA . ALA A 1 366 ? 5.833 -3.221 15.458 1.00 67.12 366 ALA A CA 1
ATOM 2814 C C . ALA A 1 366 ? 6.763 -3.278 14.227 1.00 67.12 366 ALA A C 1
ATOM 2816 O O . ALA A 1 366 ? 7.283 -4.347 13.897 1.00 67.12 366 ALA A O 1
ATOM 2817 N N . MET A 1 367 ? 7.012 -2.130 13.584 1.00 52.97 367 MET A N 1
ATOM 2818 C CA . MET A 1 367 ? 7.937 -2.012 12.444 1.00 52.97 367 MET A CA 1
ATOM 2819 C C . MET A 1 367 ? 9.416 -2.067 12.864 1.00 52.97 367 MET A C 1
ATOM 2821 O O . MET A 1 367 ? 10.274 -2.503 12.097 1.00 52.97 367 MET A O 1
ATOM 2825 N N . THR A 1 368 ? 9.753 -1.657 14.090 1.00 43.47 368 THR A N 1
ATOM 2826 C CA . THR A 1 368 ? 11.135 -1.275 14.422 1.00 43.47 368 THR A CA 1
ATOM 2827 C C . THR A 1 368 ? 11.514 -1.564 15.877 1.00 43.47 368 THR A C 1
ATOM 2829 O O . THR A 1 368 ? 11.665 -0.672 16.701 1.00 43.47 368 THR A O 1
ATOM 2832 N N . ARG A 1 369 ? 11.869 -2.816 16.201 1.00 41.47 369 ARG A N 1
ATOM 2833 C CA . ARG A 1 369 ? 12.924 -3.045 17.212 1.00 41.47 369 ARG A CA 1
ATOM 2834 C C . ARG A 1 369 ? 13.943 -4.070 16.750 1.00 41.47 369 ARG A C 1
ATOM 2836 O O . ARG A 1 369 ? 13.880 -5.251 17.069 1.00 41.47 369 ARG A O 1
ATOM 2843 N N . ARG A 1 370 ? 14.999 -3.535 16.135 1.00 36.81 370 ARG A N 1
ATOM 2844 C CA . ARG A 1 370 ? 16.307 -4.158 15.859 1.00 36.81 370 ARG A CA 1
ATOM 2845 C C . ARG A 1 370 ? 17.062 -4.634 17.124 1.00 36.81 370 ARG A C 1
ATOM 2847 O O . ARG A 1 370 ? 18.220 -5.016 17.017 1.00 36.81 370 ARG A O 1
ATOM 2854 N N . LYS A 1 371 ? 16.452 -4.586 18.320 1.00 31.70 371 LYS A N 1
ATOM 2855 C CA . LYS A 1 371 ? 17.095 -4.888 19.617 1.00 31.70 371 LYS A CA 1
ATOM 2856 C C . LYS A 1 371 ? 16.305 -5.798 20.569 1.00 31.70 371 LYS A C 1
ATOM 2858 O O . LYS A 1 371 ? 16.795 -6.052 21.661 1.00 31.70 371 LYS A O 1
ATOM 2863 N N . ALA A 1 372 ? 15.135 -6.321 20.200 1.00 33.09 372 ALA A N 1
ATOM 2864 C CA . ALA A 1 372 ? 14.423 -7.262 21.068 1.00 33.09 372 ALA A CA 1
ATOM 2865 C C . ALA A 1 372 ? 14.491 -8.679 20.491 1.00 33.09 372 ALA A C 1
ATOM 2867 O O . ALA A 1 372 ? 13.703 -9.077 19.637 1.00 33.09 372 ALA A O 1
ATOM 2868 N N . THR A 1 373 ? 15.454 -9.456 20.975 1.00 32.72 373 THR A N 1
ATOM 2869 C CA . THR A 1 373 ? 15.374 -10.916 20.968 1.00 32.72 373 THR A CA 1
ATOM 2870 C C . THR A 1 373 ? 14.157 -11.331 21.806 1.00 32.72 373 THR A C 1
ATOM 2872 O O . THR A 1 373 ? 14.257 -11.438 23.025 1.00 32.72 373 THR A O 1
ATOM 2875 N N . GLY A 1 374 ? 12.990 -11.494 21.176 1.00 38.81 374 GLY A N 1
ATOM 2876 C CA . GLY A 1 374 ? 11.767 -11.970 21.833 1.00 38.81 374 GLY A CA 1
ATOM 2877 C C . GLY A 1 374 ? 10.477 -11.357 21.280 1.00 38.81 374 GLY A C 1
ATOM 2878 O O . GLY A 1 374 ? 10.421 -10.178 20.948 1.00 38.81 374 GLY A O 1
ATOM 2879 N N . PHE A 1 375 ? 9.420 -12.167 21.201 1.00 46.81 375 PHE A N 1
ATOM 2880 C CA . PHE A 1 375 ? 8.048 -11.808 20.806 1.00 46.81 375 PHE A CA 1
ATOM 2881 C C . PHE A 1 375 ? 7.323 -10.922 21.848 1.00 46.81 375 PHE A C 1
ATOM 2883 O O . PHE A 1 375 ? 6.163 -11.157 22.162 1.00 46.81 375 PHE A O 1
ATOM 2890 N N . THR A 1 376 ? 8.007 -9.953 22.455 1.00 56.16 376 THR A N 1
ATOM 2891 C CA . THR A 1 376 ? 7.572 -9.298 23.705 1.00 56.16 376 THR A CA 1
ATOM 2892 C C . THR A 1 376 ? 7.186 -7.828 23.562 1.00 56.16 376 THR A C 1
ATOM 2894 O O . THR A 1 376 ? 6.846 -7.204 24.563 1.00 56.16 376 THR A O 1
ATOM 2897 N N . VAL A 1 377 ? 7.226 -7.254 22.356 1.00 72.25 377 VAL A N 1
ATOM 2898 C CA . VAL A 1 377 ? 6.785 -5.866 22.139 1.00 72.25 377 VAL A CA 1
ATOM 2899 C C . VAL A 1 377 ? 5.263 -5.848 21.961 1.00 72.25 377 VAL A C 1
ATOM 2901 O O . VAL A 1 377 ? 4.773 -6.536 21.062 1.00 72.25 377 VAL A O 1
ATOM 2904 N N . PRO A 1 378 ? 4.516 -5.092 22.786 1.00 84.50 378 PRO A N 1
ATOM 2905 C CA . PRO A 1 378 ? 3.081 -4.944 22.605 1.00 84.50 378 PRO A CA 1
ATOM 2906 C C . PRO A 1 378 ? 2.723 -4.364 21.234 1.00 84.50 378 PRO A C 1
ATOM 2908 O O . PRO A 1 378 ? 3.345 -3.412 20.765 1.00 84.50 378 PRO A O 1
ATOM 2911 N N . ASN A 1 379 ? 1.710 -4.947 20.605 1.00 87.25 379 ASN A N 1
ATOM 2912 C CA . ASN A 1 379 ? 1.165 -4.531 19.310 1.00 87.25 379 ASN A CA 1
ATOM 2913 C C . ASN A 1 379 ? -0.373 -4.480 19.313 1.00 87.25 379 ASN A C 1
ATOM 2915 O O . ASN A 1 379 ? -1.001 -4.353 18.263 1.00 87.25 379 ASN A O 1
ATOM 2919 N N . ALA A 1 380 ? -0.972 -4.584 20.502 1.00 90.88 380 ALA A N 1
ATOM 2920 C CA . ALA A 1 380 ? -2.395 -4.432 20.739 1.00 90.88 380 ALA A CA 1
ATOM 2921 C C . ALA A 1 380 ? -2.652 -3.777 22.100 1.00 90.88 380 ALA A C 1
ATOM 2923 O O . ALA A 1 380 ? -1.953 -4.044 23.080 1.00 90.88 380 ALA A O 1
ATOM 2924 N N . TRP A 1 381 ? -3.699 -2.959 22.188 1.00 92.62 381 TRP A N 1
ATOM 2925 C CA . TRP A 1 381 ? -4.048 -2.215 23.397 1.00 92.62 381 TRP A CA 1
ATOM 2926 C C . TRP A 1 381 ? -5.540 -2.315 23.680 1.00 92.62 381 TRP A C 1
ATOM 2928 O O . TRP A 1 381 ? -6.376 -1.983 22.840 1.00 92.62 381 TRP A O 1
ATOM 2938 N N . LEU A 1 382 ? -5.884 -2.773 24.885 1.00 92.94 382 LEU A N 1
ATOM 2939 C CA . LEU A 1 382 ? -7.268 -2.930 25.315 1.00 92.94 382 LEU A CA 1
ATOM 2940 C C . LEU A 1 382 ? -7.821 -1.592 25.820 1.00 92.94 382 LEU A C 1
ATOM 2942 O O . LEU A 1 382 ? -7.538 -1.172 26.939 1.00 92.94 382 LEU A O 1
ATOM 2946 N N . LEU A 1 383 ? -8.638 -0.934 25.003 1.00 94.19 383 LEU A N 1
ATOM 2947 C CA . LEU A 1 383 ? -9.141 0.417 25.266 1.00 94.19 383 LEU A CA 1
ATOM 2948 C C . LEU A 1 383 ? -10.420 0.412 26.096 1.00 94.19 383 LEU A C 1
ATOM 2950 O O . LEU A 1 383 ? -10.653 1.310 26.904 1.00 94.19 383 LEU A O 1
ATOM 2954 N N . SER A 1 384 ? -11.262 -0.602 25.909 1.00 92.50 384 SER A N 1
ATOM 2955 C CA . SER A 1 384 ? -12.472 -0.782 26.697 1.00 92.50 384 SER A CA 1
ATOM 2956 C C . SER A 1 384 ? -12.813 -2.248 26.876 1.00 92.50 384 SER A C 1
ATOM 2958 O O . SER A 1 384 ? -12.672 -3.060 25.964 1.00 92.50 384 SER A O 1
ATOM 2960 N N . TRP A 1 385 ? -13.275 -2.582 28.075 1.00 88.69 385 TRP A N 1
ATOM 2961 C CA . TRP A 1 385 ? -13.760 -3.907 28.410 1.00 88.69 385 TRP A CA 1
ATOM 2962 C C . TRP A 1 385 ? -14.746 -3.832 29.570 1.00 88.69 385 TRP A C 1
ATOM 2964 O O . TRP A 1 385 ? -14.521 -3.121 30.550 1.00 88.69 385 TRP A O 1
ATOM 2974 N N . ASN A 1 386 ? -15.833 -4.600 29.462 1.00 81.50 386 ASN A N 1
ATOM 2975 C CA . ASN A 1 386 ? -16.819 -4.790 30.526 1.00 81.50 386 ASN A CA 1
ATOM 2976 C C . ASN A 1 386 ? -17.309 -3.464 31.141 1.00 81.50 386 ASN A C 1
ATOM 2978 O O . ASN A 1 386 ? -17.231 -3.268 32.352 1.00 81.50 386 ASN A O 1
ATOM 2982 N N . GLY A 1 387 ? -17.757 -2.528 30.299 1.00 83.62 387 GLY A N 1
ATOM 2983 C CA . GLY A 1 387 ? -18.303 -1.246 30.752 1.00 83.62 387 GLY A CA 1
ATOM 2984 C C . GLY A 1 387 ? -17.278 -0.289 31.363 1.00 83.62 387 GLY A C 1
ATOM 2985 O O . GLY A 1 387 ? -17.665 0.674 32.027 1.00 83.62 387 GLY A O 1
ATOM 2986 N N . LYS A 1 388 ? -15.980 -0.548 31.176 1.00 88.50 388 LYS A N 1
ATOM 2987 C CA . LYS A 1 388 ? -14.884 0.350 31.547 1.00 88.50 388 LYS A CA 1
ATOM 2988 C C . LYS A 1 388 ? -14.066 0.717 30.317 1.00 88.50 388 LYS A C 1
ATOM 2990 O O . LYS A 1 388 ? -13.934 -0.098 29.408 1.00 88.50 388 LYS A O 1
ATOM 2995 N N . ARG A 1 389 ? -13.489 1.913 30.304 1.00 92.88 389 ARG A N 1
ATOM 2996 C CA . ARG A 1 389 ? -12.531 2.399 29.308 1.00 92.88 389 ARG A CA 1
ATOM 2997 C C . ARG A 1 389 ? -11.232 2.837 29.975 1.00 92.88 389 ARG A C 1
ATOM 2999 O O . ARG A 1 389 ? -11.184 3.029 31.191 1.00 92.88 389 ARG A O 1
ATOM 3006 N N . ILE A 1 390 ? -10.176 2.967 29.193 1.00 92.69 390 ILE A N 1
ATOM 3007 C CA . ILE A 1 390 ? -8.931 3.586 29.648 1.00 92.69 390 ILE A CA 1
ATOM 3008 C C . ILE A 1 390 ? -9.145 5.070 29.969 1.00 92.69 390 ILE A C 1
ATOM 3010 O O . ILE A 1 390 ? -10.093 5.691 29.484 1.00 92.69 390 ILE A O 1
ATOM 3014 N N . GLN A 1 391 ? -8.279 5.619 30.818 1.00 87.94 391 GLN A N 1
ATOM 3015 C CA . GLN A 1 391 ? -8.387 7.006 31.266 1.00 87.94 391 GLN A CA 1
ATOM 3016 C C . GLN A 1 391 ? -7.888 8.008 30.227 1.00 87.94 391 GLN A C 1
ATOM 3018 O O . GLN A 1 391 ? -8.544 9.021 30.019 1.00 87.94 391 GLN A O 1
ATOM 3023 N N . ASP A 1 392 ? -6.748 7.721 29.602 1.00 86.00 392 ASP A N 1
ATOM 3024 C CA . ASP A 1 392 ? -6.086 8.620 28.663 1.00 86.00 392 ASP A CA 1
ATOM 3025 C C . ASP A 1 392 ? -5.682 7.840 27.411 1.00 86.00 392 ASP A C 1
ATOM 3027 O O . ASP A 1 392 ? -4.817 6.962 27.467 1.00 86.00 392 ASP A O 1
ATOM 3031 N N . LEU A 1 393 ? -6.342 8.142 26.290 1.00 89.88 393 LEU A N 1
ATOM 3032 C CA . LEU A 1 393 ? -6.022 7.531 25.002 1.00 89.88 393 LEU A CA 1
ATOM 3033 C C . LEU A 1 393 ? -4.681 8.034 24.465 1.00 89.88 393 LEU A C 1
ATOM 3035 O O . LEU A 1 393 ? -3.954 7.247 23.870 1.00 89.88 393 LEU A O 1
ATOM 3039 N N . LYS A 1 394 ? -4.314 9.298 24.718 1.00 86.88 394 LYS A N 1
ATOM 3040 C CA . LYS A 1 394 ? -3.082 9.895 24.181 1.00 86.88 394 LYS A CA 1
ATOM 3041 C C . LYS A 1 394 ? -1.836 9.190 24.710 1.00 86.88 394 LYS A C 1
ATOM 3043 O O . LYS A 1 394 ? -0.890 8.972 23.962 1.00 86.88 394 LYS A O 1
ATOM 3048 N N . ALA A 1 395 ? -1.862 8.766 25.974 1.00 83.06 395 ALA A N 1
ATOM 3049 C CA . ALA A 1 395 ? -0.780 7.997 26.592 1.00 83.06 395 ALA A CA 1
ATOM 3050 C C . ALA A 1 395 ? -0.549 6.615 25.949 1.00 83.06 395 ALA A C 1
ATOM 3052 O O . ALA A 1 395 ? 0.532 6.037 26.092 1.00 83.06 395 ALA A O 1
ATOM 3053 N N . VAL A 1 396 ? -1.573 6.064 25.290 1.00 85.31 396 VAL A N 1
ATOM 3054 C CA . VAL A 1 396 ? -1.491 4.816 24.520 1.00 85.31 396 VAL A CA 1
ATOM 3055 C C . VAL A 1 396 ? -1.164 5.114 23.059 1.00 85.31 396 VAL A C 1
ATOM 3057 O O . VAL A 1 396 ? -0.396 4.376 22.450 1.00 85.31 396 VAL A O 1
ATOM 3060 N N . GLN A 1 397 ? -1.690 6.221 22.534 1.00 85.25 397 GLN A N 1
ATOM 3061 C CA . GLN A 1 397 ? -1.525 6.649 21.155 1.00 85.25 397 GLN A CA 1
ATOM 3062 C C . GLN A 1 397 ? -0.063 6.814 20.757 1.00 85.25 397 GLN A C 1
ATOM 3064 O O . GLN A 1 397 ? 0.369 6.219 19.776 1.00 85.25 397 GLN A O 1
ATOM 3069 N N . THR A 1 398 ? 0.729 7.485 21.590 1.00 80.00 398 THR A N 1
ATOM 3070 C CA . THR A 1 398 ? 2.171 7.628 21.346 1.00 80.00 398 THR A CA 1
ATOM 3071 C C . THR A 1 398 ? 2.889 6.282 21.210 1.00 80.00 398 THR A C 1
ATOM 3073 O O . THR A 1 398 ? 3.836 6.162 20.445 1.00 80.00 398 THR A O 1
ATOM 3076 N N . ARG A 1 399 ? 2.425 5.232 21.904 1.00 79.12 399 ARG A N 1
ATOM 3077 C CA . ARG A 1 399 ? 3.036 3.892 21.853 1.00 79.12 399 ARG A CA 1
ATOM 3078 C C . ARG A 1 399 ? 2.682 3.126 20.588 1.00 79.12 399 ARG A C 1
ATOM 3080 O O . ARG A 1 399 ? 3.460 2.272 20.174 1.00 79.12 399 ARG A O 1
ATOM 3087 N N . TRP A 1 400 ? 1.499 3.359 20.021 1.00 83.25 400 TRP A N 1
ATOM 3088 C CA . TRP A 1 400 ? 1.118 2.707 18.772 1.00 83.25 400 TRP A CA 1
ATOM 3089 C C . TRP A 1 400 ? 1.570 3.482 17.540 1.00 83.25 400 TRP A C 1
ATOM 3091 O O . TRP A 1 400 ? 1.722 2.852 16.506 1.00 83.25 400 TRP A O 1
ATOM 3101 N N . GLU A 1 401 ? 1.825 4.790 17.654 1.00 75.31 401 GLU A N 1
ATOM 3102 C CA . GLU A 1 401 ? 2.470 5.617 16.616 1.00 75.31 401 GLU A CA 1
ATOM 3103 C C . GLU A 1 401 ? 3.952 5.242 16.441 1.00 75.31 401 GLU A C 1
ATOM 3105 O O . GLU A 1 401 ? 4.518 5.390 15.363 1.00 75.31 401 GLU A O 1
ATOM 3110 N N . GLU A 1 402 ? 4.583 4.699 17.490 1.00 69.75 402 GLU A N 1
ATOM 3111 C CA . GLU A 1 402 ? 5.896 4.043 17.396 1.00 69.75 402 GLU A CA 1
ATOM 3112 C C . GLU A 1 402 ? 5.839 2.690 16.652 1.00 69.75 402 GLU A C 1
ATOM 3114 O O . GLU A 1 402 ? 6.869 2.180 16.199 1.00 69.75 402 GLU A O 1
ATOM 3119 N N . ASN A 1 403 ? 4.646 2.099 16.528 1.00 73.50 403 ASN A N 1
ATOM 3120 C CA . ASN A 1 403 ? 4.375 0.946 15.673 1.00 73.50 403 ASN A CA 1
ATOM 3121 C C . ASN A 1 403 ? 3.808 1.443 14.324 1.00 73.50 403 ASN A C 1
ATOM 3123 O O . ASN A 1 403 ? 3.404 2.593 14.202 1.00 73.50 403 ASN A O 1
ATOM 3127 N N . GLY A 1 404 ? 3.783 0.612 13.280 1.00 65.00 404 GLY A N 1
ATOM 3128 C CA . GLY A 1 404 ? 3.383 1.124 11.962 1.00 65.00 404 GLY A CA 1
ATOM 3129 C C . GLY A 1 404 ? 3.029 0.119 10.875 1.00 65.00 404 GLY A C 1
ATOM 3130 O O . GLY A 1 404 ? 2.794 0.555 9.759 1.00 65.00 404 GLY A O 1
ATOM 3131 N N . GLY A 1 405 ? 2.990 -1.188 11.153 1.00 71.25 405 GLY A N 1
ATOM 3132 C CA . GLY A 1 405 ? 2.713 -2.205 10.123 1.00 71.25 405 GLY A CA 1
ATOM 3133 C C . GLY A 1 405 ? 1.453 -3.027 10.384 1.00 71.25 405 GLY A C 1
ATOM 3134 O O . GLY A 1 405 ? 1.073 -3.220 11.535 1.00 71.25 405 GLY A O 1
ATOM 3135 N N . ASN A 1 406 ? 0.867 -3.623 9.345 1.00 73.12 406 ASN A N 1
ATOM 3136 C CA . ASN A 1 406 ? -0.396 -4.377 9.474 1.00 73.12 406 ASN A CA 1
ATOM 3137 C C . ASN A 1 406 ? -0.169 -5.881 9.723 1.00 73.12 406 ASN A C 1
ATOM 3139 O O . ASN A 1 406 ? -1.098 -6.684 9.759 1.00 73.12 406 ASN A O 1
ATOM 3143 N N . GLY A 1 407 ? 1.072 -6.288 10.014 1.00 76.88 407 GLY A N 1
ATOM 3144 C CA . GLY A 1 407 ? 1.479 -7.689 10.168 1.00 76.88 407 GLY A CA 1
ATOM 3145 C C . GLY A 1 407 ? 0.788 -8.518 11.258 1.00 76.88 407 GLY A C 1
ATOM 3146 O O . GLY A 1 407 ? 1.188 -9.659 11.493 1.00 76.88 407 GLY A O 1
ATOM 3147 N N . VAL A 1 408 ? -0.211 -7.971 11.948 1.00 85.56 408 VAL A N 1
ATOM 3148 C CA . VAL A 1 408 ? -1.007 -8.595 13.012 1.00 85.56 408 VAL A CA 1
ATOM 3149 C C . VAL A 1 408 ? -2.505 -8.693 12.676 1.00 85.56 408 VAL A C 1
ATOM 3151 O O . VAL A 1 408 ? -3.255 -9.173 13.527 1.00 85.56 408 VAL A O 1
ATOM 3154 N N . ASP A 1 409 ? -2.953 -8.312 11.470 1.00 87.88 409 ASP A N 1
ATOM 3155 C CA . ASP A 1 409 ? -4.382 -8.285 11.095 1.00 87.88 409 ASP A CA 1
ATOM 3156 C C . ASP A 1 409 ? -5.090 -9.615 11.362 1.00 87.88 409 ASP A C 1
ATOM 3158 O O . ASP A 1 409 ? -6.111 -9.679 12.052 1.00 87.88 409 ASP A O 1
ATOM 3162 N N . GLY A 1 410 ? -4.523 -10.711 10.845 1.00 87.88 410 GLY A N 1
ATOM 3163 C CA . GLY A 1 410 ? -5.097 -12.044 11.002 1.00 87.88 410 GLY A CA 1
ATOM 3164 C C . GLY A 1 410 ? -5.299 -12.422 12.475 1.00 87.88 410 GLY A C 1
ATOM 3165 O O . GLY A 1 410 ? -6.423 -12.742 12.877 1.00 87.88 410 GLY A O 1
ATOM 3166 N N . PRO A 1 411 ? -4.242 -12.367 13.304 1.00 88.62 411 PRO A N 1
ATOM 3167 C CA . PRO A 1 411 ? -4.331 -12.575 14.743 1.00 88.62 411 PRO A CA 1
ATOM 3168 C C . PRO A 1 411 ? -5.284 -11.619 15.466 1.00 88.62 411 PRO A C 1
ATOM 3170 O O . PRO A 1 411 ? -6.013 -12.072 16.349 1.00 88.62 411 PRO A O 1
ATOM 3173 N N . ALA A 1 412 ? -5.325 -10.335 15.098 1.00 90.75 412 ALA A N 1
ATOM 3174 C CA . ALA A 1 412 ? -6.218 -9.344 15.696 1.00 90.75 412 ALA A CA 1
ATOM 3175 C C . ALA A 1 412 ? -7.692 -9.699 15.449 1.00 90.75 412 ALA A C 1
ATOM 3177 O O . ALA A 1 412 ? -8.481 -9.801 16.394 1.00 90.75 412 ALA A O 1
ATOM 3178 N N . VAL A 1 413 ? -8.061 -9.994 14.201 1.00 90.12 413 VAL A N 1
ATOM 3179 C CA . VAL A 1 413 ? -9.427 -10.405 13.840 1.00 90.12 413 VAL A CA 1
ATOM 3180 C C . VAL A 1 413 ? -9.786 -11.749 14.481 1.00 90.12 413 VAL A C 1
ATOM 3182 O O . VAL A 1 413 ? -10.878 -11.903 15.035 1.00 90.12 413 VAL A O 1
ATOM 3185 N N . ALA A 1 414 ? -8.866 -12.717 14.485 1.00 87.44 414 ALA A N 1
ATOM 3186 C CA . ALA A 1 414 ? -9.067 -14.005 15.152 1.00 87.44 414 ALA A CA 1
ATOM 3187 C C . ALA A 1 414 ? -9.312 -13.848 16.655 1.00 87.44 414 ALA A C 1
ATOM 3189 O O . ALA A 1 414 ? -10.216 -14.484 17.209 1.00 87.44 414 ALA A O 1
ATOM 3190 N N . HIS A 1 415 ? -8.559 -12.963 17.307 1.00 86.50 415 HIS A N 1
ATOM 3191 C CA . HIS A 1 415 ? -8.758 -12.631 18.708 1.00 86.50 415 HIS A CA 1
ATOM 3192 C C . HIS A 1 415 ? -10.131 -11.993 18.943 1.00 86.50 415 HIS A C 1
ATOM 3194 O O . HIS A 1 415 ? -10.854 -12.414 19.847 1.00 86.50 415 HIS A O 1
ATOM 3200 N N . ALA A 1 416 ? -10.539 -11.047 18.093 1.00 88.88 416 ALA A N 1
ATOM 3201 C CA . ALA A 1 416 ? -11.846 -10.405 18.191 1.00 88.88 416 ALA A CA 1
ATOM 3202 C C . ALA A 1 416 ? -13.000 -11.420 18.099 1.00 88.88 416 ALA A C 1
ATOM 3204 O O . ALA A 1 416 ? -13.920 -11.405 18.921 1.00 88.88 416 ALA A O 1
ATOM 3205 N N . VAL A 1 417 ? -12.918 -12.363 17.155 1.00 86.25 417 VAL A N 1
ATOM 3206 C CA . VAL A 1 417 ? -13.893 -13.457 17.009 1.00 86.25 417 VAL A CA 1
ATOM 3207 C C . VAL A 1 417 ? -13.889 -14.382 18.231 1.00 86.25 417 VAL A C 1
ATOM 3209 O O . VAL A 1 417 ? -14.954 -14.799 18.697 1.00 86.25 417 VAL A O 1
ATOM 3212 N N . ALA A 1 418 ? -12.716 -14.688 18.791 1.00 81.81 418 ALA A N 1
ATOM 3213 C CA . ALA A 1 418 ? -12.599 -15.516 19.989 1.00 81.81 418 ALA A CA 1
ATOM 3214 C C . ALA A 1 418 ? -13.204 -14.838 21.233 1.00 81.81 418 ALA A C 1
ATOM 3216 O O . ALA A 1 418 ? -13.938 -15.492 21.978 1.00 81.81 418 ALA A O 1
ATOM 3217 N N . VAL A 1 419 ? -12.960 -13.537 21.430 1.00 79.56 419 VAL A N 1
ATOM 3218 C CA . VAL A 1 419 ? -13.549 -12.725 22.513 1.00 79.56 419 VAL A CA 1
ATOM 3219 C C . VAL A 1 419 ? -15.058 -12.562 22.334 1.00 79.56 419 VAL A C 1
ATOM 3221 O O . VAL A 1 419 ? -15.806 -12.591 23.307 1.00 79.56 419 VAL A O 1
ATOM 3224 N N . ALA A 1 420 ? -15.555 -12.465 21.101 1.00 77.25 420 ALA A N 1
ATOM 3225 C CA . ALA A 1 420 ? -16.995 -12.510 20.861 1.00 77.25 420 ALA A CA 1
ATOM 3226 C C . ALA A 1 420 ? -17.580 -13.884 21.243 1.00 77.25 420 ALA A C 1
ATOM 3228 O O . ALA A 1 420 ? -18.668 -13.961 21.812 1.00 77.25 420 ALA A O 1
ATOM 3229 N N . GLY A 1 421 ? -16.837 -14.963 20.960 1.00 66.38 421 GLY A N 1
ATOM 3230 C CA . GLY A 1 421 ? -17.160 -16.362 21.267 1.00 66.38 421 GLY A CA 1
ATOM 3231 C C . GLY A 1 421 ? -17.202 -16.715 22.757 1.00 66.38 421 GLY A C 1
ATOM 3232 O O . GLY A 1 421 ? -18.068 -17.474 23.198 1.00 66.38 421 GLY A O 1
ATOM 3233 N N . ARG A 1 422 ? -16.264 -16.177 23.537 1.00 60.41 422 ARG A N 1
ATOM 3234 C CA . ARG A 1 422 ? -16.073 -16.465 24.961 1.00 60.41 422 ARG A CA 1
ATOM 3235 C C . ARG A 1 422 ? -16.300 -15.166 25.733 1.00 60.41 422 ARG A C 1
ATOM 3237 O O . ARG A 1 422 ? -15.562 -14.217 25.531 1.00 60.41 422 ARG A O 1
ATOM 3244 N N . ARG A 1 423 ? -17.256 -15.105 26.672 1.00 50.94 423 ARG A N 1
ATOM 3245 C CA . ARG A 1 423 ? -17.383 -13.983 27.640 1.00 50.94 423 ARG A CA 1
ATOM 3246 C C . ARG A 1 423 ? -16.211 -13.959 28.649 1.00 50.94 423 ARG A C 1
ATOM 3248 O O . ARG A 1 423 ? -16.429 -13.873 29.854 1.00 50.94 423 ARG A O 1
ATOM 3255 N N . SER A 1 424 ? -14.985 -14.115 28.173 1.00 46.34 424 SER A N 1
ATOM 3256 C CA . SER A 1 424 ? -13.754 -14.269 28.942 1.00 46.34 424 SER A CA 1
ATOM 3257 C C . SER A 1 424 ? -12.839 -13.070 28.693 1.00 46.34 424 SER A C 1
ATOM 3259 O O . SER A 1 424 ? -12.979 -12.368 27.693 1.00 46.34 424 SER A O 1
ATOM 3261 N N . SER A 1 425 ? -11.923 -12.811 29.625 1.00 47.41 425 SER A N 1
ATOM 3262 C CA . SER A 1 425 ? -10.995 -11.681 29.553 1.00 47.41 425 SER A CA 1
ATOM 3263 C C . SER A 1 425 ? -10.077 -11.767 28.315 1.00 47.41 425 SER A C 1
ATOM 3265 O O . SER A 1 425 ? -9.550 -12.848 28.042 1.00 47.41 425 SER A O 1
ATOM 3267 N N . PRO A 1 426 ? -9.816 -10.650 27.605 1.00 50.72 426 PRO A N 1
ATOM 3268 C CA . PRO A 1 426 ? -8.939 -10.612 26.423 1.00 50.72 426 PRO A CA 1
ATOM 3269 C C . PRO A 1 426 ? -7.503 -11.109 26.680 1.00 50.72 426 PRO A C 1
ATOM 3271 O O . PRO A 1 426 ? -6.860 -11.658 25.797 1.00 50.72 426 PRO A O 1
ATOM 3274 N N . GLY A 1 427 ? -6.994 -11.001 27.910 1.00 44.12 427 GLY A N 1
ATOM 3275 C CA . GLY A 1 427 ? -5.600 -11.335 28.239 1.00 44.12 427 GLY A CA 1
ATOM 3276 C C . GLY A 1 427 ? -5.252 -12.826 28.381 1.00 44.12 427 GLY A C 1
ATOM 3277 O O . GLY A 1 427 ? -4.121 -13.130 28.740 1.00 44.12 427 GLY A O 1
ATOM 3278 N N . THR A 1 428 ? -6.184 -13.765 28.173 1.00 42.03 428 THR A N 1
ATOM 3279 C CA . THR A 1 428 ? -5.965 -15.203 28.481 1.00 42.03 428 THR A CA 1
ATOM 3280 C C . THR A 1 428 ? -5.975 -16.113 27.247 1.00 42.03 428 THR A C 1
ATOM 3282 O O . THR A 1 428 ? -5.981 -17.337 27.374 1.00 42.03 428 THR A O 1
ATOM 3285 N N . VAL A 1 429 ? -6.006 -15.552 26.035 1.00 45.34 429 VAL A N 1
ATOM 3286 C CA . VAL A 1 429 ? -6.083 -16.349 24.802 1.00 45.34 429 VAL A CA 1
ATOM 3287 C C . VAL A 1 429 ? -4.675 -16.671 24.298 1.00 45.34 429 VAL A C 1
ATOM 3289 O O . VAL A 1 429 ? -3.959 -15.787 23.839 1.00 45.34 429 VAL A O 1
ATOM 3292 N N . SER A 1 430 ? -4.281 -17.946 24.383 1.00 37.19 430 SER A N 1
ATOM 3293 C CA . SER A 1 430 ? -3.022 -18.447 23.814 1.00 37.19 430 SER A CA 1
ATOM 3294 C C . SER A 1 430 ? -3.037 -18.361 22.273 1.00 37.19 430 SER A C 1
ATOM 3296 O O . SER A 1 430 ? -4.046 -18.744 21.672 1.00 37.19 430 SER A O 1
ATOM 3298 N N . PRO A 1 431 ? -1.938 -17.938 21.611 1.00 38.19 431 PRO A N 1
ATOM 3299 C CA . PRO A 1 431 ? -1.859 -17.761 20.150 1.00 38.19 431 PRO A CA 1
ATOM 3300 C C . PRO A 1 431 ? -2.102 -19.022 19.296 1.00 38.19 431 PRO A C 1
ATOM 3302 O O . PRO A 1 431 ? -2.242 -18.926 18.079 1.00 38.19 431 PRO A O 1
ATOM 3305 N N . VAL A 1 432 ? -2.128 -20.217 19.896 1.00 34.62 432 VAL A N 1
ATOM 3306 C CA . VAL A 1 432 ? -2.015 -21.495 19.166 1.00 34.62 432 VAL A CA 1
ATOM 3307 C C . VAL A 1 432 ? -3.372 -22.117 18.774 1.00 34.62 432 VAL A C 1
ATOM 3309 O O . VAL A 1 432 ? -3.421 -22.967 17.889 1.00 34.62 432 VAL A O 1
ATOM 3312 N N . GLU A 1 433 ? -4.507 -21.663 19.315 1.00 38.59 433 GLU A N 1
ATOM 3313 C CA . GLU A 1 433 ? -5.835 -22.268 19.053 1.00 38.59 433 GLU A CA 1
ATOM 3314 C C . GLU A 1 433 ? -6.659 -21.557 17.953 1.00 38.59 433 GLU A C 1
ATOM 3316 O O . GLU A 1 433 ? -7.875 -21.391 18.053 1.00 38.59 433 GLU A O 1
ATOM 3321 N N . TRP A 1 434 ? -6.011 -21.141 16.863 1.00 40.88 434 TRP A N 1
ATOM 3322 C CA . TRP A 1 434 ? -6.606 -20.350 15.771 1.00 40.88 434 TRP A CA 1
ATOM 3323 C C . TRP A 1 434 ? -7.572 -21.115 14.842 1.00 40.88 434 TRP A C 1
ATOM 3325 O O . TRP A 1 434 ? -8.215 -20.508 13.988 1.00 40.88 434 TRP A O 1
ATOM 3335 N N . ARG A 1 435 ? -7.703 -22.444 14.977 1.00 34.75 435 ARG A N 1
ATOM 3336 C CA . ARG A 1 435 ? -8.435 -23.290 14.007 1.00 34.75 435 ARG A CA 1
ATOM 3337 C C . ARG A 1 435 ? -9.879 -23.658 14.373 1.00 34.75 435 ARG A C 1
ATOM 3339 O O . ARG A 1 435 ? -10.532 -24.312 13.565 1.00 34.75 435 ARG A O 1
ATOM 3346 N N . ALA A 1 436 ? -10.403 -23.271 15.540 1.00 34.84 436 ALA A N 1
ATOM 3347 C CA . ALA A 1 436 ? -11.652 -23.871 16.046 1.00 34.84 436 ALA A CA 1
ATOM 3348 C C . ALA A 1 436 ? -12.736 -22.910 16.575 1.00 34.84 436 ALA A C 1
ATOM 3350 O O . ALA A 1 436 ? -13.808 -23.377 16.970 1.00 34.84 436 ALA A O 1
ATOM 3351 N N . SER A 1 437 ? -12.530 -21.589 16.599 1.00 43.41 437 SER A N 1
ATOM 3352 C CA . SER A 1 437 ? -13.531 -20.676 17.168 1.00 43.41 437 SER A CA 1
ATOM 3353 C C . SER A 1 437 ? -14.676 -20.391 16.185 1.00 43.41 437 SER A C 1
ATOM 3355 O O . SER A 1 437 ? -14.580 -19.579 15.269 1.00 43.41 437 SER A O 1
ATOM 3357 N N . LYS A 1 438 ? -15.828 -21.036 16.402 1.00 44.53 438 LYS A N 1
ATOM 3358 C CA . LYS A 1 438 ? -17.108 -20.518 15.898 1.00 44.53 438 LYS A CA 1
ATOM 3359 C C . LYS A 1 438 ? -17.436 -19.277 16.732 1.00 44.53 438 LYS A C 1
ATOM 3361 O O . LYS A 1 438 ? -17.621 -19.409 17.941 1.00 44.53 438 LYS A O 1
ATOM 3366 N N . GLY A 1 439 ? -17.470 -18.089 16.124 1.00 48.34 439 GLY A N 1
ATOM 3367 C CA . GLY A 1 439 ? -17.922 -16.870 16.807 1.00 48.34 439 GLY A CA 1
ATOM 3368 C C . GLY A 1 439 ? -19.263 -17.107 17.517 1.00 48.34 439 GLY A C 1
ATOM 3369 O O . GLY A 1 439 ? -20.092 -17.893 17.042 1.00 48.34 439 GLY A O 1
ATOM 3370 N N . ALA A 1 440 ? -19.482 -16.489 18.682 1.00 51.84 440 ALA A N 1
ATOM 3371 C CA . ALA A 1 440 ? -20.750 -16.663 19.386 1.00 51.84 440 ALA A CA 1
ATOM 3372 C C . ALA A 1 440 ? -21.885 -16.119 18.518 1.00 51.84 440 ALA A C 1
ATOM 3374 O O . ALA A 1 440 ? -21.844 -14.976 18.063 1.00 51.84 440 ALA A O 1
ATOM 3375 N N . LYS A 1 441 ? -22.941 -16.919 18.338 1.00 54.53 441 LYS A N 1
ATOM 3376 C CA . LYS A 1 441 ? -24.169 -16.456 17.689 1.00 54.53 441 LYS A CA 1
ATOM 3377 C C . LYS A 1 441 ? -24.693 -15.210 18.418 1.00 54.53 441 LYS A C 1
ATOM 3379 O O . LYS A 1 441 ? -25.183 -15.313 19.541 1.00 54.53 441 LYS A O 1
ATOM 3384 N N . GLY A 1 442 ? -24.630 -14.055 17.754 1.00 62.59 442 GLY A N 1
ATOM 3385 C CA . GLY A 1 442 ? -25.336 -12.835 18.153 1.00 62.59 442 GLY A CA 1
ATOM 3386 C C . GLY A 1 442 ? -24.521 -11.743 18.854 1.00 62.59 442 GLY A C 1
ATOM 3387 O O . GLY A 1 442 ? -25.139 -10.775 19.290 1.00 62.59 442 GLY A O 1
ATOM 3388 N N . VAL A 1 443 ? -23.190 -11.854 18.965 1.00 75.31 443 VAL A N 1
ATOM 3389 C CA . VAL A 1 443 ? -22.329 -10.718 19.358 1.00 75.31 443 VAL A CA 1
ATOM 3390 C C . VAL A 1 443 ? -21.654 -10.171 18.098 1.00 75.31 443 VAL A C 1
ATOM 3392 O O . VAL A 1 443 ? -20.927 -10.926 17.455 1.00 75.31 443 VAL A O 1
ATOM 3395 N N . PRO A 1 444 ? -21.891 -8.906 17.710 1.00 84.62 444 PRO A N 1
ATOM 3396 C CA . PRO A 1 444 ? -21.280 -8.351 16.509 1.00 84.62 444 PRO A CA 1
ATOM 3397 C C . PRO A 1 444 ? -19.777 -8.147 16.707 1.00 84.62 444 PRO A C 1
ATOM 3399 O O . PRO A 1 444 ? -19.342 -7.682 17.764 1.00 84.62 444 PRO A O 1
ATOM 3402 N N . VAL A 1 445 ? -19.004 -8.469 15.670 1.00 89.75 445 VAL A N 1
ATOM 3403 C CA . VAL A 1 445 ? -17.585 -8.122 15.562 1.00 89.75 445 VAL A CA 1
ATOM 3404 C C . VAL A 1 445 ? -17.451 -7.089 14.454 1.00 89.75 445 VAL A C 1
ATOM 3406 O O . VAL A 1 445 ? -17.860 -7.355 13.324 1.00 89.75 445 VAL A O 1
ATOM 3409 N N . VAL A 1 446 ? -16.908 -5.923 14.782 1.00 92.44 446 VAL A N 1
ATOM 3410 C CA . VAL A 1 446 ? -16.644 -4.836 13.838 1.00 92.44 446 VAL A CA 1
ATOM 3411 C C . VAL A 1 446 ? -15.138 -4.663 13.719 1.00 92.44 446 VAL A C 1
ATOM 3413 O O . VAL A 1 446 ? -14.464 -4.474 14.730 1.00 92.44 446 VAL A O 1
ATOM 3416 N N . TRP A 1 447 ? -14.620 -4.740 12.499 1.00 94.19 447 TRP A N 1
ATOM 3417 C CA . TRP A 1 447 ? -13.224 -4.471 12.185 1.00 94.19 447 TRP A CA 1
ATOM 3418 C C . TRP A 1 447 ? -13.123 -3.143 11.446 1.00 94.19 447 TRP A C 1
ATOM 3420 O O . TRP A 1 447 ? -13.641 -2.996 10.338 1.00 94.19 447 TRP A O 1
ATOM 3430 N N . VAL A 1 448 ? -12.501 -2.163 12.095 1.00 92.50 448 VAL A N 1
ATOM 3431 C CA . VAL A 1 448 ? -12.223 -0.855 11.510 1.00 92.50 448 VAL A CA 1
ATOM 3432 C C . VAL A 1 448 ? -10.858 -0.921 10.840 1.00 92.50 448 VAL A C 1
ATOM 3434 O O . VAL A 1 448 ? -9.873 -1.105 11.542 1.00 92.50 448 VAL A O 1
ATOM 3437 N N . THR A 1 449 ? -10.816 -0.829 9.513 1.00 87.44 449 THR A N 1
ATOM 3438 C CA . THR A 1 449 ? -9.586 -0.895 8.702 1.00 87.44 449 THR A CA 1
ATOM 3439 C C . THR A 1 449 ? -9.824 -0.219 7.352 1.00 87.44 449 THR A C 1
ATOM 3441 O O . THR A 1 449 ? -10.947 -0.234 6.836 1.00 87.44 449 THR A O 1
ATOM 3444 N N . ASP A 1 450 ? -8.775 0.349 6.765 1.00 77.38 450 ASP A N 1
ATOM 3445 C CA . ASP A 1 450 ? -8.781 0.896 5.404 1.00 77.38 450 ASP A CA 1
ATOM 3446 C C . ASP A 1 450 ? -8.796 -0.203 4.315 1.00 77.38 450 ASP A C 1
ATOM 3448 O O . ASP A 1 450 ? -9.053 0.071 3.139 1.00 77.38 450 ASP A O 1
ATOM 3452 N N . GLY A 1 451 ? -8.608 -1.465 4.720 1.00 70.81 451 GLY A N 1
ATOM 3453 C CA . GLY A 1 451 ? -8.606 -2.641 3.859 1.00 70.81 451 GLY A CA 1
ATOM 3454 C C . GLY A 1 451 ? -7.223 -3.041 3.345 1.00 70.81 451 GLY A C 1
ATOM 3455 O O . GLY A 1 451 ? -7.142 -4.007 2.578 1.00 70.81 451 GLY A O 1
ATOM 3456 N N . ALA A 1 452 ? -6.157 -2.345 3.749 1.00 69.94 452 ALA A N 1
ATOM 3457 C CA . ALA A 1 452 ? -4.791 -2.797 3.547 1.00 69.94 452 ALA A CA 1
ATOM 3458 C C . ALA A 1 452 ? -4.476 -3.904 4.559 1.00 69.94 452 ALA A C 1
ATOM 3460 O O . ALA A 1 452 ? -4.559 -3.711 5.766 1.00 69.94 452 ALA A O 1
ATOM 3461 N N . VAL A 1 453 ? -4.124 -5.085 4.057 1.00 74.94 453 VAL A N 1
ATOM 3462 C CA . VAL A 1 453 ? -3.716 -6.219 4.889 1.00 74.94 453 VAL A CA 1
ATOM 3463 C C . VAL A 1 453 ? -2.274 -6.544 4.550 1.00 74.94 453 VAL A C 1
ATOM 3465 O O . VAL A 1 453 ? -1.980 -6.679 3.359 1.00 74.94 453 VAL A O 1
ATOM 3468 N N . THR A 1 454 ? -1.395 -6.683 5.548 1.00 65.62 454 THR A N 1
ATOM 3469 C CA . THR A 1 454 ? 0.030 -7.005 5.332 1.00 65.62 454 THR A CA 1
ATOM 3470 C C . THR A 1 454 ? 0.531 -8.137 6.231 1.00 65.62 454 THR A C 1
ATOM 3472 O O . THR A 1 454 ? -0.051 -8.438 7.266 1.00 65.62 454 THR A O 1
ATOM 3475 N N . ASP A 1 455 ? 1.570 -8.862 5.811 1.00 65.75 455 ASP A N 1
ATOM 3476 C CA . ASP A 1 455 ? 2.205 -9.901 6.629 1.00 65.75 455 ASP A CA 1
ATOM 3477 C C . ASP A 1 455 ? 3.172 -9.297 7.666 1.00 65.75 455 ASP A C 1
ATOM 3479 O O . ASP A 1 455 ? 3.320 -8.081 7.786 1.00 65.75 455 ASP A O 1
ATOM 3483 N N . SER A 1 456 ? 3.869 -10.133 8.444 1.00 60.53 456 SER A N 1
ATOM 3484 C CA . SER A 1 456 ? 4.806 -9.664 9.478 1.00 60.53 456 SER A CA 1
ATOM 3485 C C . SER A 1 456 ? 5.948 -8.757 8.987 1.00 60.53 456 SER A C 1
ATOM 3487 O O . SER A 1 456 ? 6.701 -8.249 9.819 1.00 60.53 456 SER A O 1
ATOM 3489 N N . HIS A 1 457 ? 6.131 -8.611 7.675 1.00 58.50 457 HIS A N 1
ATOM 3490 C CA . HIS A 1 457 ? 7.156 -7.786 7.037 1.00 58.50 457 HIS A CA 1
ATOM 3491 C C . HIS A 1 457 ? 6.566 -6.616 6.246 1.00 58.50 457 HIS A C 1
ATOM 3493 O O . HIS A 1 457 ? 7.291 -5.984 5.480 1.00 58.50 457 HIS A O 1
ATOM 3499 N N . ASP A 1 458 ? 5.280 -6.338 6.444 1.00 60.97 458 ASP A N 1
ATOM 3500 C CA . ASP A 1 458 ? 4.543 -5.283 5.761 1.00 60.97 458 ASP A CA 1
ATOM 3501 C C . ASP A 1 458 ? 4.390 -5.497 4.243 1.00 60.97 458 ASP A C 1
ATOM 3503 O O . ASP A 1 458 ? 4.210 -4.563 3.468 1.00 60.97 458 ASP A O 1
ATOM 3507 N N . TYR A 1 459 ? 4.440 -6.758 3.798 1.00 59.34 459 TYR A N 1
ATOM 3508 C CA . TYR A 1 459 ? 4.154 -7.136 2.413 1.00 59.34 459 TYR A CA 1
ATOM 3509 C C . TYR A 1 459 ? 2.705 -7.583 2.240 1.00 59.34 459 TYR A C 1
ATOM 3511 O O . TYR A 1 459 ? 2.086 -8.075 3.182 1.00 59.34 459 TYR A O 1
ATOM 3519 N N . ILE A 1 460 ? 2.179 -7.516 1.011 1.00 59.44 460 ILE A N 1
ATOM 3520 C CA . ILE A 1 460 ? 0.894 -8.151 0.682 1.00 59.44 460 ILE A CA 1
ATOM 3521 C C . ILE A 1 460 ? 0.979 -9.642 1.068 1.00 59.44 460 ILE A C 1
ATOM 3523 O O . ILE A 1 460 ? 1.866 -10.345 0.572 1.00 59.44 460 ILE A O 1
ATOM 3527 N N . PRO A 1 461 ? 0.081 -10.156 1.928 1.00 64.56 461 PRO A N 1
ATOM 3528 C CA . PRO A 1 461 ? 0.205 -11.502 2.436 1.00 64.56 461 PRO A CA 1
ATOM 3529 C C . PRO A 1 461 ? -0.047 -12.501 1.306 1.00 64.56 461 PRO A C 1
ATOM 3531 O O . PRO A 1 461 ? -0.939 -12.298 0.474 1.00 64.56 461 PRO A O 1
ATOM 3534 N N . PRO A 1 462 ? 0.678 -13.630 1.283 1.00 64.75 462 PRO A N 1
ATOM 3535 C CA . PRO A 1 462 ? 0.391 -14.691 0.334 1.00 64.75 462 PRO A CA 1
ATOM 3536 C C . PRO A 1 462 ? -1.035 -15.225 0.529 1.00 64.75 462 PRO A C 1
ATOM 3538 O O . PRO A 1 462 ? -1.633 -15.123 1.606 1.00 64.75 462 PRO A O 1
ATOM 3541 N N . ALA A 1 463 ? -1.572 -15.883 -0.502 1.00 67.75 463 ALA A N 1
ATOM 3542 C CA . ALA A 1 463 ? -2.903 -16.495 -0.460 1.00 67.75 463 ALA A CA 1
ATOM 3543 C C . ALA A 1 463 ? -3.090 -17.466 0.726 1.00 67.75 463 ALA A C 1
ATOM 3545 O O . ALA A 1 463 ? -4.200 -17.615 1.235 1.00 67.75 463 ALA A O 1
ATOM 3546 N N . SER A 1 464 ? -2.004 -18.079 1.210 1.00 70.50 464 SER A N 1
ATOM 3547 C CA . SER A 1 464 ? -1.987 -18.941 2.399 1.00 70.50 464 SER A CA 1
ATOM 3548 C C . SER A 1 464 ? -2.353 -18.223 3.704 1.00 70.50 464 SER A C 1
ATOM 3550 O O . SER A 1 464 ? -2.788 -18.890 4.640 1.00 70.50 464 SER A O 1
ATOM 3552 N N . LEU A 1 465 ? -2.207 -16.897 3.778 1.00 72.62 465 LEU A N 1
ATOM 3553 C CA . LEU A 1 465 ? -2.651 -16.073 4.905 1.00 72.62 465 LEU A CA 1
ATOM 3554 C C . LEU A 1 465 ? -3.985 -15.375 4.614 1.00 72.62 465 LEU A C 1
ATOM 3556 O O . LEU A 1 465 ? -4.876 -15.380 5.466 1.00 72.62 465 LEU A O 1
ATOM 3560 N N . MET A 1 466 ? -4.146 -14.836 3.400 1.00 75.19 466 MET A N 1
ATOM 3561 C CA . MET A 1 466 ? -5.361 -14.116 2.998 1.0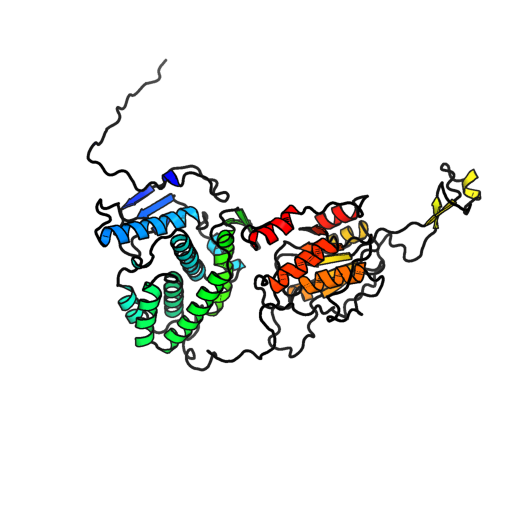0 75.19 466 MET A CA 1
ATOM 3562 C C . MET A 1 466 ? -6.595 -15.018 2.940 1.00 75.19 466 MET A C 1
ATOM 3564 O O . MET A 1 466 ? -7.660 -14.623 3.410 1.00 75.19 466 MET A O 1
ATOM 3568 N N . GLY A 1 467 ? -6.463 -16.236 2.402 1.00 74.31 467 GLY A N 1
ATOM 3569 C CA . GLY A 1 467 ? -7.567 -17.193 2.291 1.00 74.31 467 GLY A CA 1
ATOM 3570 C C . GLY A 1 467 ? -8.188 -17.525 3.652 1.00 74.31 467 GLY A C 1
ATOM 3571 O O . GLY A 1 467 ? -9.378 -17.282 3.843 1.00 74.31 467 GLY A O 1
ATOM 3572 N N . PRO A 1 468 ? -7.402 -18.000 4.639 1.00 80.88 468 PRO A N 1
ATOM 3573 C CA . PRO A 1 468 ? -7.907 -18.272 5.985 1.00 80.88 468 PRO A CA 1
ATOM 3574 C C . PRO A 1 468 ? -8.509 -17.058 6.706 1.00 80.88 468 PRO A C 1
ATOM 3576 O O . PRO A 1 468 ? -9.489 -17.222 7.437 1.00 80.88 468 PRO A O 1
ATOM 3579 N N . LEU A 1 469 ? -7.954 -15.853 6.516 1.00 83.00 469 LEU A N 1
ATOM 3580 C CA . LEU A 1 469 ? -8.498 -14.622 7.101 1.00 83.00 469 LEU A CA 1
ATOM 3581 C C . LEU A 1 469 ? -9.852 -14.256 6.482 1.00 83.00 469 LEU A C 1
ATOM 3583 O O . LEU A 1 469 ? -10.813 -14.009 7.208 1.00 83.00 469 LEU A O 1
ATOM 3587 N N . ALA A 1 470 ? -9.954 -14.282 5.153 1.00 77.88 470 ALA A N 1
ATOM 3588 C CA . ALA A 1 470 ? -11.207 -14.055 4.441 1.00 77.88 470 ALA A CA 1
ATOM 3589 C C . ALA A 1 470 ? -12.297 -15.046 4.873 1.00 77.88 470 ALA A C 1
ATOM 3591 O O . ALA A 1 470 ? -13.428 -14.659 5.172 1.00 77.88 470 ALA A O 1
ATOM 3592 N N . ASP A 1 471 ? -11.927 -16.320 4.971 1.00 77.62 471 ASP A N 1
ATOM 3593 C CA . ASP A 1 471 ? -12.769 -17.397 5.476 1.00 77.62 471 ASP A CA 1
ATOM 3594 C C . ASP A 1 471 ? -13.262 -17.133 6.903 1.00 77.62 471 ASP A C 1
ATOM 3596 O O . ASP A 1 471 ? -14.432 -17.356 7.216 1.00 77.62 471 ASP A O 1
ATOM 3600 N N . LEU A 1 472 ? -12.374 -16.678 7.789 1.00 82.69 472 LEU A N 1
ATOM 3601 C CA . LEU A 1 472 ? -12.713 -16.329 9.165 1.00 82.69 472 LEU A CA 1
ATOM 3602 C C . LEU A 1 472 ? -13.701 -15.159 9.209 1.00 82.69 472 LEU A C 1
ATOM 3604 O O . LEU A 1 472 ? -14.741 -15.279 9.856 1.00 82.69 472 LEU A O 1
ATOM 3608 N N . VAL A 1 473 ? -13.400 -14.067 8.501 1.00 83.69 473 VAL A N 1
ATOM 3609 C CA . VAL A 1 473 ? -14.262 -12.879 8.389 1.00 83.69 473 VAL A CA 1
ATOM 3610 C C . VAL A 1 473 ? -15.652 -13.281 7.903 1.00 83.69 473 VAL A C 1
ATOM 3612 O O . VAL A 1 473 ? -16.654 -12.919 8.522 1.00 83.69 473 VAL A O 1
ATOM 3615 N N . HIS A 1 474 ? -15.718 -14.095 6.847 1.00 80.88 474 HIS A N 1
ATOM 3616 C CA . HIS A 1 474 ? -16.974 -14.559 6.271 1.00 80.88 474 HIS A CA 1
ATOM 3617 C C . HIS A 1 474 ? -17.752 -15.471 7.228 1.00 80.88 474 HIS A C 1
ATOM 3619 O O . HIS A 1 474 ? -18.918 -15.208 7.523 1.00 80.88 474 HIS A O 1
ATOM 3625 N N . ARG A 1 475 ? -17.116 -16.526 7.757 1.00 78.31 475 ARG A N 1
ATOM 3626 C CA . ARG A 1 475 ? -17.777 -17.506 8.637 1.00 78.31 475 ARG A CA 1
ATOM 3627 C C . ARG A 1 475 ? -18.231 -16.904 9.963 1.00 78.31 475 ARG A C 1
ATOM 3629 O O . ARG A 1 475 ? -19.253 -17.332 10.497 1.00 78.31 475 ARG A O 1
ATOM 3636 N N . ALA A 1 476 ? -17.472 -15.958 10.512 1.00 79.44 476 ALA A N 1
ATOM 3637 C CA . ALA A 1 476 ? -17.802 -15.299 11.771 1.00 79.44 476 ALA A CA 1
ATOM 3638 C C . ALA A 1 476 ? -18.743 -14.094 11.597 1.00 79.44 476 ALA A C 1
ATOM 3640 O O . ALA A 1 476 ? -19.237 -13.580 12.598 1.00 79.44 476 ALA A O 1
ATOM 3641 N N . GLY A 1 477 ? -19.017 -13.664 10.359 1.00 84.06 477 GLY A N 1
ATOM 3642 C CA . GLY A 1 477 ? -19.849 -12.493 10.083 1.00 84.06 477 GLY A CA 1
ATOM 3643 C C . GLY A 1 477 ? -19.222 -11.193 10.590 1.00 84.06 477 GLY A C 1
ATOM 3644 O O . GLY A 1 477 ? -19.934 -10.347 11.129 1.00 84.06 477 GLY A O 1
ATOM 3645 N N . VAL A 1 478 ? -17.897 -11.057 10.467 1.00 87.06 478 VAL A N 1
ATOM 3646 C CA . VAL A 1 478 ? -17.180 -9.831 10.846 1.00 87.06 478 VAL A CA 1
ATOM 3647 C C . VAL A 1 478 ? -17.597 -8.703 9.903 1.00 87.06 478 VAL A C 1
ATOM 3649 O O . VAL A 1 478 ? -17.565 -8.854 8.682 1.00 87.06 478 VAL A O 1
ATOM 3652 N N . ILE A 1 479 ? -17.995 -7.570 10.476 1.00 89.56 479 ILE A N 1
ATOM 3653 C CA . ILE A 1 479 ? -18.409 -6.381 9.735 1.00 89.56 479 ILE A CA 1
ATOM 3654 C C . ILE A 1 479 ? -17.187 -5.486 9.566 1.00 89.56 479 ILE A C 1
ATOM 3656 O O . ILE A 1 479 ? -16.637 -5.011 10.554 1.00 89.56 479 ILE A O 1
ATOM 3660 N N . ILE A 1 480 ? -16.770 -5.251 8.326 1.00 88.88 480 ILE A N 1
ATOM 3661 C CA . ILE A 1 480 ? -15.629 -4.383 8.025 1.00 88.88 480 ILE A CA 1
ATOM 3662 C C . ILE A 1 480 ? -16.133 -2.968 7.764 1.00 88.88 480 ILE A C 1
ATOM 3664 O O . ILE A 1 480 ? -17.065 -2.773 6.981 1.00 88.88 480 ILE A O 1
ATOM 3668 N N . THR A 1 481 ? -15.515 -1.984 8.405 1.00 89.75 481 THR A N 1
ATOM 3669 C CA . THR A 1 481 ? -15.864 -0.570 8.259 1.00 89.75 481 THR A CA 1
ATOM 3670 C C . THR A 1 481 ? -14.613 0.270 8.018 1.00 89.75 481 THR A C 1
ATOM 3672 O O . THR A 1 481 ? -13.627 0.053 8.712 1.00 89.75 481 THR A O 1
ATOM 3675 N N . PRO A 1 482 ? -14.642 1.256 7.104 1.00 83.31 482 PRO A N 1
ATOM 3676 C CA . PRO A 1 482 ? -13.456 2.048 6.778 1.00 83.31 482 PRO A CA 1
ATOM 3677 C C . PRO A 1 482 ? -13.075 3.058 7.864 1.00 83.31 482 PRO A C 1
ATOM 3679 O O . PRO A 1 482 ? -11.946 3.520 7.892 1.00 83.31 482 PRO A O 1
ATOM 3682 N N . THR A 1 483 ? -14.016 3.439 8.734 1.00 86.94 483 THR A N 1
ATOM 3683 C CA . THR A 1 483 ? -13.791 4.483 9.739 1.00 86.94 483 THR A CA 1
ATOM 3684 C C . THR A 1 483 ? -14.529 4.187 11.048 1.00 86.94 483 THR A C 1
ATOM 3686 O O . THR A 1 483 ? -15.541 3.464 11.034 1.00 86.94 483 THR A O 1
ATOM 3689 N N . PRO A 1 484 ? -14.096 4.776 12.180 1.00 90.75 484 PRO A N 1
ATOM 3690 C CA . PRO A 1 484 ? -14.827 4.703 13.443 1.00 90.75 484 PRO A CA 1
ATOM 3691 C C . PRO A 1 484 ? -16.278 5.210 13.347 1.00 90.75 484 PRO A C 1
ATOM 3693 O O . PRO A 1 484 ? -17.176 4.630 13.957 1.00 90.75 484 PRO A O 1
ATOM 3696 N N . GLU A 1 485 ? -16.561 6.230 12.529 1.00 90.25 485 GLU A N 1
ATOM 3697 C CA . GLU A 1 485 ? -17.922 6.739 12.273 1.00 90.25 485 GLU A CA 1
ATOM 3698 C C . GLU A 1 485 ? -18.823 5.639 11.713 1.00 90.25 485 GLU A C 1
ATOM 3700 O O . GLU A 1 485 ? -19.969 5.470 12.140 1.00 90.25 485 GLU A O 1
ATOM 3705 N N . SER A 1 486 ? -18.296 4.892 10.743 1.00 87.69 486 SER A N 1
ATOM 3706 C CA . SER A 1 486 ? -19.013 3.807 10.083 1.00 87.69 486 SER A CA 1
ATOM 3707 C C . SER A 1 486 ? -19.276 2.664 11.067 1.00 87.69 486 SER A C 1
ATOM 3709 O O . SER A 1 486 ? -20.377 2.110 11.093 1.00 87.69 486 SER A O 1
ATOM 3711 N N . ALA A 1 487 ? -18.318 2.370 11.953 1.00 90.56 487 ALA A N 1
ATOM 3712 C CA . ALA A 1 487 ? -18.508 1.421 13.049 1.00 90.56 487 ALA A CA 1
ATOM 3713 C C . ALA A 1 487 ? -19.624 1.859 14.012 1.00 90.56 487 ALA A C 1
ATOM 3715 O O . ALA A 1 487 ? -20.479 1.052 14.379 1.00 90.56 487 ALA A O 1
ATOM 3716 N N . VAL A 1 488 ? -19.682 3.145 14.374 1.00 90.50 488 VAL A N 1
ATOM 3717 C CA . VAL A 1 488 ? -20.756 3.709 15.213 1.00 90.50 488 VAL A CA 1
ATOM 3718 C C . VAL A 1 488 ? -22.126 3.536 14.554 1.00 90.50 488 VAL A C 1
ATOM 3720 O O . VAL A 1 488 ? -23.088 3.159 15.229 1.00 90.50 488 VAL A O 1
ATOM 3723 N N . ALA A 1 489 ? -22.232 3.778 13.244 1.00 87.50 489 ALA A N 1
ATOM 3724 C CA . ALA A 1 489 ? -23.477 3.582 12.503 1.00 87.50 489 ALA A CA 1
ATOM 3725 C C . ALA A 1 489 ? -23.940 2.115 12.544 1.00 87.50 489 ALA A C 1
ATOM 3727 O O . ALA A 1 489 ? -25.114 1.846 12.810 1.00 87.50 489 ALA A O 1
ATOM 3728 N N . VAL A 1 490 ? -23.010 1.170 12.366 1.00 86.31 490 VAL A N 1
ATOM 3729 C CA . VAL A 1 490 ? -23.276 -0.272 12.479 1.00 86.31 490 VAL A CA 1
ATOM 3730 C C . VAL A 1 490 ? -23.757 -0.638 13.884 1.00 86.31 490 VAL A C 1
ATOM 3732 O O . VAL A 1 490 ? -24.777 -1.310 14.021 1.00 86.31 490 VAL A O 1
ATOM 3735 N N . LEU A 1 491 ? -23.079 -0.167 14.934 1.00 85.12 491 LEU A N 1
ATOM 3736 C CA . LEU A 1 491 ? -23.427 -0.474 16.327 1.00 85.12 491 LEU A CA 1
ATOM 3737 C C . LEU A 1 491 ? -24.801 0.071 16.745 1.00 85.12 491 LEU A C 1
ATOM 3739 O O . LEU A 1 491 ? -25.471 -0.531 17.583 1.00 85.12 491 LEU A O 1
ATOM 3743 N N . ARG A 1 492 ? -25.245 1.187 16.154 1.00 83.88 492 ARG A N 1
ATOM 3744 C CA . ARG A 1 492 ? -26.574 1.773 16.405 1.00 83.88 492 ARG A CA 1
ATOM 3745 C C . ARG A 1 492 ? -27.703 1.076 15.646 1.00 83.88 492 ARG A C 1
ATOM 3747 O O . ARG A 1 492 ? -28.870 1.311 15.961 1.00 83.88 492 ARG A O 1
ATOM 3754 N N . ALA A 1 493 ? -27.392 0.243 14.652 1.00 77.44 493 ALA A N 1
ATOM 3755 C CA . ALA A 1 493 ? -28.406 -0.400 13.832 1.00 77.44 493 ALA A CA 1
ATOM 3756 C C . ALA A 1 493 ? -29.287 -1.349 14.685 1.00 77.44 493 ALA A C 1
ATOM 3758 O O . ALA A 1 493 ? -28.766 -2.269 15.320 1.00 77.44 493 ALA A O 1
ATOM 3759 N N . PRO A 1 494 ? -30.631 -1.215 14.662 1.00 53.84 494 PRO A N 1
ATOM 3760 C CA . PRO A 1 494 ? -31.552 -2.017 15.486 1.00 53.84 494 PRO A CA 1
ATOM 3761 C C . PRO A 1 494 ? -31.518 -3.535 15.231 1.00 53.84 494 PRO A C 1
ATOM 3763 O O . PRO A 1 494 ? -32.133 -4.305 15.967 1.00 53.84 494 PRO A O 1
ATOM 3766 N N . SER A 1 495 ? -30.829 -3.978 14.175 1.00 52.50 495 SER A N 1
ATOM 3767 C CA . SER A 1 495 ? -30.745 -5.376 13.746 1.00 52.50 495 SER A CA 1
ATOM 3768 C C . SER A 1 495 ? -29.304 -5.802 13.450 1.00 52.50 495 SER A C 1
ATOM 3770 O O . SER A 1 495 ? -28.978 -6.288 12.371 1.00 52.50 495 SER A O 1
ATOM 3772 N N . LEU A 1 496 ? -28.433 -5.711 14.457 1.00 50.47 496 LEU A N 1
ATOM 3773 C CA . LEU A 1 496 ? -27.091 -6.321 14.426 1.00 50.47 496 LEU A CA 1
ATOM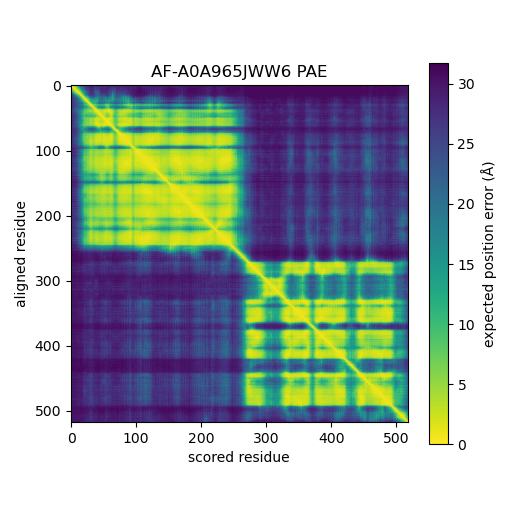 3774 C C . LEU A 1 496 ? -27.111 -7.839 14.126 1.00 50.47 496 LEU A C 1
ATOM 3776 O O . LEU A 1 496 ? -26.084 -8.418 13.796 1.00 50.47 496 LEU A O 1
ATOM 3780 N N . SER A 1 497 ? -28.278 -8.494 14.188 1.00 40.56 497 SER A N 1
ATOM 3781 C CA . SER A 1 497 ? -28.473 -9.896 13.795 1.00 40.56 497 SER A CA 1
ATOM 3782 C C . SER A 1 497 ? -28.727 -10.127 12.296 1.00 40.56 497 SER A C 1
ATOM 3784 O O . SER A 1 497 ? -28.840 -11.286 11.893 1.00 40.56 497 SER A O 1
ATOM 3786 N N . ARG A 1 498 ? -28.864 -9.077 11.468 1.00 35.81 498 ARG A N 1
ATOM 3787 C CA . ARG A 1 498 ? -29.251 -9.199 10.046 1.00 35.81 498 ARG A CA 1
ATOM 3788 C C . ARG A 1 498 ? -28.580 -8.218 9.079 1.00 35.81 498 ARG A C 1
ATOM 3790 O O . ARG A 1 498 ? -28.959 -8.220 7.908 1.00 35.81 498 ARG A O 1
ATOM 3797 N N . ALA A 1 499 ? -27.600 -7.422 9.508 1.00 36.84 499 ALA A N 1
ATOM 3798 C CA . ALA A 1 499 ? -26.810 -6.620 8.576 1.00 36.84 499 ALA A CA 1
ATOM 3799 C C . ALA A 1 499 ? -26.065 -7.563 7.614 1.00 36.84 499 ALA A C 1
ATOM 3801 O O . ALA A 1 499 ? -25.056 -8.170 7.968 1.00 36.84 499 ALA A O 1
ATOM 3802 N N . ARG A 1 500 ? -26.630 -7.758 6.415 1.00 39.19 500 ARG A N 1
ATOM 3803 C CA . ARG A 1 500 ? -25.970 -8.453 5.312 1.00 39.19 500 ARG A CA 1
ATOM 3804 C C . ARG A 1 500 ? -24.687 -7.688 5.021 1.00 39.19 500 ARG A C 1
ATOM 3806 O O . ARG A 1 500 ? -24.736 -6.506 4.696 1.00 39.19 500 ARG A O 1
ATOM 3813 N N . VAL A 1 501 ? -23.575 -8.392 5.193 1.00 41.72 501 VAL A N 1
ATOM 3814 C CA . VAL A 1 501 ? -22.229 -7.983 4.807 1.00 41.72 501 VAL A CA 1
ATOM 3815 C C . VAL A 1 501 ? -22.289 -7.400 3.398 1.00 41.72 501 VAL A C 1
ATOM 3817 O O . VAL A 1 501 ? -22.832 -8.038 2.491 1.00 41.72 501 VAL A O 1
ATOM 3820 N N . ASP A 1 502 ? -21.732 -6.206 3.205 1.00 40.22 502 ASP A N 1
ATOM 3821 C CA . ASP A 1 502 ? -21.452 -5.704 1.865 1.00 40.22 502 ASP A CA 1
ATOM 3822 C C . ASP A 1 502 ? -20.297 -6.534 1.285 1.00 40.22 502 ASP A C 1
ATOM 3824 O O . ASP A 1 502 ? -19.111 -6.212 1.395 1.00 40.22 502 ASP A O 1
ATOM 3828 N N . HIS A 1 503 ? -20.657 -7.700 0.742 1.00 41.22 503 HIS A N 1
ATOM 3829 C CA . HIS A 1 503 ? -19.730 -8.677 0.184 1.00 41.22 503 HIS A CA 1
ATOM 3830 C C . HIS A 1 503 ? -18.909 -8.102 -0.979 1.00 41.22 503 HIS A C 1
ATOM 3832 O O . HIS A 1 503 ? -17.929 -8.730 -1.371 1.00 41.22 503 HIS A O 1
ATOM 3838 N N . HIS A 1 504 ? -19.250 -6.927 -1.526 1.00 41.16 504 HIS A N 1
ATOM 3839 C CA . HIS A 1 504 ? -18.558 -6.361 -2.681 1.00 41.16 504 HIS A CA 1
ATOM 3840 C C . HIS A 1 504 ? -17.119 -5.920 -2.399 1.00 41.16 504 HIS A C 1
ATOM 3842 O O . HIS A 1 504 ? -16.302 -6.013 -3.311 1.00 41.16 504 HIS A O 1
ATOM 3848 N N . ARG A 1 505 ? -16.761 -5.509 -1.172 1.00 43.97 505 ARG A N 1
ATOM 3849 C CA . ARG A 1 505 ? -15.384 -5.060 -0.870 1.00 43.97 505 ARG A CA 1
ATOM 3850 C C . ARG A 1 505 ? -14.426 -6.201 -0.536 1.00 43.97 505 ARG A C 1
ATOM 3852 O O . ARG A 1 505 ? -13.340 -6.257 -1.099 1.00 43.97 505 ARG A O 1
ATOM 3859 N N . LEU A 1 506 ? -14.834 -7.179 0.276 1.00 40.09 506 LEU A N 1
ATOM 3860 C CA . LEU A 1 506 ? -13.999 -8.370 0.482 1.00 40.09 506 LEU A CA 1
ATOM 3861 C C . LEU A 1 506 ? -13.918 -9.198 -0.808 1.00 40.09 506 LEU A C 1
ATOM 3863 O O . LEU A 1 506 ? -12.857 -9.700 -1.149 1.00 40.09 506 LEU A O 1
ATOM 3867 N N . ALA A 1 507 ? -15.010 -9.284 -1.578 1.00 37.72 507 ALA A N 1
ATOM 3868 C CA . ALA A 1 507 ? -14.973 -9.924 -2.884 1.00 37.72 507 ALA A CA 1
ATOM 3869 C C . ALA A 1 507 ? -14.191 -9.110 -3.922 1.00 37.72 507 ALA A C 1
ATOM 3871 O O . ALA A 1 507 ? -13.690 -9.726 -4.846 1.00 37.72 507 ALA A O 1
ATOM 3872 N N . SER A 1 508 ? -14.026 -7.786 -3.810 1.00 41.16 508 SER A N 1
ATOM 3873 C CA . SER A 1 508 ? -13.110 -7.060 -4.703 1.00 41.16 508 SER A CA 1
ATOM 3874 C C . SER A 1 508 ? -11.649 -7.338 -4.343 1.00 41.16 508 SER A C 1
ATOM 3876 O O . SER A 1 508 ? -10.846 -7.534 -5.246 1.00 41.16 508 SER A O 1
ATOM 3878 N N . VAL A 1 509 ? -11.319 -7.482 -3.056 1.00 40.50 509 VAL A N 1
ATOM 3879 C CA . VAL A 1 509 ? -9.984 -7.898 -2.583 1.00 40.50 509 VAL A CA 1
ATOM 3880 C C . VAL A 1 509 ? -9.694 -9.380 -2.913 1.00 40.50 509 VAL A C 1
ATOM 3882 O O . VAL A 1 509 ? -8.596 -9.729 -3.349 1.00 40.50 509 VAL A O 1
ATOM 3885 N N . ILE A 1 510 ? -10.694 -10.265 -2.811 1.00 38.06 510 ILE A N 1
ATOM 3886 C CA . ILE A 1 510 ? -10.577 -11.710 -3.101 1.00 38.06 510 ILE A CA 1
ATOM 3887 C C . ILE A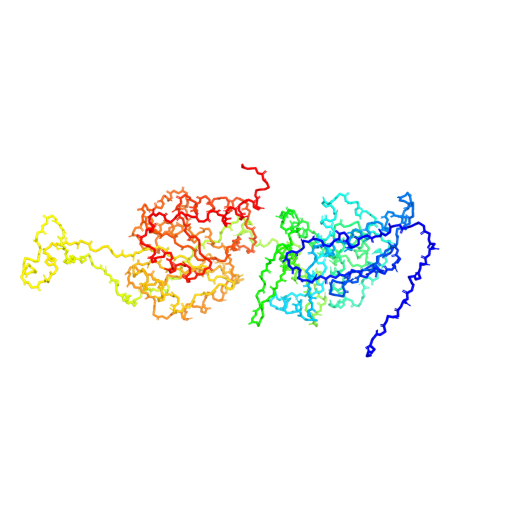 1 510 ? -10.668 -12.016 -4.610 1.00 38.06 510 ILE A C 1
ATOM 3889 O O . ILE A 1 510 ? -9.881 -12.812 -5.114 1.00 38.06 510 ILE A O 1
ATOM 3893 N N . ARG A 1 511 ? -11.552 -11.361 -5.381 1.00 40.66 511 ARG A N 1
ATOM 3894 C CA . ARG A 1 511 ? -11.607 -11.511 -6.856 1.00 40.66 511 ARG A CA 1
ATOM 3895 C C . ARG A 1 511 ? -10.403 -10.874 -7.550 1.00 40.66 511 ARG A C 1
ATOM 3897 O O . ARG A 1 511 ? -10.048 -11.304 -8.638 1.00 40.66 511 ARG A O 1
ATOM 3904 N N . LYS A 1 512 ? -9.753 -9.869 -6.949 1.00 40.31 512 LYS A N 1
ATOM 3905 C CA . LYS A 1 512 ? -8.494 -9.315 -7.483 1.00 40.31 512 LYS A CA 1
ATOM 3906 C C . LYS A 1 512 ? -7.283 -10.228 -7.227 1.00 40.31 512 LYS A C 1
ATOM 3908 O O . LYS A 1 512 ? -6.302 -10.116 -7.959 1.00 40.31 512 LYS A O 1
ATOM 3913 N N . SER A 1 513 ? -7.356 -11.144 -6.253 1.00 35.50 513 SER A N 1
ATOM 3914 C CA . SER A 1 513 ? -6.315 -12.156 -5.981 1.00 35.50 513 SER A CA 1
ATOM 3915 C C . SER A 1 513 ? -6.573 -13.508 -6.660 1.00 35.50 513 SER A C 1
ATOM 3917 O O . SER A 1 513 ? -5.618 -14.202 -7.000 1.00 35.50 513 SER A O 1
ATOM 3919 N N . HIS A 1 514 ? -7.832 -13.864 -6.929 1.00 34.78 514 HIS A N 1
ATOM 3920 C CA . HIS A 1 514 ? -8.200 -15.022 -7.745 1.00 34.78 514 HIS A CA 1
ATOM 3921 C C . HIS A 1 514 ? -8.585 -14.547 -9.146 1.00 34.78 514 HIS A C 1
ATOM 3923 O O . HIS A 1 514 ? -9.733 -14.173 -9.381 1.00 34.78 514 HIS A O 1
ATOM 3929 N N . GLY A 1 515 ? -7.618 -14.553 -10.075 1.00 34.44 515 GLY A N 1
ATOM 3930 C CA . GLY A 1 515 ? -7.906 -14.419 -11.506 1.00 34.44 515 GLY A CA 1
ATOM 3931 C C . GLY A 1 515 ? -9.088 -15.321 -11.863 1.00 34.44 515 GLY A C 1
ATOM 3932 O O . GLY A 1 515 ? -9.056 -16.507 -11.548 1.00 34.44 515 GLY A O 1
ATOM 3933 N N . GLY A 1 516 ? -10.151 -14.710 -12.391 1.00 34.25 516 GLY A N 1
ATOM 3934 C CA . GLY A 1 516 ? -11.521 -15.221 -12.347 1.00 34.25 516 GLY A CA 1
ATOM 3935 C C . GLY A 1 516 ? -11.674 -16.735 -12.492 1.00 34.25 516 GLY A C 1
ATOM 3936 O O . GLY A 1 516 ? -11.441 -17.288 -13.560 1.00 34.25 516 GLY A O 1
ATOM 3937 N N . ALA A 1 517 ? -12.135 -17.371 -11.417 1.00 33.03 517 ALA A N 1
ATOM 3938 C CA . ALA A 1 517 ? -12.846 -18.642 -11.445 1.00 33.03 517 ALA A CA 1
ATOM 3939 C C . ALA A 1 517 ? -13.641 -18.792 -10.137 1.00 33.03 517 ALA A C 1
ATOM 3941 O O . ALA A 1 517 ? -13.128 -19.288 -9.135 1.00 33.03 517 ALA A O 1
ATOM 3942 N N . LEU A 1 518 ? -14.885 -18.311 -10.162 1.00 29.77 518 LEU A N 1
ATOM 3943 C CA . LEU A 1 518 ? -16.015 -18.802 -9.369 1.00 29.77 518 LEU A CA 1
ATOM 3944 C C . LEU A 1 518 ? -17.272 -18.692 -10.228 1.00 29.77 518 LEU A C 1
ATOM 3946 O O . LEU A 1 518 ? -17.449 -17.607 -10.833 1.00 29.77 518 LEU A O 1
#

pLDDT: mean 72.77, std 19.32, range [23.83, 96.75]

Solvent-accessible surface area (backbone atoms only — not comparable to full-atom values): 29803 Å² total; per-residue (Å²): 136,88,83,84,86,78,88,75,80,83,84,79,83,87,81,76,98,72,92,65,87,61,67,71,77,66,73,70,87,53,74,56,61,88,82,86,82,81,65,48,80,43,81,27,56,74,44,84,82,54,43,50,66,42,73,70,82,31,35,36,28,28,29,65,90,53,99,45,70,86,39,73,67,25,45,28,16,47,49,52,37,51,52,42,54,40,42,73,69,51,53,68,69,65,77,54,101,48,52,61,54,52,54,22,58,68,70,73,44,57,60,64,43,38,54,14,36,40,39,28,54,44,46,47,51,46,44,74,73,69,51,74,47,73,52,65,50,81,71,56,41,38,57,51,19,48,59,52,71,65,93,60,44,35,68,51,49,40,54,49,50,27,53,49,44,35,30,36,84,32,61,37,30,59,43,19,46,56,26,26,30,73,76,36,53,58,61,35,53,54,50,54,53,51,51,52,49,52,55,46,54,57,70,75,49,52,67,70,50,61,67,28,36,50,63,32,81,45,78,48,101,87,50,77,46,69,36,22,46,12,48,51,55,26,53,55,52,29,61,74,48,45,82,74,54,58,58,90,89,52,76,56,84,53,73,78,65,71,74,49,90,77,58,75,67,76,89,80,74,70,87,74,38,71,38,83,73,28,66,35,84,87,50,63,44,71,38,75,37,76,86,34,71,89,56,92,48,70,38,73,20,73,58,62,98,51,81,68,34,68,72,24,62,81,73,35,97,77,38,31,19,13,50,30,77,64,77,80,51,50,32,25,39,41,34,51,35,27,67,93,38,77,81,52,66,69,49,56,49,49,40,32,69,44,18,26,42,26,31,31,32,40,34,17,19,72,72,73,64,99,79,59,94,61,95,73,70,60,29,27,41,49,44,22,44,81,23,16,24,45,86,59,58,66,80,51,45,62,64,33,67,69,16,44,24,39,10,26,52,61,48,49,54,52,48,43,39,42,47,43,42,36,103,56,71,83,91,73,70,69,90,83,69,80,86,72,73,69,38,33,91,84,47,48,36,37,39,29,40,86,76,81,65,25,15,56,82,60,40,77,45,46,65,86,50,47,50,60,42,53,50,46,38,60,76,54,58,49,41,78,24,71,38,66,70,52,46,30,54,54,59,59,42,95,48,73,85,66,72,74,72,75,57,66,60,62,44,48,60,47,50,68,72,42,77,89,83,131